Protein AF-A0A1S2QYU3-F1 (afdb_monomer_lite)

Foldseek 3Di:
DFAAALPPRDTDDQVQDDDQRRHGPVRVVVVPDDDPLNVLLSLLVSLCVVVVPQWDQDPVGIDGPVPDHSNRVSVPDDSLRSVRSSVRSVLVSLVVVPPPDPPPADPQFAEAALVVLLVVLVPPPDDDPPPDDDPPDPLLVLQDPVLCVVDVCSVPDDLVVSLVSLVVVLVVDDDPSNVSSVVSNVVSVVVVVVVVVVVVVVVVLCPDPLLSVLLSVLCSLLVSQVVLVVVCVVSVNRYAYDQPPADPPDPVLFVVLCVVCVCAAVRQRHNPQKDKDASHRSNSNGGSDSSRIHIHHPQLRVQSVVSDSSSSSVRSSVSNVVVVVVVVVPPPQDPPPVVNVVVVVVVVVVVVVVVVPDDPVVVVVVVVVVVVVVCVVVPD

Structure (mmCIF, N/CA/C/O backbone):
data_AF-A0A1S2QYU3-F1
#
_entry.id   AF-A0A1S2QYU3-F1
#
loop_
_atom_site.group_PDB
_atom_site.id
_atom_site.type_symbol
_atom_site.label_atom_id
_atom_site.label_alt_id
_atom_site.label_comp_id
_atom_site.label_asym_id
_atom_site.label_entity_id
_atom_site.label_seq_id
_atom_site.pdbx_PDB_ins_code
_atom_site.Cartn_x
_atom_site.Cartn_y
_atom_site.Cartn_z
_atom_site.occupancy
_atom_site.B_iso_or_equiv
_atom_site.auth_seq_id
_atom_site.auth_comp_id
_atom_site.auth_asym_id
_atom_site.auth_atom_id
_atom_site.pdbx_PDB_model_num
ATOM 1 N N . MET A 1 1 ? 18.606 17.761 -28.146 1.00 55.44 1 MET A N 1
ATOM 2 C CA . MET A 1 1 ? 17.366 17.215 -28.753 1.00 55.44 1 MET A CA 1
ATOM 3 C C . MET A 1 1 ? 16.312 18.326 -28.706 1.00 55.44 1 MET A C 1
ATOM 5 O O . MET A 1 1 ? 16.496 19.256 -27.933 1.00 55.44 1 MET A O 1
ATOM 9 N N . VAL A 1 2 ? 15.259 18.336 -29.535 1.00 62.97 2 VAL A N 1
ATOM 10 C CA . VAL A 1 2 ? 14.193 19.351 -29.371 1.00 62.97 2 VAL A CA 1
ATOM 11 C C . VAL A 1 2 ? 13.127 18.775 -28.448 1.00 62.97 2 VAL A C 1
ATOM 13 O O . VAL A 1 2 ? 12.365 17.906 -28.859 1.00 62.97 2 VAL A O 1
ATOM 16 N N . VAL A 1 3 ? 13.080 19.251 -27.203 1.00 70.12 3 VAL A N 1
ATOM 17 C CA . VAL A 1 3 ? 12.151 18.766 -26.170 1.00 70.12 3 VAL A CA 1
ATOM 18 C C . VAL A 1 3 ? 11.068 19.818 -25.936 1.00 70.12 3 VAL A C 1
ATOM 20 O O . VAL A 1 3 ? 11.351 21.014 -25.858 1.00 70.12 3 VAL A O 1
ATOM 23 N N . LYS A 1 4 ? 9.797 19.408 -25.851 1.00 79.00 4 LYS A N 1
ATOM 24 C CA . LYS A 1 4 ? 8.692 20.334 -25.554 1.00 79.00 4 LYS A CA 1
ATOM 25 C C . LYS A 1 4 ? 8.533 20.515 -24.046 1.00 79.00 4 LYS A C 1
ATOM 27 O O . LYS A 1 4 ? 8.417 19.546 -23.306 1.00 79.00 4 LYS A O 1
ATOM 32 N N . CYS A 1 5 ? 8.454 21.764 -23.591 1.00 79.06 5 CYS A N 1
ATOM 33 C CA . CYS A 1 5 ? 8.196 22.070 -22.180 1.00 79.06 5 CYS A CA 1
ATOM 34 C C . CYS A 1 5 ? 6.747 21.728 -21.777 1.00 79.06 5 CYS A C 1
ATOM 36 O O . CYS A 1 5 ? 5.803 22.217 -22.399 1.00 79.06 5 CYS A O 1
ATOM 38 N N . ILE A 1 6 ? 6.558 20.998 -20.673 1.00 78.81 6 ILE A N 1
ATOM 39 C CA . ILE A 1 6 ? 5.247 20.562 -20.151 1.00 78.81 6 ILE A CA 1
ATOM 40 C C . ILE A 1 6 ? 4.307 21.722 -19.769 1.00 78.81 6 ILE A C 1
ATOM 42 O O . ILE A 1 6 ? 3.087 21.565 -19.730 1.00 78.81 6 ILE A O 1
ATOM 46 N N . LEU A 1 7 ? 4.844 22.911 -19.481 1.00 76.31 7 LEU A N 1
ATOM 47 C CA . LEU A 1 7 ? 4.039 24.063 -19.057 1.00 76.31 7 LEU A CA 1
ATOM 48 C C . LEU A 1 7 ? 3.658 25.006 -20.199 1.00 76.31 7 LEU A C 1
ATOM 50 O O . LEU A 1 7 ? 2.605 25.641 -20.130 1.00 76.31 7 LEU A O 1
ATOM 54 N N . CYS A 1 8 ? 4.500 25.142 -21.227 1.00 82.19 8 CYS A N 1
ATOM 55 C CA . CYS A 1 8 ? 4.246 26.073 -22.334 1.00 82.19 8 CYS A CA 1
ATOM 56 C C . CYS A 1 8 ? 4.075 25.407 -23.702 1.00 82.19 8 CYS A C 1
ATOM 58 O O . CYS A 1 8 ? 3.741 26.110 -24.653 1.00 82.19 8 CYS A O 1
ATOM 60 N N . ASN A 1 9 ? 4.295 24.092 -23.804 1.00 82.81 9 ASN A N 1
ATOM 61 C CA . ASN A 1 9 ? 4.239 23.299 -25.035 1.00 82.81 9 ASN A CA 1
ATOM 62 C C . ASN A 1 9 ? 5.130 23.827 -26.177 1.00 82.81 9 ASN A C 1
ATOM 64 O O . ASN A 1 9 ? 4.905 23.537 -27.351 1.00 82.81 9 ASN A O 1
ATOM 68 N N . ARG A 1 10 ? 6.134 24.649 -25.856 1.00 82.94 10 ARG A N 1
ATOM 69 C CA . ARG A 1 10 ? 7.086 25.164 -26.844 1.00 82.94 10 ARG A CA 1
ATOM 70 C C . ARG A 1 10 ? 8.253 24.201 -26.963 1.00 82.94 10 ARG A C 1
ATOM 72 O O . ARG A 1 10 ? 8.735 23.705 -25.945 1.00 82.94 10 ARG A O 1
ATOM 79 N N . ALA A 1 11 ? 8.691 23.987 -28.199 1.00 81.62 11 ALA A N 1
ATOM 80 C CA . ALA A 1 11 ? 9.962 23.358 -28.522 1.00 81.62 11 ALA A CA 1
ATOM 81 C C . ALA A 1 11 ? 11.109 24.166 -27.899 1.00 81.62 11 ALA A C 1
ATOM 83 O O . ALA A 1 11 ? 11.138 25.394 -28.017 1.00 81.62 11 ALA A O 1
ATOM 84 N N . LYS A 1 12 ? 12.008 23.474 -27.207 1.00 82.25 12 LYS A N 1
ATOM 85 C CA . LYS A 1 12 ? 13.135 24.041 -26.473 1.00 82.25 12 LYS A CA 1
ATOM 86 C C . LYS A 1 12 ? 14.381 23.200 -26.726 1.00 82.25 12 LYS A C 1
ATOM 88 O O . LYS A 1 12 ? 14.278 22.003 -26.997 1.00 82.25 12 LYS A O 1
ATOM 93 N N . GLU A 1 13 ? 15.538 23.841 -26.668 1.00 81.81 13 GLU A N 1
ATOM 94 C CA . GLU A 1 13 ? 16.827 23.155 -26.732 1.00 81.81 13 GLU A CA 1
ATOM 95 C C . GLU A 1 13 ? 17.236 22.681 -25.334 1.00 81.81 13 GLU A C 1
ATOM 97 O O . GLU A 1 13 ? 16.775 23.229 -24.336 1.00 81.81 13 GLU A O 1
ATOM 102 N N . ASP A 1 14 ? 18.137 21.700 -25.241 1.00 76.06 14 ASP A N 1
ATOM 103 C CA . ASP A 1 14 ? 18.565 21.118 -23.956 1.00 76.06 14 ASP A CA 1
ATOM 104 C C . ASP A 1 14 ? 19.083 22.189 -22.968 1.00 76.06 14 ASP A C 1
ATOM 106 O O . ASP A 1 14 ? 18.826 22.115 -21.768 1.00 76.06 14 ASP A O 1
ATOM 110 N N . LYS A 1 15 ? 19.725 23.250 -23.483 1.00 80.94 15 LYS A N 1
ATOM 111 C CA . LYS A 1 15 ? 20.219 24.407 -22.708 1.00 80.94 15 LYS A CA 1
ATOM 112 C C . LYS A 1 15 ? 19.120 25.244 -22.038 1.00 80.94 15 LYS A C 1
ATOM 114 O O . LYS A 1 15 ? 19.413 26.025 -21.139 1.00 80.94 15 LYS A O 1
ATOM 119 N N . ASP A 1 16 ? 17.874 25.113 -22.491 1.00 81.69 16 ASP A N 1
ATOM 120 C CA . ASP A 1 16 ? 16.723 25.861 -21.979 1.00 81.69 16 ASP A CA 1
ATOM 121 C C . ASP A 1 16 ? 16.062 25.166 -20.772 1.00 81.69 16 ASP A C 1
ATOM 123 O O . ASP A 1 16 ? 15.019 25.628 -20.297 1.00 81.69 16 ASP A O 1
ATOM 127 N N . PHE A 1 17 ? 16.633 24.063 -20.277 1.00 76.69 17 PHE A N 1
ATOM 128 C CA . PHE A 1 17 ? 16.161 23.290 -19.125 1.00 76.69 17 PHE A CA 1
ATOM 129 C C . PHE A 1 17 ? 17.202 23.294 -17.994 1.00 76.69 17 PHE A C 1
ATOM 131 O O . PHE A 1 17 ? 18.403 23.395 -18.234 1.00 76.69 17 PHE A O 1
ATOM 138 N N . LYS A 1 18 ? 16.745 23.167 -16.743 1.00 66.50 18 LYS A N 1
ATOM 139 C CA . LYS A 1 18 ? 17.601 23.006 -15.559 1.00 66.50 18 LYS A CA 1
ATOM 140 C C . LYS A 1 18 ? 17.170 21.745 -14.806 1.00 66.50 18 LYS A C 1
ATOM 142 O O . LYS A 1 18 ? 15.984 21.556 -14.566 1.00 66.50 18 LYS A O 1
ATOM 147 N N . GLY A 1 19 ? 18.112 20.880 -14.429 1.00 61.91 19 GLY A N 1
ATOM 148 C CA . GLY A 1 19 ? 17.786 19.623 -13.741 1.00 61.91 19 GLY A CA 1
ATOM 149 C C . GLY A 1 19 ? 16.979 18.651 -14.617 1.00 61.91 19 GLY A C 1
ATOM 150 O O . GLY A 1 19 ? 17.393 18.331 -15.727 1.00 61.91 19 GLY A O 1
ATOM 151 N N . LYS A 1 20 ? 15.840 18.162 -14.111 1.00 56.16 20 LYS A N 1
ATOM 152 C CA . LYS A 1 20 ? 14.967 17.171 -14.769 1.00 56.16 20 LYS A CA 1
ATOM 153 C C . LYS A 1 20 ? 14.261 17.791 -16.005 1.00 56.16 20 LYS A C 1
ATOM 155 O O . LYS A 1 20 ? 13.440 18.699 -15.877 1.00 56.16 20 LYS A O 1
ATOM 160 N N . MET A 1 21 ? 14.627 17.335 -17.212 1.00 61.81 21 MET A N 1
ATOM 161 C CA . MET A 1 21 ? 14.422 17.979 -18.535 1.00 61.81 21 MET A CA 1
ATOM 162 C C . MET A 1 21 ? 12.975 18.028 -19.085 1.00 61.81 21 MET A C 1
ATOM 164 O O . MET A 1 21 ? 12.695 17.561 -20.186 1.00 61.81 21 MET A O 1
ATOM 168 N N . ILE A 1 22 ? 12.028 18.631 -18.369 1.00 69.69 22 ILE A N 1
ATOM 169 C CA . ILE A 1 22 ? 10.631 18.738 -18.854 1.00 69.69 22 ILE A CA 1
ATOM 170 C C . ILE A 1 22 ? 9.987 20.112 -18.640 1.00 69.69 22 ILE A C 1
ATOM 172 O O . ILE A 1 22 ? 8.997 20.444 -19.297 1.00 69.69 22 ILE A O 1
ATOM 176 N N . ILE A 1 23 ? 10.549 20.944 -17.759 1.00 76.06 23 ILE A N 1
ATOM 177 C CA . ILE A 1 23 ? 10.112 22.324 -17.524 1.00 76.06 23 ILE A CA 1
ATOM 178 C C . ILE A 1 23 ? 11.252 23.249 -17.941 1.00 76.06 23 ILE A C 1
ATOM 180 O O . ILE A 1 23 ? 12.359 23.156 -17.423 1.00 76.06 23 ILE A O 1
ATOM 184 N N . CYS A 1 24 ? 10.992 24.152 -18.887 1.00 82.56 24 CYS A N 1
ATOM 185 C CA . CYS A 1 24 ? 12.011 25.107 -19.311 1.00 82.56 24 CYS A CA 1
ATOM 186 C C . CYS A 1 24 ? 12.268 26.172 -18.235 1.00 82.56 24 CYS A C 1
ATOM 188 O O . CYS A 1 24 ? 11.335 26.596 -17.542 1.00 82.56 24 CYS A O 1
ATOM 190 N N . ILE A 1 25 ? 13.496 26.689 -18.198 1.00 82.75 25 ILE A N 1
ATOM 191 C CA . ILE A 1 25 ? 13.976 27.717 -17.263 1.00 82.75 25 ILE A CA 1
ATOM 192 C C . ILE A 1 25 ? 13.025 28.923 -17.233 1.00 82.75 25 ILE A C 1
ATOM 194 O O . ILE A 1 25 ? 12.696 29.432 -16.164 1.00 82.75 25 ILE A O 1
ATOM 198 N N . ASP A 1 26 ? 12.487 29.339 -18.385 1.00 82.62 26 ASP A N 1
ATOM 199 C CA . ASP A 1 26 ? 11.532 30.457 -18.474 1.00 82.62 26 ASP A CA 1
ATOM 200 C C . ASP A 1 26 ? 10.223 30.221 -17.703 1.00 82.62 26 ASP A C 1
ATOM 202 O O . ASP A 1 26 ? 9.577 31.167 -17.257 1.00 82.62 26 ASP A O 1
ATOM 206 N N . CYS A 1 27 ? 9.752 28.973 -17.625 1.00 79.19 27 CYS A N 1
ATOM 207 C CA . CYS A 1 27 ? 8.512 28.646 -16.920 1.00 79.19 27 CYS A CA 1
ATOM 208 C C . CYS A 1 27 ? 8.756 28.481 -15.421 1.00 79.19 27 CYS A C 1
ATOM 210 O O . CYS A 1 27 ? 7.892 28.857 -14.631 1.00 79.19 27 CYS A O 1
ATOM 212 N N . GLU A 1 28 ? 9.928 27.966 -15.055 1.00 75.12 28 GLU A N 1
ATOM 213 C CA . GLU A 1 28 ? 10.377 27.819 -13.673 1.00 75.12 28 GLU A CA 1
ATOM 214 C C . GLU A 1 28 ? 10.626 29.192 -13.022 1.00 75.12 28 GLU A C 1
ATOM 216 O O . GLU A 1 28 ? 10.050 29.509 -11.982 1.00 75.12 28 GLU A O 1
ATOM 221 N N . THR A 1 29 ? 11.375 30.073 -13.695 1.00 75.56 29 THR A N 1
ATOM 222 C CA . THR A 1 29 ? 11.691 31.442 -13.231 1.00 75.56 29 THR A CA 1
ATOM 223 C C . THR A 1 29 ? 10.467 32.347 -13.094 1.00 75.56 29 THR A C 1
ATOM 225 O O . THR A 1 29 ? 10.467 33.265 -12.279 1.00 75.56 29 THR A O 1
ATOM 228 N N . LYS A 1 30 ? 9.389 32.076 -13.841 1.00 76.88 30 LYS A N 1
ATOM 229 C CA . LYS A 1 30 ? 8.111 32.802 -13.730 1.00 76.88 30 LYS A CA 1
ATOM 230 C C . LYS A 1 30 ? 7.266 32.386 -12.520 1.00 76.88 30 LYS A C 1
ATOM 232 O O . LYS A 1 30 ? 6.146 32.875 -12.388 1.00 76.88 30 LYS A O 1
ATOM 237 N N . GLY A 1 31 ? 7.757 31.486 -11.663 1.00 57.25 31 GLY A N 1
ATOM 238 C CA . GLY A 1 31 ? 7.094 31.114 -10.411 1.00 57.25 31 GLY A CA 1
ATOM 239 C C . GLY A 1 31 ? 5.736 30.437 -10.604 1.00 57.25 31 GLY A C 1
ATOM 240 O O . GLY A 1 31 ? 4.869 30.535 -9.735 1.00 57.25 31 GLY A O 1
ATOM 241 N N . LYS A 1 32 ? 5.504 29.770 -11.745 1.00 60.72 32 LYS A N 1
ATOM 242 C CA . LYS A 1 32 ? 4.263 29.013 -11.946 1.00 60.72 32 LYS A CA 1
ATOM 243 C C . LYS A 1 32 ? 4.220 27.862 -10.943 1.00 60.72 32 LYS A C 1
ATOM 245 O O . LYS A 1 32 ? 5.034 26.948 -11.016 1.00 60.72 32 LYS A O 1
ATOM 250 N N . ARG A 1 33 ? 3.258 27.906 -10.018 1.00 58.84 33 ARG A N 1
ATOM 251 C CA . ARG A 1 33 ? 3.032 26.841 -9.034 1.00 58.84 33 ARG A CA 1
ATOM 252 C C . ARG A 1 33 ? 2.729 25.538 -9.780 1.00 58.84 33 ARG A C 1
ATOM 254 O O . ARG A 1 33 ? 1.762 25.487 -10.540 1.00 58.84 33 ARG A O 1
ATOM 261 N N . LEU A 1 34 ? 3.564 24.520 -9.584 1.00 64.38 34 LEU A N 1
ATOM 262 C CA . LEU A 1 34 ? 3.354 23.204 -10.180 1.00 64.38 34 LEU A CA 1
ATOM 263 C C . LEU A 1 34 ? 2.101 22.578 -9.573 1.00 64.38 34 LEU A C 1
ATOM 265 O O . LEU A 1 34 ? 1.943 22.511 -8.352 1.00 64.38 34 LEU A O 1
ATOM 269 N N . HIS A 1 35 ? 1.184 22.145 -10.430 1.00 72.38 35 HIS A N 1
ATOM 270 C CA . HIS A 1 35 ? 0.032 21.380 -9.990 1.00 72.38 35 HIS A CA 1
ATOM 271 C C . HIS A 1 35 ? 0.518 19.987 -9.548 1.00 72.38 35 HIS A C 1
ATOM 273 O O . HIS A 1 35 ? 1.421 19.447 -10.180 1.00 72.38 35 HIS A O 1
ATOM 279 N N . PRO A 1 36 ? -0.094 19.320 -8.549 1.00 72.56 36 PRO A N 1
ATOM 280 C CA . PRO A 1 36 ? 0.273 17.948 -8.162 1.00 72.56 36 PRO A CA 1
ATOM 281 C C . PRO A 1 36 ? 0.327 16.945 -9.328 1.00 72.56 36 PRO A C 1
ATOM 283 O O . PRO A 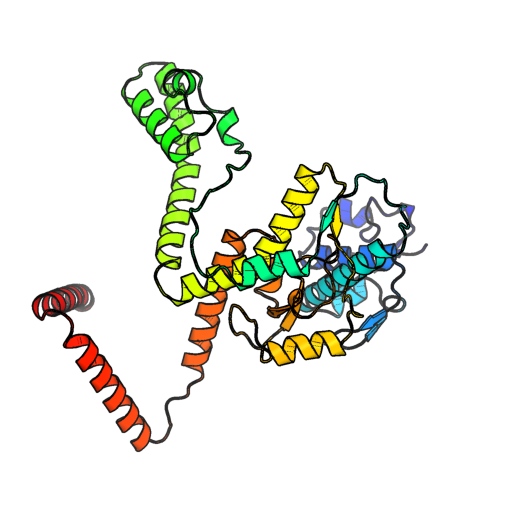1 36 ? 1.056 15.966 -9.287 1.00 72.56 36 PRO A O 1
ATOM 286 N N . LYS A 1 37 ? -0.452 17.206 -10.381 1.00 79.56 37 LYS A N 1
ATOM 287 C CA . LYS A 1 37 ? -0.459 16.432 -11.632 1.00 79.56 37 LYS A CA 1
ATOM 288 C C . LYS A 1 37 ? 0.836 16.596 -12.443 1.00 79.56 37 LYS A C 1
ATOM 290 O O . LYS A 1 37 ? 1.236 15.660 -13.117 1.00 79.56 37 LYS A O 1
ATOM 295 N N . ASP A 1 38 ? 1.484 17.758 -12.372 1.00 80.38 38 ASP A N 1
ATOM 296 C CA . ASP A 1 38 ? 2.730 18.047 -13.092 1.00 80.38 38 ASP A CA 1
ATOM 297 C C . ASP A 1 38 ? 3.889 17.203 -12.560 1.00 80.38 38 ASP A C 1
ATOM 299 O O . ASP A 1 38 ? 4.671 16.690 -13.351 1.00 80.38 38 ASP A O 1
ATOM 303 N N . TYR A 1 39 ? 3.938 16.982 -11.242 1.00 78.06 39 TYR A N 1
ATOM 304 C CA . TYR A 1 39 ? 4.926 16.105 -10.605 1.00 78.06 39 TYR A CA 1
ATOM 305 C C . TYR A 1 39 ? 4.782 14.635 -11.022 1.00 78.06 39 TYR A C 1
ATOM 307 O O . TYR A 1 39 ? 5.781 13.936 -11.145 1.00 78.06 39 TYR A O 1
ATOM 315 N N . LEU A 1 40 ? 3.559 14.163 -11.275 1.00 81.19 40 LEU A N 1
ATOM 316 C CA . LEU A 1 40 ? 3.347 12.785 -11.727 1.00 81.19 40 LEU A CA 1
ATOM 317 C C . LEU A 1 40 ? 3.739 12.599 -13.191 1.00 81.19 40 LEU A C 1
ATOM 319 O O . LEU A 1 40 ? 4.434 11.649 -13.526 1.00 81.19 40 LEU A O 1
ATOM 323 N N . VAL A 1 41 ? 3.367 13.539 -14.066 1.00 86.19 41 VAL A N 1
ATOM 324 C CA . VAL A 1 41 ? 3.823 13.507 -15.467 1.00 86.19 41 VAL A CA 1
ATOM 325 C C . VAL A 1 41 ? 5.343 13.608 -15.537 1.00 86.19 41 VAL A C 1
ATOM 327 O O . VAL A 1 41 ? 5.970 12.999 -16.400 1.00 86.19 41 VAL A O 1
ATOM 330 N N . GLN A 1 42 ? 5.933 14.363 -14.613 1.00 81.94 42 GLN A N 1
ATOM 331 C CA . GLN A 1 42 ? 7.371 14.444 -14.485 1.00 81.94 42 GLN A CA 1
ATOM 332 C C . GLN A 1 42 ? 8.009 13.096 -14.186 1.00 81.94 42 GLN A C 1
ATOM 334 O O . GLN A 1 42 ? 8.910 12.689 -14.912 1.00 81.94 42 GLN A O 1
ATOM 339 N N . LEU A 1 43 ? 7.514 12.411 -13.160 1.00 81.00 43 LEU A N 1
ATOM 340 C CA . LEU A 1 43 ? 7.982 11.084 -12.790 1.00 81.00 43 LEU A CA 1
ATOM 341 C C . LEU A 1 43 ? 7.867 10.101 -13.966 1.00 81.00 43 LEU A C 1
ATOM 343 O O . LEU A 1 43 ? 8.851 9.464 -14.320 1.00 81.00 43 LEU A O 1
ATOM 347 N N . VAL A 1 44 ? 6.710 10.067 -14.637 1.00 88.88 44 VAL A N 1
ATOM 348 C CA . VAL A 1 44 ? 6.466 9.223 -15.823 1.00 88.88 44 VAL A CA 1
ATOM 349 C C . VAL A 1 44 ? 7.542 9.427 -16.891 1.00 88.88 44 VAL A C 1
ATOM 351 O O . VAL A 1 44 ? 8.190 8.472 -17.308 1.00 88.88 44 VAL A O 1
ATOM 354 N N . TYR A 1 45 ? 7.772 10.670 -17.324 1.00 86.38 45 TYR A N 1
ATOM 355 C CA . TYR A 1 45 ? 8.724 10.937 -18.407 1.00 86.38 45 TYR A CA 1
ATOM 356 C C . TYR A 1 45 ? 10.184 10.828 -17.970 1.00 86.38 45 TYR A C 1
ATOM 358 O O . TYR A 1 45 ? 11.047 10.606 -18.814 1.00 86.38 45 TYR A O 1
ATOM 366 N N . GLU A 1 46 ? 10.495 10.975 -16.684 1.00 80.50 46 GLU A N 1
ATOM 367 C CA . GLU A 1 46 ? 11.831 10.660 -16.176 1.00 80.50 46 GLU A CA 1
ATOM 368 C C . GLU A 1 46 ? 12.134 9.173 -16.330 1.00 80.50 46 GLU A C 1
ATOM 370 O O . GLU A 1 46 ? 13.177 8.836 -16.884 1.00 80.50 46 GLU A O 1
ATOM 375 N N . ILE A 1 47 ? 11.207 8.306 -15.919 1.00 80.00 47 ILE A N 1
ATOM 376 C CA . ILE A 1 47 ? 11.353 6.851 -16.017 1.00 80.00 47 ILE A CA 1
ATOM 377 C C . ILE A 1 47 ? 11.440 6.421 -17.484 1.00 80.00 47 ILE A C 1
ATOM 379 O O . ILE A 1 47 ? 12.405 5.778 -17.893 1.00 80.00 47 ILE A O 1
ATOM 383 N N . VAL A 1 48 ? 10.476 6.853 -18.301 1.00 85.81 48 VAL A N 1
ATOM 384 C CA . VAL A 1 48 ? 10.410 6.527 -19.733 1.00 85.81 48 VAL A CA 1
ATOM 385 C C . VAL A 1 48 ? 11.698 6.913 -20.459 1.00 85.81 48 VAL A C 1
ATOM 387 O O . VAL A 1 48 ? 12.258 6.099 -21.190 1.00 85.81 48 VAL A O 1
ATOM 390 N N . ASN A 1 49 ? 12.205 8.131 -20.235 1.00 80.56 49 ASN A N 1
ATOM 391 C CA . ASN A 1 49 ? 13.434 8.589 -20.883 1.00 80.56 49 ASN A CA 1
ATOM 392 C C . ASN A 1 49 ? 14.680 7.887 -20.337 1.00 80.56 49 ASN A C 1
ATOM 394 O O . ASN A 1 49 ? 15.600 7.614 -21.104 1.00 80.56 49 ASN A O 1
ATOM 398 N N . LYS A 1 50 ? 14.727 7.613 -19.027 1.00 78.19 50 LYS A N 1
ATOM 399 C CA . LYS A 1 50 ? 15.859 6.939 -18.381 1.00 78.19 50 LYS A CA 1
ATOM 400 C C . LYS A 1 50 ? 16.049 5.522 -18.920 1.00 78.19 50 LYS A C 1
ATOM 402 O O . LYS A 1 50 ? 17.185 5.133 -19.170 1.00 78.19 50 LYS A O 1
ATOM 407 N N . TRP A 1 51 ? 14.956 4.793 -19.135 1.00 77.69 51 TRP A N 1
ATOM 408 C CA . TRP A 1 51 ? 14.983 3.386 -19.552 1.00 77.69 51 TRP A CA 1
ATOM 409 C C . TRP A 1 51 ? 14.665 3.163 -21.034 1.00 77.69 51 TRP A C 1
ATOM 411 O O . TRP A 1 51 ? 14.688 2.034 -21.510 1.00 77.69 51 TRP A O 1
ATOM 421 N N . GLY A 1 52 ? 14.383 4.228 -21.789 1.00 81.88 52 GLY A N 1
ATOM 422 C CA . GLY A 1 52 ? 14.070 4.134 -23.216 1.00 81.88 52 GLY A CA 1
ATOM 423 C C . GLY A 1 52 ? 12.773 3.373 -23.514 1.00 81.88 52 GLY A C 1
ATOM 424 O O . GLY A 1 52 ? 12.681 2.711 -24.550 1.00 81.88 52 GLY A O 1
ATOM 425 N N . ILE A 1 53 ? 11.784 3.454 -22.620 1.00 83.56 53 ILE A N 1
ATOM 426 C CA . ILE A 1 53 ? 10.486 2.778 -22.760 1.00 83.56 53 ILE A CA 1
ATOM 427 C C . ILE A 1 53 ? 9.728 3.407 -23.935 1.00 83.56 53 ILE A C 1
ATOM 429 O O . ILE A 1 53 ? 9.534 4.620 -23.980 1.00 83.56 53 ILE A O 1
ATOM 433 N N . LYS A 1 54 ? 9.312 2.591 -24.909 1.00 88.38 54 LYS A N 1
ATOM 434 C CA . LYS A 1 54 ? 8.577 3.076 -26.089 1.00 88.38 54 LYS A CA 1
ATOM 435 C C . LYS A 1 54 ? 7.078 3.087 -25.867 1.00 88.38 54 LYS A C 1
ATOM 437 O O . LYS A 1 54 ? 6.428 4.063 -26.217 1.00 88.38 54 LYS A O 1
ATOM 442 N N . ASP A 1 55 ? 6.557 2.039 -25.253 1.00 89.88 55 ASP A N 1
ATOM 443 C CA . ASP A 1 55 ? 5.143 1.884 -24.967 1.00 89.88 55 ASP A CA 1
ATOM 444 C C . ASP A 1 55 ? 4.927 1.193 -23.616 1.00 89.88 55 ASP A C 1
ATOM 446 O O . ASP A 1 55 ? 5.851 0.615 -23.040 1.00 89.88 55 ASP A O 1
ATOM 450 N N . VAL A 1 56 ? 3.717 1.329 -23.075 1.00 85.62 56 VAL A N 1
ATOM 451 C CA . VAL A 1 56 ? 3.277 0.594 -21.886 1.00 85.62 56 VAL A CA 1
ATOM 452 C C . VAL A 1 56 ? 1.819 0.170 -22.037 1.00 85.62 56 VAL A C 1
ATOM 454 O O . VAL A 1 56 ? 0.971 0.961 -22.462 1.00 85.62 56 VAL A O 1
ATOM 457 N N . GLU A 1 57 ? 1.518 -1.081 -21.696 1.00 84.12 57 GLU A N 1
ATOM 458 C CA . GLU A 1 57 ? 0.150 -1.593 -21.648 1.00 84.12 57 GLU A CA 1
ATOM 459 C C . GLU A 1 57 ? -0.515 -1.208 -20.322 1.00 84.12 57 GLU A C 1
ATOM 461 O O . GLU A 1 57 ? 0.078 -1.315 -19.248 1.00 84.12 57 GLU A O 1
ATOM 466 N N . THR A 1 58 ? -1.747 -0.707 -20.400 1.00 82.19 58 THR A N 1
ATOM 467 C CA . THR A 1 58 ? -2.514 -0.231 -19.244 1.00 82.19 58 THR A CA 1
ATOM 468 C C . THR A 1 58 ? -3.975 -0.642 -19.374 1.00 82.19 58 THR A C 1
ATOM 470 O O . THR A 1 58 ? -4.445 -0.954 -20.469 1.00 82.19 58 THR A O 1
ATOM 473 N N . ASP A 1 59 ? -4.745 -0.505 -18.295 1.00 74.25 59 ASP A N 1
ATOM 474 C CA . ASP A 1 59 ? -6.205 -0.685 -18.322 1.00 74.25 59 ASP A CA 1
ATOM 475 C C . ASP A 1 59 ? -6.929 0.298 -19.273 1.00 74.25 59 ASP A C 1
ATOM 477 O O . ASP A 1 59 ? -8.110 0.129 -19.579 1.00 74.25 59 ASP A O 1
ATOM 481 N N . LEU A 1 60 ? -6.241 1.345 -19.746 1.00 76.62 60 LEU A N 1
ATOM 482 C CA . LEU A 1 60 ? -6.746 2.322 -20.716 1.00 76.62 60 LEU A CA 1
ATOM 483 C C . LEU A 1 60 ? -6.339 1.994 -22.164 1.00 76.62 60 LEU A C 1
ATOM 485 O O . LEU A 1 60 ? -6.688 2.747 -23.075 1.00 76.62 60 LEU A O 1
ATOM 489 N N . GLY A 1 61 ? -5.615 0.891 -22.373 1.00 83.81 61 GLY A N 1
ATOM 490 C CA . GLY A 1 61 ? -4.980 0.508 -23.632 1.00 83.81 61 GLY A CA 1
ATOM 491 C C . GLY A 1 61 ? -3.470 0.768 -23.643 1.00 83.81 61 GLY A C 1
ATOM 492 O O . GLY A 1 61 ? -2.877 1.173 -22.640 1.00 83.81 61 GLY A O 1
ATOM 493 N N . VAL A 1 62 ? -2.848 0.523 -24.797 1.00 89.00 62 VAL A N 1
ATOM 494 C CA . VAL A 1 62 ? -1.412 0.746 -25.015 1.00 89.00 62 VAL A CA 1
ATOM 495 C C . VAL A 1 62 ? -1.136 2.239 -25.178 1.00 89.00 62 VAL A C 1
ATOM 497 O O . VAL A 1 62 ? -1.758 2.909 -26.005 1.00 89.00 62 VAL A O 1
ATOM 500 N N . ILE A 1 63 ? -0.196 2.759 -24.392 1.00 90.81 63 ILE A N 1
ATOM 501 C CA . ILE A 1 63 ? 0.263 4.147 -24.462 1.00 90.81 63 ILE A CA 1
ATOM 502 C C . ILE A 1 63 ? 1.635 4.170 -25.128 1.00 90.81 63 ILE A C 1
ATOM 504 O O . ILE A 1 63 ? 2.588 3.659 -24.554 1.00 90.81 63 ILE A O 1
ATOM 508 N N . ASP A 1 64 ? 1.740 4.800 -26.298 1.00 91.12 64 ASP A N 1
ATOM 509 C CA . ASP A 1 64 ? 3.004 4.986 -27.022 1.00 91.12 64 ASP A CA 1
ATOM 510 C C . ASP A 1 64 ? 3.666 6.323 -26.637 1.00 91.12 64 ASP A C 1
ATOM 512 O O . ASP A 1 64 ? 3.197 7.407 -27.000 1.00 91.12 64 ASP A O 1
ATOM 516 N N . PHE A 1 65 ? 4.770 6.250 -25.891 1.00 89.19 65 PHE A N 1
ATOM 517 C CA . PHE A 1 65 ? 5.561 7.396 -25.438 1.00 89.19 65 PHE A CA 1
ATOM 518 C C . PHE A 1 65 ? 6.460 8.003 -26.519 1.00 89.19 65 PHE A C 1
ATOM 520 O O . PHE A 1 65 ? 6.952 9.120 -26.340 1.00 89.19 65 PHE A O 1
ATOM 527 N N . SER A 1 66 ? 6.661 7.311 -27.643 1.00 85.38 66 SER A N 1
ATOM 528 C CA . SER A 1 66 ? 7.379 7.860 -28.795 1.00 85.38 66 SER A CA 1
ATOM 529 C C . SER A 1 66 ? 6.520 8.842 -29.599 1.00 85.38 66 SER A C 1
ATOM 531 O O . SER A 1 66 ? 7.056 9.774 -30.207 1.00 85.38 66 SER A O 1
ATOM 533 N N . GLU A 1 67 ? 5.194 8.692 -29.539 1.00 86.12 67 GLU A N 1
ATOM 534 C CA . GLU A 1 67 ? 4.242 9.528 -30.277 1.00 86.12 67 GLU A CA 1
ATOM 535 C C . GLU A 1 67 ? 3.562 10.613 -29.428 1.00 86.12 67 GLU A C 1
ATOM 537 O O . GLU A 1 67 ? 3.079 11.608 -29.975 1.00 86.12 67 GLU A O 1
ATOM 542 N N . ILE A 1 68 ? 3.540 10.474 -28.096 1.00 86.00 68 ILE A N 1
ATOM 543 C CA . ILE A 1 68 ? 2.882 11.432 -27.196 1.00 86.00 68 ILE A CA 1
ATOM 544 C C . ILE A 1 68 ? 3.893 12.276 -26.410 1.00 86.00 68 ILE A C 1
ATOM 546 O O . ILE A 1 68 ? 4.763 11.771 -25.700 1.00 86.00 68 ILE A O 1
ATOM 550 N N . SER A 1 69 ? 3.773 13.606 -26.480 1.00 85.50 69 SER A N 1
ATOM 551 C CA . SER A 1 69 ? 4.597 14.501 -25.655 1.00 85.50 69 SER A CA 1
ATOM 552 C C . SER A 1 69 ? 4.065 14.625 -24.222 1.00 85.50 69 SER A C 1
ATOM 554 O O . SER A 1 69 ? 2.862 14.514 -23.986 1.00 85.50 69 SER A O 1
ATOM 556 N N . ALA A 1 70 ? 4.927 14.981 -23.259 1.00 84.19 70 ALA A N 1
ATOM 557 C CA . ALA A 1 70 ? 4.529 15.174 -21.856 1.00 84.19 70 ALA A CA 1
ATOM 558 C C . ALA A 1 70 ? 3.359 16.160 -21.674 1.00 84.19 70 ALA A C 1
ATOM 560 O O . ALA A 1 70 ? 2.525 16.006 -20.781 1.00 84.19 70 ALA A O 1
ATOM 561 N N . TYR A 1 71 ? 3.261 17.170 -22.545 1.00 83.56 71 TYR A N 1
ATOM 562 C CA . TYR A 1 71 ? 2.132 18.099 -22.557 1.00 83.56 71 TYR A CA 1
ATOM 563 C C . TYR A 1 71 ? 0.825 17.434 -23.020 1.00 83.56 71 TYR A C 1
ATOM 565 O O . TYR A 1 71 ? -0.222 17.635 -22.401 1.00 83.56 71 TYR A O 1
ATOM 573 N N . GLU A 1 72 ? 0.875 16.651 -24.100 1.00 86.69 72 GLU A N 1
ATOM 574 C CA . GLU A 1 72 ? -0.283 15.923 -24.636 1.00 86.69 72 GLU A CA 1
ATOM 575 C C . GLU A 1 72 ? -0.744 14.842 -23.659 1.00 86.69 72 GLU A C 1
ATOM 577 O O . GLU A 1 72 ? -1.931 14.784 -23.341 1.00 86.69 72 GLU A O 1
ATOM 582 N N . PHE A 1 73 ? 0.193 14.095 -23.076 1.00 90.31 73 PHE A N 1
ATOM 583 C CA . PHE A 1 73 ? -0.059 13.105 -22.033 1.00 90.31 73 PHE A CA 1
ATOM 584 C C . PHE A 1 73 ? -0.745 13.729 -20.808 1.00 90.31 73 PHE A C 1
ATOM 586 O O . PHE A 1 73 ? -1.811 13.283 -20.378 1.00 90.31 73 PHE A O 1
ATOM 593 N N . LYS A 1 74 ? -0.213 14.853 -20.300 1.00 88.69 74 LYS A N 1
ATOM 594 C CA . LYS A 1 74 ? -0.835 15.620 -19.208 1.00 88.69 74 LYS A CA 1
ATOM 595 C C . LYS A 1 74 ? -2.278 16.020 -19.525 1.00 88.69 74 LYS A C 1
ATOM 597 O O . LYS A 1 74 ? -3.095 16.129 -18.607 1.00 88.69 74 LYS A O 1
ATOM 602 N N . LYS A 1 75 ? -2.591 16.336 -20.783 1.00 89.25 75 LYS A N 1
ATOM 603 C CA . LYS A 1 75 ? -3.932 16.764 -21.199 1.00 89.25 75 LYS A CA 1
ATOM 604 C C . LYS A 1 75 ? -4.879 15.575 -21.381 1.00 89.25 75 LYS A C 1
ATOM 606 O O . LYS A 1 75 ? -6.046 15.707 -21.023 1.00 89.25 75 LYS A O 1
ATOM 611 N N . ALA A 1 76 ? -4.380 14.462 -21.912 1.00 90.31 76 ALA A N 1
ATOM 612 C CA . ALA A 1 76 ? -5.161 13.274 -22.238 1.00 90.31 76 ALA A CA 1
ATOM 613 C C . ALA A 1 76 ? -5.658 12.523 -20.994 1.00 90.31 76 ALA A C 1
ATOM 615 O O . ALA A 1 76 ? -6.808 12.093 -20.963 1.00 90.31 76 ALA A O 1
ATOM 616 N N . TYR A 1 77 ? -4.832 12.426 -19.949 1.00 91.50 77 TYR A N 1
ATOM 617 C CA . TYR A 1 77 ? -5.122 11.578 -18.789 1.00 91.50 77 TYR A CA 1
ATOM 618 C C . TYR A 1 77 ? -5.462 12.382 -17.534 1.00 91.50 77 TYR A C 1
ATOM 620 O O . TYR A 1 77 ? -4.928 13.466 -17.297 1.00 91.50 77 TYR A O 1
ATOM 628 N N . THR A 1 78 ? -6.365 11.875 -16.697 1.00 90.19 78 THR A N 1
ATOM 629 C CA . THR A 1 78 ? -6.689 12.455 -15.381 1.00 90.19 78 THR A CA 1
ATOM 630 C C . THR A 1 78 ? -5.568 12.205 -14.365 1.00 90.19 78 THR A C 1
ATOM 632 O O . THR A 1 78 ? -4.671 11.406 -14.602 1.00 90.19 78 THR A O 1
ATOM 635 N N . LYS A 1 79 ? -5.574 12.901 -13.215 1.00 83.94 79 LYS A N 1
ATOM 636 C CA . LYS A 1 79 ? -4.542 12.689 -12.179 1.00 83.94 79 LYS A CA 1
ATOM 637 C C . LYS A 1 79 ? -4.498 11.228 -11.672 1.00 83.94 79 LYS A C 1
ATOM 639 O O . LYS A 1 79 ? -3.389 10.721 -11.596 1.00 83.94 79 LYS A O 1
ATOM 644 N N . PRO A 1 80 ? -5.630 10.560 -11.357 1.00 79.06 80 PRO A N 1
ATOM 645 C CA . PRO A 1 80 ? -5.612 9.151 -10.952 1.00 79.06 80 PRO A CA 1
ATOM 646 C C . PRO A 1 80 ? -5.042 8.231 -12.033 1.00 79.06 80 PRO A C 1
ATOM 648 O O . PRO A 1 80 ? -4.155 7.453 -11.741 1.00 79.06 80 PRO A O 1
ATOM 651 N N . GLN A 1 81 ? -5.438 8.417 -13.295 1.00 86.25 81 GLN A N 1
ATOM 652 C CA . GLN A 1 81 ? -4.904 7.616 -14.402 1.00 86.25 81 GLN A CA 1
ATOM 653 C C . GLN A 1 81 ? -3.390 7.791 -14.570 1.00 86.25 81 GLN A C 1
ATOM 655 O O . GLN A 1 81 ? -2.680 6.828 -14.811 1.00 86.25 81 GLN A O 1
ATOM 660 N N . ILE A 1 82 ? -2.879 9.019 -14.422 1.00 86.50 82 ILE A N 1
ATOM 661 C CA . ILE A 1 82 ? -1.432 9.269 -14.475 1.00 86.50 82 ILE A CA 1
ATOM 662 C C . ILE A 1 82 ? -0.717 8.623 -13.282 1.00 86.50 82 ILE A C 1
ATOM 664 O O . ILE A 1 82 ? 0.414 8.187 -13.450 1.00 86.50 82 ILE A O 1
ATOM 668 N N . GLN A 1 83 ? -1.356 8.565 -12.109 1.00 80.62 83 GLN A N 1
ATOM 669 C CA . GLN A 1 83 ? -0.820 7.837 -10.959 1.00 80.62 83 GLN A CA 1
ATOM 670 C C . GLN A 1 83 ? -0.733 6.336 -11.261 1.00 80.62 83 GLN A C 1
ATOM 672 O O . GLN A 1 83 ? 0.329 5.760 -11.081 1.00 80.62 83 GLN A O 1
ATOM 677 N N . ASP A 1 84 ? -1.797 5.732 -11.795 1.00 78.88 84 ASP A N 1
ATOM 678 C CA . ASP A 1 84 ? -1.787 4.310 -12.163 1.00 78.88 84 ASP A CA 1
ATOM 679 C C . ASP A 1 84 ? -0.691 4.019 -13.211 1.00 78.88 84 ASP A C 1
ATOM 681 O O . ASP A 1 84 ? 0.063 3.062 -13.080 1.00 78.88 84 ASP A O 1
ATOM 685 N N . ILE A 1 85 ? -0.526 4.894 -14.213 1.00 86.31 85 ILE A N 1
ATOM 686 C CA . ILE A 1 85 ? 0.551 4.778 -15.213 1.00 86.31 85 ILE A CA 1
ATOM 687 C C . ILE A 1 85 ? 1.936 4.941 -14.569 1.00 86.31 85 ILE A C 1
ATOM 689 O O . ILE A 1 85 ? 2.865 4.225 -14.935 1.00 86.31 85 ILE A O 1
ATOM 693 N N . SER A 1 86 ? 2.103 5.881 -13.629 1.00 85.00 86 SER A N 1
ATOM 694 C CA . SER A 1 86 ? 3.381 6.047 -12.930 1.00 85.00 86 SER A CA 1
ATOM 695 C C . SER A 1 86 ? 3.724 4.841 -12.068 1.00 85.00 86 SER A C 1
ATOM 697 O O . SER A 1 86 ? 4.891 4.478 -12.011 1.00 85.00 86 SER A O 1
ATOM 699 N N . ASP A 1 87 ? 2.726 4.216 -11.444 1.00 78.88 87 ASP A N 1
ATOM 700 C CA . ASP A 1 87 ? 2.914 3.029 -10.613 1.00 78.88 87 ASP A CA 1
ATOM 701 C C . ASP A 1 87 ? 3.374 1.843 -11.487 1.00 78.88 87 ASP A C 1
ATOM 703 O O . ASP A 1 87 ? 4.379 1.216 -11.168 1.00 78.88 87 ASP A O 1
ATOM 707 N N . ILE A 1 88 ? 2.760 1.633 -12.663 1.00 82.75 88 ILE A N 1
ATOM 708 C CA . ILE A 1 88 ? 3.208 0.620 -13.646 1.00 82.75 88 ILE A CA 1
ATOM 709 C C . ILE A 1 88 ? 4.651 0.880 -14.107 1.00 82.75 88 ILE A C 1
ATOM 711 O O . ILE A 1 88 ? 5.459 -0.039 -14.211 1.00 82.75 88 ILE A O 1
ATOM 715 N N . LEU A 1 89 ? 4.996 2.132 -14.411 1.00 82.00 89 LEU A N 1
ATOM 716 C CA . LEU A 1 89 ? 6.344 2.474 -14.870 1.00 82.00 89 LEU A CA 1
ATOM 717 C C . LEU A 1 89 ? 7.398 2.314 -13.771 1.00 82.00 89 LEU A C 1
ATOM 719 O O . LEU A 1 89 ? 8.525 1.946 -14.083 1.00 82.00 89 LEU A O 1
ATOM 723 N N . LEU A 1 90 ? 7.046 2.571 -12.511 1.00 77.88 90 LEU A N 1
ATOM 724 C CA . LEU A 1 90 ? 7.917 2.300 -11.368 1.00 77.88 90 LEU A CA 1
ATOM 725 C C . LEU A 1 90 ? 8.149 0.796 -11.186 1.00 77.88 90 LEU A C 1
ATOM 727 O O . LEU A 1 90 ? 9.280 0.397 -10.936 1.00 77.88 90 LEU A O 1
ATOM 731 N N . GLU A 1 91 ? 7.119 -0.037 -11.375 1.00 77.44 91 GLU A N 1
ATOM 732 C CA . GLU A 1 91 ? 7.277 -1.500 -11.394 1.00 77.44 91 GLU A CA 1
ATOM 733 C C . GLU A 1 91 ? 8.245 -1.945 -12.504 1.00 77.44 91 GLU A C 1
ATOM 735 O O . GLU A 1 91 ? 9.122 -2.774 -12.265 1.00 77.44 91 GLU A O 1
ATOM 740 N N . LEU A 1 92 ? 8.134 -1.362 -13.705 1.00 76.19 92 LEU A N 1
ATOM 741 C CA . LEU A 1 92 ? 9.042 -1.650 -14.822 1.00 76.19 92 LEU A CA 1
ATOM 742 C C . LEU A 1 92 ? 10.470 -1.154 -14.563 1.00 76.19 92 LEU A C 1
ATOM 744 O O . LEU A 1 92 ? 11.425 -1.871 -14.848 1.00 76.19 92 LEU A O 1
ATOM 748 N N . GLU A 1 93 ? 10.641 0.058 -14.029 1.00 72.50 93 GLU A N 1
ATOM 749 C CA . GLU A 1 93 ? 11.952 0.584 -13.620 1.00 72.50 93 GLU A CA 1
ATOM 750 C C . GLU A 1 93 ? 12.624 -0.329 -12.595 1.00 72.50 93 GLU A C 1
ATOM 752 O O . GLU A 1 93 ? 13.821 -0.603 -12.714 1.00 72.50 93 GLU A O 1
ATOM 757 N N . ASP A 1 94 ? 11.851 -0.832 -11.633 1.00 65.00 94 ASP A N 1
ATOM 758 C CA . ASP A 1 94 ? 12.333 -1.820 -10.682 1.00 65.00 94 ASP A CA 1
ATOM 759 C C . ASP A 1 94 ? 12.801 -3.085 -11.414 1.00 65.00 94 ASP A C 1
ATOM 761 O O . ASP A 1 94 ? 13.881 -3.562 -11.097 1.00 65.00 94 ASP A O 1
ATOM 765 N N . GLU A 1 95 ? 12.085 -3.600 -12.423 1.00 63.06 95 GLU A N 1
ATOM 766 C CA . GLU A 1 95 ? 12.541 -4.749 -13.229 1.00 63.06 95 GLU A CA 1
ATOM 767 C C . GLU A 1 95 ? 13.843 -4.486 -14.003 1.00 63.06 95 GLU A C 1
ATOM 769 O O . GLU A 1 95 ? 14.718 -5.356 -14.029 1.00 63.06 95 GLU A O 1
ATOM 774 N N . PHE A 1 96 ? 14.007 -3.300 -14.598 1.00 60.69 96 PHE A N 1
ATOM 775 C CA . PHE A 1 96 ? 15.209 -2.941 -15.362 1.00 60.69 96 PHE A CA 1
ATOM 776 C C . PHE A 1 96 ? 16.474 -2.841 -14.497 1.00 60.69 96 PHE A C 1
ATOM 778 O O . PHE A 1 96 ? 17.567 -3.148 -14.974 1.00 60.69 96 PHE A O 1
ATOM 785 N N . LEU A 1 97 ? 16.347 -2.461 -13.223 1.00 55.72 97 LEU A N 1
ATOM 786 C CA . LEU A 1 97 ? 17.477 -2.379 -12.289 1.00 55.72 97 LEU A CA 1
ATOM 787 C C . LEU A 1 97 ? 18.091 -3.748 -11.938 1.00 55.72 97 LEU A C 1
ATOM 789 O O . LEU A 1 97 ? 19.209 -3.785 -11.433 1.00 55.72 97 LEU A O 1
ATOM 793 N N . PHE A 1 98 ? 17.413 -4.864 -12.231 1.00 49.66 98 PHE A N 1
ATOM 794 C CA . PHE A 1 98 ? 17.901 -6.220 -11.932 1.00 49.66 98 PHE A CA 1
ATOM 795 C C . PHE A 1 98 ? 18.696 -6.887 -13.053 1.00 49.66 98 PHE A C 1
ATOM 797 O O . PHE A 1 98 ? 19.211 -7.986 -12.846 1.00 49.66 98 PHE A O 1
ATOM 804 N N . VAL A 1 99 ? 18.780 -6.279 -14.238 1.00 51.34 99 VAL A N 1
ATOM 805 C CA . VAL A 1 99 ? 19.311 -6.976 -15.422 1.00 51.34 99 VAL A CA 1
ATOM 806 C C . VAL A 1 99 ? 20.837 -6.843 -15.566 1.00 51.34 99 VAL A C 1
ATOM 808 O O . VAL A 1 99 ? 21.434 -7.663 -16.255 1.00 51.34 99 VAL A O 1
ATOM 811 N N . ASP A 1 100 ? 21.496 -5.903 -14.873 1.00 38.03 100 ASP A N 1
ATOM 812 C CA . ASP A 1 100 ? 22.880 -5.503 -15.209 1.00 38.03 100 ASP A CA 1
ATOM 813 C C . ASP A 1 100 ? 23.962 -5.669 -14.118 1.00 38.03 100 ASP A C 1
ATOM 815 O O . ASP A 1 100 ? 25.056 -5.123 -14.261 1.00 38.03 100 ASP A O 1
ATOM 819 N N . GLU A 1 101 ? 23.761 -6.473 -13.069 1.00 40.97 101 GLU A N 1
ATOM 820 C CA . GLU A 1 101 ? 24.852 -6.780 -12.122 1.00 40.97 101 GLU A CA 1
ATOM 821 C C . GLU A 1 101 ? 25.013 -8.288 -11.858 1.00 40.97 101 GLU A C 1
ATOM 823 O O . GLU A 1 101 ? 24.587 -8.836 -10.842 1.00 40.97 101 GLU A O 1
ATOM 828 N N . GLU A 1 102 ? 25.723 -8.977 -12.762 1.00 42.88 102 GLU A N 1
ATOM 829 C CA . GLU A 1 102 ? 26.446 -10.208 -12.414 1.00 42.88 102 GLU A CA 1
ATOM 830 C C . GLU A 1 102 ? 27.610 -9.862 -11.465 1.00 42.88 102 GLU A C 1
ATOM 832 O O . GLU A 1 102 ? 28.784 -9.859 -11.839 1.00 42.88 102 GLU A O 1
ATOM 837 N N . VAL A 1 103 ? 27.294 -9.549 -10.208 1.00 46.97 103 VAL A N 1
ATOM 838 C CA . VAL A 1 103 ? 28.294 -9.500 -9.140 1.00 46.97 103 VAL A CA 1
ATOM 839 C C . VAL A 1 103 ? 28.494 -10.927 -8.646 1.00 46.97 103 VAL A C 1
ATOM 841 O O . VAL A 1 103 ? 27.595 -11.557 -8.083 1.00 46.97 103 VAL A O 1
ATOM 844 N N . SER A 1 104 ? 29.684 -11.467 -8.899 1.00 43.84 104 SER A N 1
ATOM 845 C CA . SER A 1 104 ? 30.102 -12.761 -8.373 1.00 43.84 104 SER A CA 1
ATOM 846 C C . SER A 1 104 ? 30.020 -12.743 -6.837 1.00 43.84 104 SER A C 1
ATOM 848 O O . SER A 1 104 ? 30.592 -11.845 -6.215 1.00 43.84 104 SER A O 1
ATOM 850 N N . PRO A 1 105 ? 29.319 -13.699 -6.192 1.00 45.50 105 PRO A N 1
ATOM 851 C CA . PRO A 1 105 ? 29.183 -13.695 -4.740 1.00 45.50 105 PRO A CA 1
ATOM 852 C C . PRO A 1 105 ? 30.559 -13.824 -4.085 1.00 45.50 105 PRO A C 1
ATOM 854 O O . PRO A 1 105 ? 31.297 -14.776 -4.359 1.00 45.50 105 PRO A O 1
ATOM 857 N N . SER A 1 106 ? 30.902 -12.890 -3.198 1.00 52.81 106 SER A N 1
ATOM 858 C CA . SER A 1 106 ? 31.941 -13.153 -2.209 1.00 52.81 106 SER A CA 1
ATOM 859 C C . SER A 1 106 ? 31.427 -14.241 -1.259 1.00 52.81 106 SER A C 1
ATOM 861 O O . SER A 1 106 ? 30.224 -14.401 -1.055 1.00 52.81 106 SER A O 1
ATOM 863 N N . SER A 1 107 ? 32.324 -15.017 -0.657 1.00 54.31 107 SER A N 1
ATOM 864 C CA . SER A 1 107 ? 31.982 -16.130 0.244 1.00 54.31 107 SER A CA 1
ATOM 865 C C . SER A 1 107 ? 31.253 -15.723 1.542 1.00 54.31 107 SER A C 1
ATOM 867 O O . SER A 1 107 ? 31.045 -16.572 2.402 1.00 54.31 107 SER A O 1
ATOM 869 N N . GLU A 1 108 ? 30.891 -14.446 1.700 1.00 64.06 108 GLU A N 1
ATOM 870 C CA . GLU A 1 108 ? 30.279 -13.846 2.895 1.00 64.06 108 GLU A CA 1
ATOM 871 C C . GLU A 1 108 ? 28.867 -13.274 2.648 1.00 64.06 108 GLU A C 1
ATOM 873 O O . GLU A 1 108 ? 28.272 -12.716 3.566 1.00 64.06 108 GLU A O 1
ATOM 878 N N . THR A 1 109 ? 28.298 -13.388 1.440 1.00 74.81 109 THR A N 1
ATOM 879 C CA . THR A 1 109 ? 26.934 -12.896 1.170 1.00 74.81 109 THR A CA 1
ATOM 880 C C . THR A 1 109 ? 25.882 -13.766 1.866 1.00 74.81 109 THR A C 1
ATOM 882 O O . THR A 1 109 ? 25.790 -14.967 1.604 1.00 74.81 109 THR A O 1
ATOM 885 N N . LEU A 1 110 ? 25.048 -13.160 2.717 1.00 82.00 110 LEU A N 1
ATOM 886 C CA . LEU A 1 110 ? 23.914 -13.840 3.342 1.00 82.00 110 LEU A CA 1
ATOM 887 C C . LEU A 1 110 ? 22.822 -14.084 2.294 1.00 82.00 110 LEU A C 1
ATOM 889 O O . LEU A 1 110 ? 22.295 -13.135 1.715 1.00 82.00 110 LEU A O 1
ATOM 893 N N . VAL A 1 111 ? 22.467 -15.350 2.072 1.00 85.38 111 VAL A N 1
ATOM 894 C CA . VAL A 1 111 ? 21.374 -15.739 1.171 1.00 85.38 111 VAL A CA 1
ATOM 895 C C . VAL A 1 111 ? 20.109 -15.991 1.985 1.00 85.38 111 VAL A C 1
ATOM 897 O O . VAL A 1 111 ? 20.131 -16.782 2.925 1.00 85.38 111 VAL A O 1
ATOM 900 N N . LEU A 1 112 ? 19.014 -15.326 1.621 1.00 87.31 112 LEU A N 1
ATOM 901 C CA . LEU A 1 112 ? 17.712 -15.454 2.277 1.00 87.31 112 LEU A CA 1
ATOM 902 C C . LEU A 1 112 ? 16.691 -16.080 1.335 1.00 87.31 112 LEU A C 1
ATOM 904 O O . LEU A 1 112 ? 16.587 -15.643 0.192 1.00 87.31 112 LEU A O 1
ATOM 908 N N . ASP A 1 113 ? 15.897 -17.036 1.813 1.00 89.44 113 ASP A N 1
ATOM 909 C CA . ASP A 1 113 ? 14.712 -17.485 1.083 1.00 89.44 113 ASP A CA 1
ATOM 910 C C . ASP A 1 113 ? 13.558 -16.486 1.316 1.00 89.44 113 ASP A C 1
ATOM 912 O O . ASP A 1 113 ? 13.109 -16.312 2.457 1.00 89.44 113 ASP A O 1
ATOM 916 N N . PRO A 1 114 ? 13.061 -15.802 0.268 1.00 88.00 114 PRO A N 1
ATOM 917 C CA . PRO A 1 114 ? 11.961 -14.853 0.412 1.00 88.00 114 PRO A CA 1
ATOM 918 C C . PRO A 1 114 ? 10.676 -15.516 0.920 1.00 88.00 114 PRO A C 1
ATOM 920 O O . PRO A 1 114 ? 9.906 -14.882 1.642 1.00 88.00 114 PRO A O 1
ATOM 923 N N . LEU A 1 115 ? 10.426 -16.775 0.544 1.00 88.81 115 LEU A N 1
ATOM 924 C CA . LEU A 1 115 ? 9.216 -17.497 0.926 1.00 88.81 115 LEU A CA 1
ATOM 925 C C . LEU A 1 115 ? 9.242 -17.884 2.402 1.00 88.81 115 LEU A C 1
ATOM 927 O O . LEU A 1 115 ? 8.217 -17.726 3.057 1.00 88.81 115 LEU A O 1
ATOM 931 N N . GLU A 1 116 ? 10.397 -18.272 2.949 1.00 89.88 116 GLU A N 1
ATOM 932 C CA . GLU A 1 116 ? 10.537 -18.538 4.390 1.00 89.88 116 GLU A CA 1
ATOM 933 C C . GLU A 1 116 ? 10.221 -17.288 5.228 1.00 89.88 116 GLU A C 1
ATOM 935 O O . GLU A 1 116 ? 9.504 -17.366 6.230 1.00 89.88 116 GLU A O 1
ATOM 940 N N . ILE A 1 117 ? 10.699 -16.114 4.791 1.00 89.25 117 ILE A N 1
ATOM 941 C CA . ILE A 1 117 ? 10.391 -14.836 5.454 1.00 89.25 117 ILE A CA 1
ATOM 942 C C . ILE A 1 117 ? 8.886 -14.570 5.408 1.00 89.25 117 ILE A C 1
ATOM 944 O O . ILE A 1 117 ? 8.285 -14.222 6.419 1.00 89.25 117 ILE A O 1
ATOM 948 N N . ILE A 1 118 ? 8.251 -14.743 4.249 1.00 89.69 118 ILE A N 1
ATOM 949 C CA . ILE A 1 118 ? 6.812 -14.499 4.098 1.00 89.69 118 ILE A CA 1
ATOM 950 C C . ILE A 1 118 ? 5.990 -15.480 4.947 1.00 89.69 118 ILE A C 1
ATOM 952 O O . ILE A 1 118 ? 5.036 -15.065 5.608 1.00 89.69 118 ILE A O 1
ATOM 956 N N . GLU A 1 119 ? 6.348 -16.764 4.957 1.00 88.88 119 GLU A N 1
ATOM 957 C CA . GLU A 1 119 ? 5.637 -17.815 5.693 1.00 88.88 119 GLU A CA 1
ATOM 958 C C . GLU A 1 119 ? 5.649 -17.588 7.208 1.00 88.88 119 GLU A C 1
ATOM 960 O O . GLU A 1 119 ? 4.646 -17.862 7.876 1.00 88.88 119 GLU A O 1
ATOM 965 N N . LYS A 1 120 ? 6.727 -17.006 7.750 1.00 87.81 120 LYS A N 1
ATOM 966 C CA . LYS A 1 120 ? 6.799 -16.585 9.158 1.00 87.81 120 LYS A CA 1
ATOM 967 C C . LYS A 1 120 ? 5.635 -15.667 9.538 1.00 87.81 120 LYS A C 1
ATOM 969 O O . LYS A 1 120 ? 5.042 -15.836 10.600 1.00 87.81 120 LYS A O 1
ATOM 974 N N . TYR A 1 121 ? 5.278 -14.733 8.659 1.00 84.25 121 TYR A N 1
ATOM 975 C CA . TYR A 1 121 ? 4.214 -13.758 8.908 1.00 84.25 121 TYR A CA 1
ATOM 976 C C . TYR A 1 121 ? 2.827 -14.230 8.467 1.00 84.25 121 TYR A C 1
ATOM 978 O O . TYR A 1 121 ? 1.832 -13.671 8.914 1.00 84.25 121 TYR A O 1
ATOM 986 N N . GLN A 1 122 ? 2.730 -15.266 7.629 1.00 73.94 122 GLN A N 1
ATOM 987 C CA . GLN A 1 122 ? 1.447 -15.893 7.288 1.00 73.94 122 GLN A CA 1
ATOM 988 C C . GLN A 1 122 ? 0.898 -16.764 8.429 1.00 73.94 122 GLN A C 1
ATOM 990 O O . GLN A 1 122 ? -0.316 -16.876 8.574 1.00 73.94 122 GLN A O 1
ATOM 995 N N . ASN A 1 123 ? 1.781 -17.357 9.241 1.00 57.53 123 ASN A N 1
ATOM 996 C CA . ASN A 1 123 ? 1.415 -18.284 10.319 1.00 57.53 123 ASN A CA 1
ATOM 997 C C . ASN A 1 123 ? 1.379 -17.642 11.722 1.00 57.53 123 ASN A C 1
ATOM 999 O O . ASN A 1 123 ? 0.899 -18.262 12.672 1.00 57.53 123 ASN A O 1
ATOM 1003 N N . ALA A 1 124 ? 1.869 -16.408 11.873 1.00 52.66 124 ALA A N 1
ATOM 1004 C CA . ALA A 1 124 ? 1.911 -15.691 13.146 1.00 52.66 124 ALA A CA 1
ATOM 1005 C C . ALA A 1 124 ? 0.555 -15.039 13.484 1.00 52.66 124 ALA A C 1
ATOM 1007 O O . ALA A 1 124 ? 0.389 -13.827 13.385 1.00 52.66 124 ALA A O 1
ATOM 1008 N N . VAL A 1 125 ? -0.425 -15.848 13.897 1.00 46.59 125 VAL A N 1
ATOM 1009 C CA . VAL A 1 125 ? -1.664 -15.356 14.540 1.00 46.59 125 VAL A CA 1
ATOM 1010 C C . VAL A 1 125 ? -1.467 -15.103 16.046 1.00 46.59 125 VAL A C 1
ATOM 1012 O O . VAL A 1 125 ? -2.370 -14.604 16.701 1.00 46.59 125 VAL A O 1
ATOM 1015 N N . LEU A 1 126 ? -0.314 -15.407 16.648 1.00 44.41 126 LEU A N 1
ATOM 1016 C CA . LEU A 1 126 ? -0.173 -15.373 18.107 1.00 44.41 126 LEU A CA 1
ATOM 1017 C C . LEU A 1 126 ? 1.166 -14.780 18.561 1.00 44.41 126 LEU A C 1
ATOM 1019 O O . LEU A 1 126 ? 2.212 -15.105 18.009 1.00 44.41 126 LEU A O 1
ATOM 1023 N N . GLU A 1 127 ? 1.058 -13.954 19.607 1.00 38.66 127 GLU A N 1
ATOM 1024 C CA . GLU A 1 127 ? 2.107 -13.351 20.444 1.00 38.66 127 GLU A CA 1
ATOM 1025 C C . GLU A 1 127 ? 2.862 -12.163 19.837 1.00 38.66 127 GLU A C 1
ATOM 1027 O O . GLU A 1 127 ? 3.880 -12.309 19.163 1.00 38.66 127 GLU A O 1
ATOM 1032 N N . ARG A 1 128 ? 2.407 -10.943 20.153 1.00 41.62 128 ARG A N 1
ATOM 1033 C CA . ARG A 1 128 ? 3.245 -9.749 20.020 1.00 41.62 128 ARG A CA 1
ATOM 1034 C C . ARG A 1 128 ? 3.272 -8.927 21.297 1.00 41.62 128 ARG A C 1
ATOM 1036 O O . ARG A 1 128 ? 2.333 -8.202 21.606 1.00 41.62 128 ARG A O 1
ATOM 1043 N N . ASP A 1 129 ? 4.417 -9.007 21.970 1.00 29.22 129 ASP A N 1
ATOM 1044 C CA . ASP A 1 129 ? 4.987 -7.878 22.692 1.00 29.22 129 ASP A CA 1
ATOM 1045 C C . ASP A 1 129 ? 5.331 -6.796 21.664 1.00 29.22 129 ASP A C 1
ATOM 1047 O O . ASP A 1 129 ? 6.201 -6.968 20.804 1.00 29.22 129 ASP A O 1
ATOM 1051 N N . ILE A 1 130 ? 4.614 -5.678 21.727 1.00 33.09 130 ILE A N 1
ATOM 1052 C CA . ILE A 1 130 ? 4.874 -4.500 20.905 1.00 33.09 130 ILE A CA 1
ATOM 1053 C C . ILE A 1 130 ? 6.165 -3.852 21.427 1.00 33.09 130 ILE A C 1
ATOM 1055 O O . ILE A 1 130 ? 6.147 -3.041 22.349 1.00 33.09 130 ILE A O 1
ATOM 1059 N N . GLN A 1 131 ? 7.309 -4.214 20.850 1.00 27.81 131 GLN A N 1
ATOM 1060 C CA . GLN A 1 131 ? 8.543 -3.444 21.007 1.00 27.81 131 GLN A CA 1
ATOM 1061 C C . GLN A 1 131 ? 8.534 -2.326 19.957 1.00 27.81 131 GLN A C 1
ATOM 1063 O O . GLN A 1 131 ? 8.822 -2.549 18.783 1.00 27.81 131 GLN A O 1
ATOM 1068 N N . VAL A 1 132 ? 8.146 -1.120 20.377 1.00 33.50 132 VAL A N 1
ATOM 1069 C CA . VAL A 1 132 ? 8.227 0.093 19.553 1.00 33.50 132 VAL A CA 1
ATOM 1070 C C . VAL A 1 132 ? 9.694 0.518 19.464 1.00 33.50 132 VAL A C 1
ATOM 1072 O O . VAL A 1 132 ? 10.280 0.959 20.452 1.00 33.50 132 VAL A O 1
ATOM 1075 N N . GLU A 1 133 ? 10.307 0.401 18.285 1.00 34.53 133 GLU A N 1
ATOM 1076 C CA . GLU A 1 133 ? 11.615 1.009 18.035 1.00 34.53 133 GLU A CA 1
ATOM 1077 C C . GLU A 1 133 ? 11.519 2.542 18.079 1.00 34.53 133 GLU A C 1
ATOM 1079 O O . GLU A 1 133 ? 10.728 3.172 17.369 1.00 34.53 133 GLU A O 1
ATOM 1084 N N . ILE A 1 134 ? 12.364 3.145 18.916 1.00 38.72 134 ILE A N 1
ATOM 1085 C CA . ILE A 1 134 ? 12.452 4.590 19.135 1.00 38.72 134 ILE A CA 1
ATOM 1086 C C . ILE A 1 134 ? 13.036 5.252 17.878 1.00 38.72 134 ILE A C 1
ATOM 1088 O O . ILE A 1 134 ? 14.203 5.053 17.532 1.00 38.72 134 ILE A O 1
ATOM 1092 N N . LYS A 1 135 ? 12.218 6.062 17.196 1.00 46.12 135 LYS A N 1
ATOM 1093 C CA . LYS A 1 135 ? 12.635 6.892 16.054 1.00 46.12 135 LYS A CA 1
ATOM 1094 C C . LYS A 1 135 ? 13.637 7.969 16.494 1.00 46.12 135 LYS A C 1
ATOM 1096 O O . LYS A 1 135 ? 13.619 8.431 17.631 1.00 46.12 135 LYS A O 1
ATOM 1101 N N . ASP A 1 136 ? 14.496 8.408 15.571 1.00 53.97 136 ASP A N 1
ATOM 1102 C CA . ASP A 1 136 ? 15.369 9.575 15.768 1.00 53.97 136 ASP A CA 1
ATOM 1103 C C . ASP A 1 136 ? 14.511 10.842 15.917 1.00 53.97 136 ASP A C 1
ATOM 1105 O O . ASP A 1 136 ? 14.022 11.419 14.946 1.00 53.97 136 ASP A O 1
ATOM 1109 N N . GLU A 1 137 ? 14.265 11.219 17.166 1.00 68.38 137 GLU A N 1
ATOM 1110 C CA . GLU A 1 137 ? 13.321 12.255 17.562 1.00 68.38 137 GLU A CA 1
ATOM 1111 C C . GLU A 1 137 ? 14.009 13.626 17.691 1.00 68.38 137 GLU A C 1
ATOM 1113 O O . GLU A 1 137 ? 14.800 13.853 18.619 1.00 68.38 137 GLU A O 1
ATOM 1118 N N . PRO A 1 138 ? 13.698 14.601 16.811 1.00 73.25 138 PRO A N 1
ATOM 1119 C CA . PRO A 1 138 ? 14.365 15.905 16.799 1.00 73.25 138 PRO A CA 1
ATOM 1120 C C . PRO A 1 138 ? 14.221 16.693 18.112 1.00 73.25 138 PRO A C 1
ATOM 1122 O O . PRO A 1 138 ? 15.109 17.477 18.470 1.00 73.25 138 PRO A O 1
ATOM 1125 N N . TRP A 1 139 ? 13.132 16.471 18.856 1.00 78.88 139 TRP A N 1
ATOM 1126 C CA . TRP A 1 139 ? 12.851 17.136 20.130 1.00 78.88 139 TRP A CA 1
ATOM 1127 C C . TRP A 1 139 ? 13.865 16.764 21.226 1.00 78.88 139 TRP A C 1
ATOM 1129 O O . TRP A 1 139 ? 14.198 17.606 22.064 1.00 78.88 139 TRP A O 1
ATOM 1139 N N . ARG A 1 140 ? 14.493 15.575 21.167 1.00 81.25 140 ARG A N 1
ATOM 1140 C CA . ARG A 1 140 ? 15.489 15.130 22.166 1.00 81.25 140 ARG A CA 1
ATOM 1141 C C . ARG A 1 140 ? 16.718 16.038 22.253 1.00 81.25 140 ARG A C 1
ATOM 1143 O O . ARG A 1 140 ? 17.351 16.148 23.309 1.00 81.25 140 ARG A O 1
ATOM 1150 N N . LYS A 1 141 ? 17.056 16.735 21.161 1.00 82.81 141 LYS A N 1
ATOM 1151 C CA . LYS A 1 141 ? 18.180 17.691 21.108 1.00 82.81 141 LYS A CA 1
ATOM 1152 C C . LYS A 1 141 ? 17.930 18.932 21.972 1.00 82.81 141 LYS A C 1
ATOM 1154 O O . LYS A 1 141 ? 18.892 19.522 22.465 1.00 82.81 141 LYS A O 1
ATOM 1159 N N . HIS A 1 142 ? 16.666 19.267 22.219 1.00 82.88 142 HIS A N 1
ATOM 1160 C CA . HIS A 1 142 ? 16.238 20.488 22.903 1.00 82.88 142 HIS A CA 1
ATOM 1161 C C . HIS A 1 142 ? 15.989 20.291 24.408 1.00 82.88 142 HIS A C 1
ATOM 1163 O O . HIS A 1 142 ? 15.731 21.260 25.113 1.00 82.88 142 HIS A O 1
ATOM 1169 N N . ILE A 1 143 ? 16.150 19.066 24.934 1.00 85.50 143 ILE A N 1
ATOM 1170 C CA . ILE A 1 143 ? 15.942 18.764 26.359 1.00 85.50 143 ILE A CA 1
ATOM 1171 C C . ILE A 1 143 ? 16.898 19.602 27.246 1.00 85.50 143 ILE A C 1
ATOM 1173 O O . ILE A 1 143 ? 18.131 19.450 27.133 1.00 85.50 143 ILE A O 1
ATOM 1177 N N . PRO A 1 144 ? 16.371 20.436 28.171 1.00 86.81 144 PRO A N 1
ATOM 1178 C CA . PRO A 1 144 ? 17.166 21.270 29.065 1.00 86.81 144 PRO A CA 1
ATOM 1179 C C . PRO A 1 144 ? 18.078 20.456 29.985 1.00 86.81 144 PRO A C 1
ATOM 1181 O O . PRO A 1 144 ? 17.747 19.355 30.428 1.00 86.81 144 PRO A O 1
ATOM 1184 N N . LYS A 1 145 ? 19.227 21.035 30.360 1.00 87.56 145 LYS A N 1
ATOM 1185 C CA . LYS A 1 145 ? 20.196 20.393 31.273 1.00 87.56 145 LYS A CA 1
ATOM 1186 C C . LYS A 1 145 ? 19.565 19.974 32.607 1.00 87.56 145 LYS A C 1
ATOM 1188 O O . LYS A 1 145 ? 19.897 18.913 33.120 1.00 87.56 145 LYS A O 1
ATOM 1193 N N . HIS A 1 146 ? 18.644 20.780 33.139 1.00 84.06 146 HIS A N 1
ATOM 1194 C CA . HIS A 1 146 ? 17.951 20.495 34.398 1.00 84.06 146 HIS A CA 1
ATOM 1195 C C . HIS A 1 146 ? 17.083 19.229 34.320 1.00 84.06 146 HIS A C 1
ATOM 1197 O O . HIS A 1 146 ? 17.056 18.469 35.283 1.00 84.06 146 HIS A O 1
ATOM 1203 N N . VAL A 1 147 ? 16.461 18.947 33.171 1.00 84.12 147 VAL A N 1
ATOM 1204 C CA . VAL A 1 147 ? 15.702 17.704 32.945 1.00 84.12 147 VAL A CA 1
ATOM 1205 C C . VAL A 1 147 ? 16.659 16.511 32.856 1.00 84.12 147 VAL A C 1
ATOM 1207 O O . VAL A 1 147 ? 16.484 15.526 33.565 1.00 84.12 147 VAL A O 1
ATOM 1210 N N . LYS A 1 148 ? 17.762 16.638 32.100 1.00 88.69 148 LYS A N 1
ATOM 1211 C CA . LYS A 1 148 ? 18.793 15.582 31.959 1.00 88.69 148 LYS A CA 1
ATOM 1212 C C . LYS A 1 148 ? 19.438 15.167 33.284 1.00 88.69 148 LYS A C 1
ATOM 1214 O O . LYS A 1 148 ? 19.852 14.021 33.432 1.00 88.69 148 LYS A O 1
ATOM 1219 N N . LEU A 1 149 ? 19.569 16.104 34.223 1.00 86.62 149 LEU A N 1
ATOM 1220 C CA . LEU A 1 149 ? 20.138 15.851 35.549 1.00 86.62 149 LEU A CA 1
ATOM 1221 C C . LEU A 1 149 ? 19.163 15.121 36.482 1.00 86.62 149 LEU A C 1
ATOM 1223 O O . LEU A 1 149 ? 19.611 14.353 37.329 1.00 86.62 149 LEU A O 1
ATOM 1227 N N . ASN A 1 150 ? 17.858 15.351 36.325 1.00 86.25 150 ASN A N 1
ATOM 1228 C CA . ASN A 1 150 ? 16.822 14.765 37.179 1.00 86.25 150 ASN A CA 1
ATOM 1229 C C . ASN A 1 150 ? 16.207 13.483 36.592 1.00 86.25 150 ASN A C 1
ATOM 1231 O O . ASN A 1 150 ? 15.594 12.720 37.328 1.00 86.25 150 ASN A O 1
ATOM 1235 N N . MET A 1 151 ? 16.432 13.198 35.307 1.00 85.25 151 MET A N 1
ATOM 1236 C CA . MET A 1 151 ? 15.905 12.021 34.616 1.00 85.25 151 MET A CA 1
ATOM 1237 C C . MET A 1 151 ? 17.040 11.200 34.000 1.00 85.25 151 MET A C 1
ATOM 1239 O O . MET A 1 151 ? 17.508 11.496 32.908 1.00 85.25 151 MET A O 1
ATOM 1243 N N . LYS A 1 152 ? 17.518 10.154 34.681 1.00 81.38 152 LYS A N 1
ATOM 1244 C CA . LYS A 1 152 ? 18.697 9.378 34.232 1.00 81.38 152 LYS A CA 1
ATOM 1245 C C . LYS A 1 152 ? 18.477 8.628 32.909 1.00 81.38 152 LYS A C 1
ATOM 1247 O O . LYS A 1 152 ? 19.435 8.424 32.167 1.00 81.38 152 LYS A O 1
ATOM 1252 N N . ASN A 1 153 ? 17.236 8.250 32.609 1.00 80.06 153 ASN A N 1
ATOM 1253 C CA . ASN A 1 153 ? 16.815 7.544 31.396 1.00 80.06 153 ASN A CA 1
ATOM 1254 C C . ASN A 1 153 ? 16.377 8.480 30.254 1.00 80.06 153 ASN A C 1
ATOM 1256 O O . ASN A 1 153 ? 15.879 7.985 29.251 1.00 80.06 153 ASN A O 1
ATOM 1260 N N . TRP A 1 154 ? 16.601 9.800 30.340 1.00 81.25 154 TRP A N 1
ATOM 1261 C CA . TRP A 1 154 ? 16.098 10.789 29.364 1.00 81.25 154 TRP A CA 1
ATOM 1262 C C . TRP A 1 154 ? 16.420 10.485 27.887 1.00 81.25 154 TRP A C 1
ATOM 1264 O O . TRP A 1 154 ? 15.729 10.959 26.989 1.00 81.25 154 TRP A O 1
ATOM 1274 N N . LYS A 1 155 ? 17.487 9.720 27.614 1.00 77.44 155 LYS A N 1
ATOM 1275 C CA . LYS A 1 155 ? 17.869 9.310 26.252 1.00 77.44 155 LYS A CA 1
ATOM 1276 C C . LYS A 1 155 ? 16.892 8.317 25.620 1.00 77.44 155 LYS A C 1
ATOM 1278 O O . LYS A 1 155 ? 16.767 8.332 24.404 1.00 77.44 155 LYS A O 1
ATOM 1283 N N . ASN A 1 156 ? 16.236 7.502 26.444 1.00 73.38 156 ASN A N 1
ATOM 1284 C CA . ASN A 1 156 ? 15.347 6.417 26.024 1.00 73.38 156 ASN A CA 1
ATOM 1285 C C . ASN A 1 156 ? 13.906 6.616 26.525 1.00 73.38 156 ASN A C 1
ATOM 1287 O O . ASN A 1 156 ? 13.042 5.819 26.195 1.00 73.38 156 ASN A O 1
ATOM 1291 N N . ALA A 1 157 ? 13.664 7.639 27.347 1.00 74.75 157 ALA A N 1
ATOM 1292 C CA . ALA A 1 157 ? 12.350 7.957 27.892 1.00 74.75 157 ALA A CA 1
ATOM 1293 C C . ALA A 1 157 ? 11.365 8.414 26.809 1.00 74.75 157 ALA A C 1
ATOM 1295 O O . ALA A 1 157 ? 11.805 9.019 25.824 1.00 74.75 157 ALA A O 1
ATOM 1296 N N . THR A 1 158 ? 10.071 8.158 26.996 1.00 78.44 158 THR A N 1
ATOM 1297 C CA . THR A 1 158 ? 9.013 8.556 26.047 1.00 78.44 158 THR A CA 1
ATOM 1298 C C . THR A 1 158 ? 8.828 10.079 26.014 1.00 78.44 158 THR A C 1
ATOM 1300 O O . THR A 1 158 ? 9.313 10.795 26.899 1.00 78.44 158 THR A O 1
ATOM 1303 N N . LEU A 1 159 ? 8.155 10.600 24.977 1.00 78.88 159 LEU A N 1
ATOM 1304 C CA . LEU A 1 159 ? 7.824 12.029 24.881 1.00 78.88 159 LEU A CA 1
ATOM 1305 C C . LEU A 1 159 ? 7.043 12.494 26.124 1.00 78.88 159 LEU A C 1
ATOM 1307 O O . LEU A 1 159 ? 7.388 13.516 26.724 1.00 78.88 159 LEU A O 1
ATOM 1311 N N . GLU A 1 160 ? 6.051 11.705 26.541 1.00 77.62 160 GLU A N 1
ATOM 1312 C CA . GLU A 1 160 ? 5.192 11.975 27.696 1.00 77.62 160 GLU A CA 1
ATOM 1313 C C . GLU A 1 160 ? 5.973 11.984 29.021 1.00 77.62 160 GLU A C 1
ATOM 1315 O O . GLU A 1 160 ? 5.896 12.954 29.775 1.00 77.62 160 GLU A O 1
ATOM 1320 N N . GLU A 1 161 ? 6.838 10.990 29.265 1.00 81.75 161 GLU A N 1
ATOM 1321 C CA . GLU A 1 161 ? 7.672 10.938 30.476 1.00 81.75 161 GLU A CA 1
ATOM 1322 C C . GLU A 1 161 ? 8.588 12.171 30.601 1.00 81.75 161 GLU A C 1
ATOM 1324 O O . GLU A 1 161 ? 8.816 12.701 31.698 1.00 81.75 161 GLU A O 1
ATOM 1329 N N . VAL A 1 162 ? 9.138 12.643 29.476 1.00 86.25 162 VAL A N 1
ATOM 1330 C CA . VAL A 1 162 ? 10.007 13.827 29.437 1.00 86.25 162 VAL A CA 1
ATOM 1331 C C . VAL A 1 162 ? 9.202 15.112 29.659 1.00 86.25 162 VAL A C 1
ATOM 1333 O O . VAL A 1 162 ? 9.674 16.019 30.358 1.00 86.25 162 VAL A O 1
ATOM 1336 N N . TYR A 1 163 ? 7.995 15.192 29.101 1.00 85.56 163 TYR A N 1
ATOM 1337 C CA . TYR A 1 163 ? 7.076 16.314 29.275 1.00 85.56 163 TYR A CA 1
ATOM 1338 C C . TYR A 1 163 ? 6.591 16.453 30.721 1.00 85.56 163 TYR A C 1
ATOM 1340 O O . TYR A 1 163 ? 6.697 17.540 31.302 1.00 85.56 163 TYR A O 1
ATOM 1348 N N . ASP A 1 164 ? 6.158 15.357 31.342 1.00 84.06 164 ASP A N 1
ATOM 1349 C CA . ASP A 1 164 ? 5.695 15.346 32.730 1.00 84.06 164 ASP A CA 1
ATOM 1350 C C . ASP A 1 164 ? 6.817 15.680 33.708 1.00 84.06 164 ASP A C 1
ATOM 1352 O O . ASP A 1 164 ? 6.644 16.506 34.611 1.00 84.06 164 ASP A O 1
ATOM 1356 N N . THR A 1 165 ? 8.019 15.151 33.465 1.00 88.81 165 THR A N 1
ATOM 1357 C CA . THR A 1 165 ? 9.210 15.533 34.234 1.00 88.81 165 THR A CA 1
ATOM 1358 C C . THR A 1 165 ? 9.494 17.036 34.103 1.00 88.81 165 THR A C 1
ATOM 1360 O O . THR A 1 165 ? 9.827 17.710 35.083 1.00 88.81 165 THR A O 1
ATOM 1363 N N . GLY A 1 166 ? 9.348 17.598 32.898 1.00 87.88 166 GLY A N 1
ATOM 1364 C CA . GLY A 1 166 ? 9.481 19.033 32.646 1.00 87.88 166 GLY A CA 1
ATOM 1365 C C . GLY A 1 166 ? 8.473 19.865 33.444 1.00 87.88 166 GLY A C 1
ATOM 1366 O O . GLY A 1 166 ? 8.869 20.830 34.107 1.00 87.88 166 GLY A O 1
ATOM 1367 N N . LYS A 1 167 ? 7.192 19.467 33.447 1.00 86.12 167 LYS A N 1
ATOM 1368 C CA . LYS A 1 167 ? 6.125 20.105 34.239 1.00 86.12 167 LYS A CA 1
ATOM 1369 C C . LYS A 1 167 ? 6.406 20.051 35.732 1.00 86.12 167 LYS A C 1
ATOM 1371 O O . LYS A 1 167 ? 6.270 21.064 36.427 1.00 86.12 167 LYS A O 1
ATOM 1376 N N . GLU A 1 168 ? 6.813 18.888 36.230 1.00 89.94 168 GLU A N 1
ATOM 1377 C CA . GLU A 1 168 ? 7.090 18.696 37.646 1.00 89.94 168 GLU A CA 1
ATOM 1378 C C . GLU A 1 168 ? 8.242 19.608 38.092 1.00 89.94 168 GLU A C 1
ATOM 1380 O O . GLU A 1 168 ? 8.109 20.359 39.065 1.00 89.94 168 GLU A O 1
ATOM 1385 N N . LEU A 1 169 ? 9.342 19.636 37.332 1.00 88.06 169 LEU A N 1
ATOM 1386 C CA . LEU A 1 169 ? 10.484 20.508 37.610 1.00 88.06 169 LEU A CA 1
ATOM 1387 C C . LEU A 1 169 ? 10.122 21.989 37.483 1.00 88.06 169 LEU A C 1
ATOM 1389 O O . LEU A 1 169 ? 10.582 22.796 38.293 1.00 88.06 169 LEU A O 1
ATOM 1393 N N . MET A 1 170 ? 9.287 22.361 36.510 1.00 85.75 170 MET A N 1
ATOM 1394 C CA . MET A 1 170 ? 8.800 23.730 36.344 1.00 85.75 170 MET A CA 1
ATOM 1395 C C . MET A 1 170 ? 8.014 24.190 37.576 1.00 85.75 170 MET A C 1
ATOM 1397 O O . MET A 1 170 ? 8.232 25.305 38.057 1.00 85.75 170 MET A O 1
ATOM 1401 N N . SER A 1 171 ? 7.138 23.337 38.121 1.00 84.06 171 SER A N 1
ATOM 1402 C CA . SER A 1 171 ? 6.354 23.671 39.317 1.00 84.06 171 SER A CA 1
ATOM 1403 C C . SER A 1 171 ? 7.232 23.901 40.555 1.00 84.06 171 SER A C 1
ATOM 1405 O O . SER A 1 171 ? 6.916 24.762 41.375 1.00 84.06 171 SER A O 1
ATOM 1407 N N . LYS A 1 172 ? 8.377 23.207 40.636 1.00 86.56 172 LYS A N 1
ATOM 1408 C CA . LYS A 1 172 ? 9.351 23.274 41.739 1.00 86.56 172 LYS A CA 1
ATOM 1409 C C . LYS A 1 172 ? 10.465 24.317 41.548 1.00 86.56 172 LYS A C 1
ATOM 1411 O O . LYS A 1 172 ? 11.240 24.548 42.474 1.00 86.56 172 LYS A O 1
ATOM 1416 N N . SER A 1 173 ? 10.562 24.949 40.376 1.00 85.25 173 SER A N 1
ATOM 1417 C CA . SER A 1 173 ? 11.643 25.884 40.024 1.00 85.25 173 SER A CA 1
ATOM 1418 C C . SER A 1 173 ? 11.198 27.350 40.050 1.00 85.25 173 SER A C 1
ATOM 1420 O O . SER A 1 173 ? 10.027 27.673 39.841 1.00 85.25 173 SER A O 1
ATOM 1422 N N . THR A 1 174 ? 12.156 28.265 40.235 1.00 86.06 174 THR A N 1
ATOM 1423 C CA . THR A 1 174 ? 11.945 29.724 40.209 1.00 86.06 174 THR A CA 1
ATOM 1424 C C . THR A 1 174 ? 12.961 30.432 39.300 1.00 86.06 174 THR A C 1
ATOM 1426 O O . THR A 1 174 ? 13.990 29.868 38.921 1.00 86.06 174 THR A O 1
ATOM 1429 N N . GLY A 1 175 ? 12.661 31.674 38.904 1.00 84.69 175 GLY A N 1
ATOM 1430 C CA . GLY A 1 175 ? 13.573 32.519 38.123 1.00 84.69 175 GLY A CA 1
ATOM 1431 C C . GLY A 1 175 ? 13.896 31.978 36.724 1.00 84.69 175 GLY A C 1
ATOM 1432 O O . GLY A 1 175 ? 13.041 31.411 36.048 1.00 84.69 175 GLY A O 1
ATOM 1433 N N . ALA A 1 176 ? 15.145 32.151 36.282 1.00 80.25 176 ALA A N 1
ATOM 1434 C CA . ALA A 1 176 ? 15.581 31.796 34.926 1.00 80.25 176 ALA A CA 1
ATOM 1435 C C . ALA A 1 176 ? 15.426 30.298 34.596 1.00 80.25 176 ALA A C 1
ATOM 1437 O O . ALA A 1 176 ? 15.133 29.948 33.456 1.00 80.25 176 ALA A O 1
ATOM 1438 N N . ILE A 1 177 ? 15.567 29.418 35.595 1.00 77.69 177 ILE A N 1
ATOM 1439 C CA . ILE A 1 177 ? 15.385 27.967 35.430 1.00 77.69 177 ILE A CA 1
ATOM 1440 C C . ILE A 1 177 ? 13.916 27.650 35.134 1.00 77.69 177 ILE A C 1
ATOM 1442 O O . ILE A 1 177 ? 13.626 26.856 34.243 1.00 77.69 177 ILE A O 1
ATOM 1446 N N . ARG A 1 178 ? 12.987 28.313 35.837 1.00 86.06 178 ARG A N 1
ATOM 1447 C CA . ARG A 1 178 ? 11.549 28.165 35.589 1.00 86.06 178 ARG A CA 1
ATOM 1448 C C . ARG A 1 178 ? 11.178 28.603 34.175 1.00 86.06 178 ARG A C 1
ATOM 1450 O O . ARG A 1 178 ? 10.423 27.891 33.532 1.00 86.06 178 ARG A O 1
ATOM 1457 N N . ASN A 1 179 ? 11.725 29.718 33.688 1.00 78.31 179 ASN A N 1
ATOM 1458 C CA . ASN A 1 179 ? 11.436 30.211 32.336 1.00 78.31 179 ASN A CA 1
ATOM 1459 C C . ASN A 1 179 ? 11.939 29.244 31.256 1.00 78.31 179 ASN A C 1
ATOM 1461 O O . ASN A 1 179 ? 11.203 28.938 30.328 1.00 78.31 179 ASN A O 1
ATOM 1465 N N . GLN A 1 180 ? 13.147 28.696 31.422 1.00 84.25 180 GLN A N 1
ATOM 1466 C CA . GLN A 1 180 ? 13.687 27.699 30.494 1.00 84.25 180 GLN A CA 1
ATOM 1467 C C . GLN A 1 180 ? 12.854 26.406 30.473 1.00 84.25 180 GLN A C 1
ATOM 1469 O O . GLN A 1 180 ? 12.682 25.797 29.421 1.00 84.25 180 GLN A O 1
ATOM 1474 N N . LEU A 1 181 ? 12.356 25.966 31.633 1.00 84.88 181 LEU A N 1
ATOM 1475 C CA . LEU A 1 181 ? 11.469 24.805 31.720 1.00 84.88 181 LEU A CA 1
ATOM 1476 C C . LEU A 1 181 ? 10.079 25.110 31.151 1.00 84.88 181 LEU A C 1
ATOM 1478 O O . LEU A 1 181 ? 9.492 24.236 30.532 1.00 84.88 181 LEU A O 1
ATOM 1482 N N . PHE A 1 182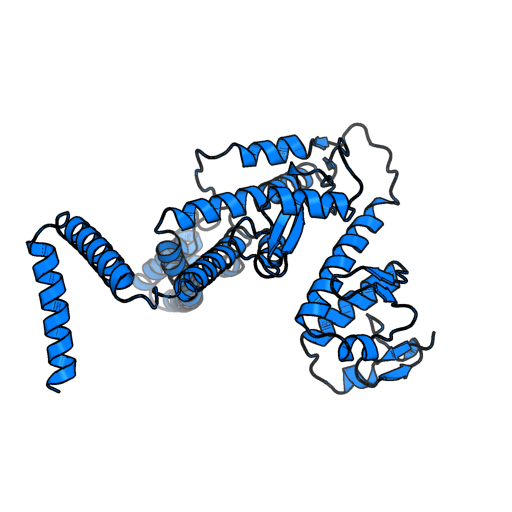 ? 9.580 26.333 31.329 1.00 77.19 182 PHE A N 1
ATOM 1483 C CA . PHE A 1 182 ? 8.297 26.774 30.787 1.00 77.19 182 PHE A CA 1
ATOM 1484 C C . PHE A 1 182 ? 8.293 26.766 29.257 1.00 77.19 182 PHE A C 1
ATOM 1486 O O . PHE A 1 182 ? 7.415 26.141 28.677 1.00 77.19 182 PHE A O 1
ATOM 1493 N N . GLU A 1 183 ? 9.294 27.374 28.611 1.00 79.25 183 GLU A N 1
ATOM 1494 C CA . GLU A 1 183 ? 9.429 27.348 27.143 1.00 79.25 183 GLU A CA 1
ATOM 1495 C C . GLU A 1 183 ? 9.498 25.907 26.619 1.00 79.25 183 GLU A C 1
ATOM 1497 O O . GLU A 1 183 ? 8.727 25.523 25.747 1.00 79.25 183 GLU A O 1
ATOM 1502 N N . PHE A 1 184 ? 10.335 25.070 27.238 1.00 85.31 184 PHE A N 1
ATOM 1503 C CA . PHE A 1 184 ? 10.470 23.662 26.867 1.00 85.31 184 PHE A CA 1
ATOM 1504 C C . PHE A 1 184 ? 9.174 22.851 27.026 1.00 85.31 184 PHE A C 1
ATOM 1506 O O . PHE A 1 184 ? 8.842 22.045 26.160 1.00 85.31 184 PHE A O 1
ATOM 1513 N N . VAL A 1 185 ? 8.445 23.040 28.131 1.00 84.38 185 VAL A N 1
ATOM 1514 C CA . VAL A 1 185 ? 7.164 22.360 28.374 1.00 84.38 185 VAL A CA 1
ATOM 1515 C C . VAL A 1 185 ? 6.109 22.837 27.381 1.00 84.38 185 VAL A C 1
ATOM 1517 O O . VAL A 1 185 ? 5.345 22.010 26.904 1.00 84.38 185 VAL A O 1
ATOM 1520 N N . CYS A 1 186 ? 6.069 24.127 27.040 1.00 73.81 186 CYS A N 1
ATOM 1521 C CA . CYS A 1 186 ? 5.162 24.649 26.018 1.00 73.81 186 CYS A CA 1
ATOM 1522 C C . CYS A 1 186 ? 5.437 24.032 24.641 1.00 73.81 186 CYS A C 1
ATOM 1524 O O . CYS A 1 186 ? 4.500 23.531 24.024 1.00 73.81 186 CYS A O 1
ATOM 1526 N N . ASP A 1 187 ? 6.701 23.987 24.212 1.00 78.31 187 ASP A N 1
ATOM 1527 C CA . ASP A 1 187 ? 7.099 23.390 22.930 1.00 78.31 187 ASP A CA 1
ATOM 1528 C C . ASP A 1 187 ? 6.745 21.895 22.858 1.00 78.31 187 ASP A C 1
ATOM 1530 O O . ASP A 1 187 ? 6.262 21.402 21.840 1.00 78.31 187 ASP A O 1
ATOM 1534 N N . LEU A 1 188 ? 6.956 21.157 23.954 1.00 80.19 188 LEU A N 1
ATOM 1535 C CA . LEU A 1 188 ? 6.572 19.747 24.044 1.00 80.19 188 LEU A CA 1
ATOM 1536 C C . LEU A 1 188 ? 5.062 19.545 24.134 1.00 80.19 188 LEU A C 1
ATOM 1538 O O . LEU A 1 188 ? 4.572 18.508 23.706 1.00 80.19 188 LEU A O 1
ATOM 1542 N N . SER A 1 189 ? 4.325 20.511 24.680 1.00 75.25 189 SER A N 1
ATOM 1543 C CA . SER A 1 189 ? 2.885 20.392 24.873 1.00 75.25 189 SER A CA 1
ATOM 1544 C C . SER A 1 189 ? 2.158 20.210 23.549 1.00 75.25 189 SER A C 1
ATOM 1546 O O . SER A 1 189 ? 1.251 19.394 23.479 1.00 75.25 189 SER A O 1
ATOM 1548 N N . GLU A 1 190 ? 2.560 20.935 22.503 1.00 69.88 190 GLU A N 1
ATOM 1549 C CA . GLU A 1 190 ? 1.975 20.779 21.168 1.00 69.88 190 GLU A CA 1
ATOM 1550 C C . GLU A 1 190 ? 2.223 19.375 20.603 1.00 69.88 190 GLU A C 1
ATOM 1552 O O . GLU A 1 190 ? 1.334 18.800 19.988 1.00 69.88 190 GLU A O 1
ATOM 1557 N N . LEU A 1 191 ? 3.400 18.798 20.856 1.00 70.19 191 LEU A N 1
ATOM 1558 C CA . LEU A 1 191 ? 3.746 17.451 20.401 1.00 70.19 191 LEU A CA 1
ATOM 1559 C C . LEU A 1 191 ? 3.005 16.369 21.198 1.00 70.19 191 LEU A C 1
ATOM 1561 O O . LEU A 1 191 ? 2.449 15.461 20.595 1.00 70.19 191 LEU A O 1
ATOM 1565 N N . VAL A 1 192 ? 2.938 16.499 22.527 1.00 64.31 192 VAL A N 1
ATOM 1566 C CA . VAL A 1 192 ? 2.222 15.558 23.405 1.00 64.31 192 VAL A CA 1
ATOM 1567 C C . VAL A 1 192 ? 0.724 15.597 23.143 1.00 64.31 192 VAL A C 1
ATOM 1569 O O . VAL A 1 192 ? 0.101 14.550 23.083 1.00 64.31 192 VAL A O 1
ATOM 1572 N N . PHE A 1 193 ? 0.131 16.774 22.927 1.00 58.34 193 PHE A N 1
ATOM 1573 C CA . PHE A 1 193 ? -1.297 16.863 22.610 1.00 58.34 193 PHE A CA 1
ATOM 1574 C C . PHE A 1 193 ? -1.635 16.317 21.217 1.00 58.34 193 PHE A C 1
ATOM 1576 O O . PHE A 1 193 ? -2.732 15.799 21.030 1.00 58.34 193 PHE A O 1
ATOM 1583 N N . VAL A 1 194 ? -0.711 16.405 20.253 1.00 55.91 194 VAL A N 1
ATOM 1584 C CA . VAL A 1 194 ? -0.866 15.743 18.949 1.00 55.91 194 VAL A CA 1
ATOM 1585 C C . VAL A 1 194 ? -0.739 14.226 19.094 1.00 55.91 194 VAL A C 1
ATOM 1587 O O . VAL A 1 194 ? -1.571 13.516 18.539 1.00 55.91 194 VAL A O 1
ATOM 1590 N N . GLU A 1 195 ? 0.232 13.726 19.867 1.00 50.84 195 GLU A N 1
ATOM 1591 C CA . GLU A 1 195 ? 0.367 12.288 20.146 1.00 50.84 195 GLU A CA 1
ATOM 1592 C C . GLU A 1 195 ? -0.834 11.739 20.924 1.00 50.84 195 GLU A C 1
ATOM 1594 O O . GLU A 1 195 ? -1.367 10.715 20.526 1.00 50.84 195 GLU A O 1
ATOM 1599 N N . GLN A 1 196 ? -1.345 12.452 21.931 1.00 49.78 196 GLN A N 1
ATOM 1600 C CA . GLN A 1 196 ? -2.538 12.052 22.688 1.00 49.78 196 GLN A CA 1
ATOM 1601 C C . GLN A 1 196 ? -3.815 12.073 21.832 1.00 49.78 196 GLN A C 1
ATOM 1603 O O . GLN A 1 196 ? -4.658 11.199 21.989 1.00 49.78 196 GLN A O 1
ATOM 1608 N N . GLN A 1 197 ? -3.955 13.012 20.884 1.00 44.78 197 GLN A N 1
ATOM 1609 C CA . GLN A 1 197 ? -5.040 12.965 19.890 1.00 44.78 197 GLN A CA 1
ATOM 1610 C C . GLN A 1 197 ? -4.885 11.793 18.917 1.00 44.78 197 GLN A C 1
ATOM 1612 O O . GLN A 1 197 ? -5.876 11.165 18.550 1.00 44.78 197 GLN A O 1
ATOM 1617 N N . ASP A 1 198 ? -3.657 11.494 18.491 1.00 42.72 198 ASP A N 1
ATOM 1618 C CA . ASP A 1 198 ? -3.360 10.335 17.653 1.00 42.72 198 ASP A CA 1
ATOM 1619 C C . ASP A 1 198 ? -3.562 9.007 18.411 1.00 42.72 198 ASP A C 1
ATOM 1621 O O . ASP A 1 198 ? -3.936 8.020 17.772 1.00 42.72 198 ASP A O 1
ATOM 1625 N N . GLU A 1 199 ? -3.337 8.980 19.730 1.00 43.09 199 GLU A N 1
ATOM 1626 C CA . GLU A 1 199 ? -3.552 7.859 20.659 1.00 43.09 199 GLU A CA 1
ATOM 1627 C C . GLU A 1 199 ? -5.037 7.642 20.969 1.00 43.09 199 GLU A C 1
ATOM 1629 O O . GLU A 1 199 ? -5.522 6.540 20.743 1.00 43.09 199 GLU A O 1
ATOM 1634 N N . GLU A 1 200 ? -5.802 8.676 21.338 1.00 40.00 200 GLU A N 1
ATOM 1635 C CA . GLU A 1 200 ? -7.265 8.574 21.499 1.00 40.00 200 GLU A CA 1
ATOM 1636 C C . GLU A 1 200 ? -7.946 8.169 20.180 1.00 40.00 200 GLU A C 1
ATOM 1638 O O . GLU A 1 200 ? -8.793 7.276 20.174 1.00 40.00 200 GLU A O 1
ATOM 1643 N N . GLU A 1 201 ? -7.547 8.742 19.032 1.00 40.66 201 GLU A N 1
ATOM 1644 C CA . GLU A 1 201 ? -8.062 8.295 17.729 1.00 40.66 201 GLU A CA 1
ATOM 1645 C C . GLU A 1 201 ? -7.638 6.857 17.403 1.00 40.66 201 GLU A C 1
ATOM 1647 O O . GLU A 1 201 ? -8.397 6.142 16.746 1.00 40.66 201 GLU A O 1
ATOM 1652 N N . THR A 1 202 ? -6.446 6.404 17.813 1.00 40.28 202 THR A N 1
ATOM 1653 C CA . THR A 1 202 ? -6.034 5.007 17.591 1.00 40.28 202 THR A CA 1
ATOM 1654 C C . THR A 1 202 ? -6.743 4.036 18.519 1.00 40.28 202 THR A C 1
ATOM 1656 O O . THR A 1 202 ? -7.146 2.980 18.043 1.00 40.28 202 THR A O 1
ATOM 1659 N N . GLU A 1 203 ? -6.979 4.386 19.777 1.00 41.28 203 GLU A N 1
ATOM 1660 C CA . GLU A 1 203 ? -7.711 3.567 20.742 1.00 41.28 203 GLU A CA 1
ATOM 1661 C C . GLU A 1 203 ? -9.178 3.380 20.300 1.00 41.28 203 GLU A C 1
ATOM 1663 O O . GLU A 1 203 ? -9.662 2.249 20.225 1.00 41.28 203 GLU A O 1
ATOM 1668 N N . ASP A 1 204 ? -9.838 4.437 19.811 1.00 43.28 204 ASP A N 1
ATOM 1669 C CA . ASP A 1 204 ? -11.180 4.364 19.198 1.00 43.28 204 ASP A CA 1
ATOM 1670 C C . ASP A 1 204 ? -11.194 3.643 17.825 1.00 43.28 204 ASP A C 1
ATOM 1672 O O . ASP A 1 204 ? -12.217 3.123 17.356 1.00 43.28 204 ASP A O 1
ATOM 1676 N N . LEU A 1 205 ? -10.056 3.589 17.122 1.00 47.88 205 LEU A N 1
ATOM 1677 C CA . LEU A 1 205 ? -9.903 2.816 15.882 1.00 47.88 205 LEU A CA 1
ATOM 1678 C C . LEU A 1 205 ? -9.678 1.317 16.151 1.00 47.88 205 LEU A C 1
ATOM 1680 O O . LEU A 1 205 ? -10.109 0.502 15.330 1.00 47.88 205 LEU A O 1
ATOM 1684 N N . LEU A 1 206 ? -9.033 0.964 17.266 1.00 48.53 206 LEU A N 1
ATOM 1685 C CA . LEU A 1 206 ? -8.610 -0.393 17.634 1.00 48.53 206 LEU A CA 1
ATOM 1686 C C . LEU A 1 206 ? -9.703 -1.226 18.323 1.00 48.53 206 LEU A C 1
ATOM 1688 O O . LEU A 1 206 ? -9.558 -2.441 18.448 1.00 48.53 206 LEU A O 1
ATOM 1692 N N . THR A 1 207 ? -10.821 -0.621 18.721 1.00 47.09 207 THR A N 1
ATOM 1693 C CA . THR A 1 207 ? -11.933 -1.329 19.364 1.00 47.09 207 THR A CA 1
ATOM 1694 C C . THR A 1 207 ? -12.777 -2.118 18.344 1.00 47.09 207 THR A C 1
ATOM 1696 O O . THR A 1 207 ? -13.715 -1.615 17.722 1.00 47.09 207 THR A O 1
ATOM 1699 N N . GLY A 1 208 ? -12.438 -3.398 18.148 1.00 60.47 208 GLY A N 1
ATOM 1700 C CA . GLY A 1 208 ? -13.306 -4.406 17.520 1.00 60.47 208 GLY A CA 1
ATOM 1701 C C . GLY A 1 208 ? -12.592 -5.393 16.590 1.00 60.47 208 GLY A C 1
ATOM 1702 O O . GLY A 1 208 ? -11.601 -5.048 15.953 1.00 60.47 208 GLY A O 1
ATOM 1703 N N . ASP A 1 209 ? -13.156 -6.597 16.436 1.00 63.53 209 ASP A N 1
ATOM 1704 C CA . ASP A 1 209 ? -12.594 -7.733 15.672 1.00 63.53 209 ASP A CA 1
ATOM 1705 C C . ASP A 1 209 ? -12.114 -7.369 14.251 1.00 63.53 209 ASP A C 1
ATOM 1707 O O . ASP A 1 209 ? -11.158 -7.933 13.721 1.00 63.53 209 ASP A O 1
ATOM 1711 N N . ALA A 1 210 ? -12.765 -6.391 13.610 1.00 70.94 210 ALA A N 1
ATOM 1712 C CA . ALA A 1 210 ? -12.385 -5.920 12.279 1.00 70.94 210 ALA A CA 1
ATOM 1713 C C . ALA A 1 210 ? -11.080 -5.104 12.270 1.00 70.94 210 ALA A C 1
ATOM 1715 O O . ALA A 1 210 ? -10.354 -5.130 11.279 1.00 70.94 210 ALA A O 1
ATOM 1716 N N . ALA A 1 211 ? -10.788 -4.356 13.336 1.00 75.75 211 ALA A N 1
ATOM 1717 C CA . ALA A 1 211 ? -9.552 -3.593 13.456 1.00 75.75 211 ALA A CA 1
ATOM 1718 C C . ALA A 1 211 ? -8.356 -4.535 13.632 1.00 75.75 211 ALA A C 1
ATOM 1720 O O . ALA A 1 211 ? -7.379 -4.415 12.896 1.00 75.75 211 ALA A O 1
ATOM 1721 N N . GLU A 1 212 ? -8.476 -5.529 14.511 1.00 77.44 212 GLU A N 1
ATOM 1722 C CA . GLU A 1 212 ? -7.451 -6.556 14.714 1.00 77.44 212 GLU A CA 1
ATOM 1723 C C . GLU A 1 212 ? -7.170 -7.338 13.421 1.00 77.44 212 GLU A C 1
ATOM 1725 O O . GLU A 1 212 ? -6.020 -7.451 12.993 1.00 77.44 212 GLU A O 1
ATOM 1730 N N . ALA A 1 213 ? -8.218 -7.790 12.724 1.00 77.75 213 ALA A N 1
ATOM 1731 C CA . ALA A 1 213 ? -8.070 -8.477 11.442 1.00 77.75 213 ALA A CA 1
ATOM 1732 C C . ALA A 1 213 ? -7.348 -7.614 10.389 1.00 77.75 213 ALA A C 1
ATOM 1734 O O . ALA A 1 213 ? -6.484 -8.105 9.663 1.00 77.75 213 ALA A O 1
ATOM 1735 N N . ILE A 1 214 ? -7.664 -6.316 10.314 1.00 85.50 214 ILE A N 1
ATOM 1736 C CA . ILE A 1 214 ? -7.020 -5.394 9.368 1.00 85.50 214 ILE A CA 1
ATOM 1737 C C . ILE A 1 214 ? -5.568 -5.128 9.746 1.00 85.50 214 ILE A C 1
ATOM 1739 O O . ILE A 1 214 ? -4.723 -5.077 8.853 1.00 85.50 214 ILE A O 1
ATOM 1743 N N . MET A 1 215 ? -5.265 -4.968 11.035 1.00 86.50 215 MET A N 1
ATOM 1744 C CA . MET A 1 215 ? -3.891 -4.810 11.507 1.00 86.50 215 MET A CA 1
ATOM 1745 C C . MET A 1 215 ? -3.055 -6.032 11.125 1.00 86.50 215 MET A C 1
ATOM 1747 O O . MET A 1 215 ? -2.038 -5.878 10.449 1.00 86.50 215 MET A O 1
ATOM 1751 N N . ASN A 1 216 ? -3.567 -7.233 11.401 1.00 82.94 216 ASN A N 1
ATOM 1752 C CA . ASN A 1 216 ? -2.922 -8.485 11.017 1.00 82.94 216 ASN A CA 1
ATOM 1753 C C . ASN A 1 216 ? -2.671 -8.566 9.505 1.00 82.94 216 ASN A C 1
ATOM 1755 O O . ASN A 1 216 ? -1.565 -8.898 9.086 1.00 82.94 216 ASN A O 1
ATOM 1759 N N . LEU A 1 217 ? -3.649 -8.212 8.664 1.00 89.69 217 LEU A N 1
ATOM 1760 C CA . LEU A 1 217 ? -3.464 -8.202 7.207 1.00 89.69 217 LEU A CA 1
ATOM 1761 C C . LEU A 1 217 ? -2.402 -7.190 6.756 1.00 89.69 217 LEU A C 1
ATOM 1763 O O . LEU A 1 217 ? -1.578 -7.514 5.904 1.00 89.69 217 LEU A O 1
ATOM 1767 N N . VAL A 1 218 ? -2.408 -5.979 7.318 1.00 90.69 218 VAL A N 1
ATOM 1768 C CA . VAL A 1 218 ? -1.421 -4.932 7.007 1.00 90.69 218 VAL A CA 1
ATOM 1769 C C . VAL A 1 218 ? -0.012 -5.404 7.350 1.00 90.69 218 VAL A C 1
ATOM 1771 O O . VAL A 1 218 ? 0.913 -5.239 6.559 1.00 90.69 218 VAL A O 1
ATOM 1774 N N . GLU A 1 219 ? 0.154 -6.031 8.504 1.00 90.19 219 GLU A N 1
ATOM 1775 C CA . GLU A 1 219 ? 1.445 -6.499 8.994 1.00 90.19 219 GLU A CA 1
ATOM 1776 C C . GLU A 1 219 ? 1.934 -7.725 8.232 1.00 90.19 219 GLU A C 1
ATOM 1778 O O . GLU A 1 219 ? 3.087 -7.771 7.816 1.00 90.19 219 GLU A O 1
ATOM 1783 N N . MET A 1 220 ? 1.040 -8.663 7.929 1.00 88.56 220 MET A N 1
ATOM 1784 C CA . MET A 1 220 ? 1.326 -9.808 7.066 1.00 88.56 220 MET A CA 1
ATOM 1785 C C . MET A 1 220 ? 1.849 -9.370 5.681 1.00 88.56 220 MET A C 1
ATOM 1787 O O . MET A 1 220 ? 2.565 -10.125 5.017 1.00 88.56 220 MET A O 1
ATOM 1791 N N . ILE A 1 221 ? 1.487 -8.165 5.225 1.00 92.75 221 ILE A N 1
ATOM 1792 C CA . ILE A 1 221 ? 1.955 -7.587 3.961 1.00 92.75 221 ILE A CA 1
ATOM 1793 C C . ILE A 1 221 ? 3.248 -6.777 4.143 1.00 92.75 221 ILE A C 1
ATOM 1795 O O . ILE A 1 221 ? 4.153 -6.932 3.332 1.00 92.75 221 ILE A O 1
ATOM 1799 N N . ILE A 1 222 ? 3.359 -5.946 5.187 1.00 89.81 222 ILE A N 1
ATOM 1800 C CA . ILE A 1 222 ? 4.485 -5.009 5.376 1.00 89.81 222 ILE A CA 1
ATOM 1801 C C . ILE A 1 222 ? 5.693 -5.641 6.082 1.00 89.81 222 ILE A C 1
ATOM 1803 O O . ILE A 1 222 ? 6.833 -5.335 5.738 1.00 89.81 222 ILE A O 1
ATOM 1807 N N . LEU A 1 223 ? 5.484 -6.491 7.088 1.00 89.44 223 LEU A N 1
ATOM 1808 C CA . LEU A 1 223 ? 6.578 -6.999 7.921 1.00 89.44 223 LEU A CA 1
ATOM 1809 C C . LEU A 1 223 ? 7.625 -7.825 7.154 1.00 89.44 223 LEU A C 1
ATOM 1811 O O . LEU A 1 223 ? 8.802 -7.651 7.464 1.00 89.44 223 LEU A O 1
ATOM 1815 N N . PRO A 1 224 ? 7.283 -8.635 6.127 1.00 91.56 224 PRO A N 1
ATOM 1816 C CA . PRO A 1 224 ? 8.297 -9.289 5.299 1.00 91.56 224 PRO A CA 1
ATOM 1817 C C . PRO A 1 224 ? 9.287 -8.298 4.668 1.00 91.56 224 PRO A C 1
ATOM 1819 O O . PRO A 1 224 ? 10.491 -8.543 4.661 1.00 91.56 224 PRO A O 1
ATOM 1822 N N . HIS A 1 225 ? 8.795 -7.157 4.174 1.00 88.75 225 HIS A N 1
ATOM 1823 C CA . HIS A 1 225 ? 9.637 -6.091 3.636 1.00 88.75 225 HIS A CA 1
ATOM 1824 C C . HIS A 1 225 ? 10.544 -5.471 4.705 1.00 88.75 225 HIS A C 1
ATOM 1826 O O . HIS A 1 225 ? 11.732 -5.274 4.446 1.00 88.75 225 HIS A O 1
ATOM 1832 N N . LEU A 1 226 ? 10.006 -5.187 5.896 1.00 84.25 226 LEU A N 1
ATOM 1833 C CA . LEU A 1 226 ? 10.789 -4.618 6.997 1.00 84.25 226 LEU A CA 1
ATOM 1834 C C . LEU A 1 226 ? 11.877 -5.586 7.484 1.00 84.25 226 LEU A C 1
ATOM 1836 O O . LEU A 1 226 ? 13.021 -5.170 7.623 1.00 84.25 226 LEU A O 1
ATOM 1840 N N . GLU A 1 227 ? 11.571 -6.882 7.619 1.00 89.31 227 GLU A N 1
ATOM 1841 C CA . GLU A 1 227 ? 12.571 -7.892 7.998 1.00 89.31 227 GLU A CA 1
ATOM 1842 C C . GLU A 1 227 ? 13.726 -7.960 6.985 1.00 89.31 227 GLU A C 1
ATOM 1844 O O . GLU A 1 227 ? 14.889 -8.097 7.369 1.00 89.31 227 GLU A O 1
ATOM 1849 N N . VAL A 1 228 ? 13.438 -7.839 5.684 1.00 85.88 228 VAL A N 1
ATOM 1850 C CA . VAL A 1 228 ? 14.489 -7.791 4.655 1.00 85.88 228 VAL A CA 1
ATOM 1851 C C . VAL A 1 228 ? 15.357 -6.541 4.812 1.00 85.88 228 VAL A C 1
ATOM 1853 O O . VAL A 1 228 ? 16.582 -6.646 4.734 1.00 85.88 228 VAL A O 1
ATOM 1856 N N . LEU A 1 229 ? 14.759 -5.372 5.065 1.00 82.69 229 LEU A N 1
ATOM 1857 C CA . LEU A 1 229 ? 15.511 -4.135 5.301 1.00 82.69 229 LEU A CA 1
ATOM 1858 C C . LEU A 1 229 ? 16.420 -4.231 6.533 1.00 82.69 229 LEU A C 1
ATOM 1860 O O . LEU A 1 229 ? 17.576 -3.803 6.467 1.00 82.69 229 LEU A O 1
ATOM 1864 N N . ASP A 1 230 ? 15.934 -4.826 7.620 1.00 84.00 230 ASP A N 1
ATOM 1865 C CA . ASP A 1 230 ? 16.720 -5.027 8.837 1.00 84.00 230 ASP A CA 1
ATOM 1866 C C . ASP A 1 230 ? 17.902 -5.961 8.581 1.00 84.00 230 ASP A C 1
ATOM 1868 O O . ASP A 1 230 ? 19.040 -5.613 8.896 1.00 84.00 230 ASP A O 1
ATOM 1872 N N . LYS A 1 231 ? 17.686 -7.082 7.883 1.00 84.44 231 LYS A N 1
ATOM 1873 C CA . LYS A 1 231 ? 18.778 -7.995 7.512 1.00 84.44 231 LYS A CA 1
ATOM 1874 C C . LYS A 1 231 ? 19.806 -7.333 6.602 1.00 84.44 231 LYS A C 1
ATOM 1876 O O . LYS A 1 231 ? 21.006 -7.536 6.798 1.00 84.44 231 LYS A O 1
ATOM 1881 N N . ILE A 1 232 ? 19.372 -6.526 5.629 1.00 78.38 232 ILE A N 1
ATOM 1882 C CA . ILE A 1 232 ? 20.277 -5.738 4.775 1.00 78.38 232 ILE A CA 1
ATOM 1883 C C . ILE A 1 232 ? 21.151 -4.829 5.644 1.00 78.38 232 ILE A C 1
ATOM 1885 O O . ILE A 1 232 ? 22.368 -4.784 5.462 1.00 78.38 232 ILE A O 1
ATOM 1889 N N . LYS A 1 233 ? 20.552 -4.139 6.617 1.00 78.69 233 LYS A N 1
ATOM 1890 C CA . LYS A 1 233 ? 21.257 -3.238 7.534 1.00 78.69 233 LYS A CA 1
ATOM 1891 C C . LYS A 1 233 ? 22.237 -3.985 8.445 1.00 78.69 233 LYS A C 1
ATOM 1893 O O . LYS A 1 233 ? 23.383 -3.559 8.570 1.00 78.69 233 LYS A O 1
ATOM 1898 N N . GLU A 1 234 ? 21.817 -5.096 9.044 1.00 84.44 234 GLU A N 1
ATOM 1899 C CA . GLU A 1 234 ? 22.630 -5.924 9.947 1.00 84.44 234 GLU A CA 1
ATOM 1900 C C . GLU A 1 234 ? 23.855 -6.536 9.259 1.00 84.44 234 GLU A C 1
ATOM 1902 O O . GLU A 1 234 ? 24.909 -6.674 9.875 1.00 84.44 234 GLU A O 1
ATOM 1907 N N . ASN A 1 235 ? 23.741 -6.851 7.967 1.00 81.50 235 ASN A N 1
ATOM 1908 C CA . ASN A 1 235 ? 24.806 -7.478 7.184 1.00 81.50 235 ASN A CA 1
ATOM 1909 C C . ASN A 1 235 ? 25.561 -6.472 6.297 1.00 81.50 235 ASN A C 1
ATOM 1911 O O . ASN A 1 235 ? 26.233 -6.861 5.341 1.00 81.50 235 ASN A O 1
ATOM 1915 N N . GLY A 1 236 ? 25.445 -5.169 6.583 1.00 78.88 236 GLY A N 1
ATOM 1916 C CA . GLY A 1 236 ? 26.195 -4.123 5.883 1.00 78.88 236 GLY A CA 1
ATOM 1917 C C . GLY A 1 236 ? 25.925 -4.054 4.376 1.00 78.88 236 GLY A C 1
ATOM 1918 O O . GLY A 1 236 ? 26.815 -3.683 3.618 1.00 78.88 236 GLY A O 1
ATOM 1919 N N . GLY A 1 237 ? 24.722 -4.434 3.938 1.00 76.81 237 GLY A N 1
ATOM 1920 C CA . GLY A 1 237 ? 24.323 -4.482 2.530 1.00 76.81 237 GLY A CA 1
ATOM 1921 C C . GLY A 1 237 ? 24.590 -5.815 1.824 1.00 76.81 237 GLY A C 1
ATOM 1922 O O . GLY A 1 237 ? 24.102 -6.008 0.716 1.00 76.81 237 GLY A O 1
ATOM 1923 N N . ASN A 1 238 ? 25.297 -6.759 2.453 1.00 79.88 238 ASN A N 1
ATOM 1924 C CA . ASN A 1 238 ? 25.687 -8.034 1.837 1.00 79.88 238 ASN A CA 1
ATOM 1925 C C . ASN A 1 238 ? 24.600 -9.111 1.975 1.00 79.88 238 ASN A C 1
ATOM 1927 O O . ASN A 1 238 ? 24.857 -10.216 2.459 1.00 79.88 238 ASN A O 1
ATOM 1931 N N . VAL A 1 239 ? 23.379 -8.787 1.554 1.00 80.94 239 VAL A N 1
ATOM 1932 C CA . VAL A 1 239 ? 22.239 -9.710 1.553 1.00 80.94 239 VAL A CA 1
ATOM 1933 C C . VAL A 1 239 ? 21.761 -9.926 0.132 1.00 80.94 239 VAL A C 1
ATOM 1935 O O . VAL A 1 239 ? 21.564 -8.973 -0.618 1.00 80.94 239 VAL A O 1
ATOM 1938 N N . ARG A 1 240 ? 21.520 -11.186 -0.220 1.00 82.69 240 ARG A N 1
ATOM 1939 C CA . ARG A 1 240 ? 20.891 -11.576 -1.475 1.00 82.69 240 ARG A CA 1
ATOM 1940 C C . ARG A 1 240 ? 19.657 -12.418 -1.182 1.00 82.69 240 ARG A C 1
ATOM 1942 O O . ARG A 1 240 ? 19.724 -13.387 -0.431 1.00 82.69 240 ARG A O 1
ATOM 1949 N N . LEU A 1 241 ? 18.537 -12.078 -1.805 1.00 81.19 241 LEU A N 1
ATOM 1950 C CA . LEU A 1 241 ? 17.360 -12.937 -1.792 1.00 81.19 241 LEU A CA 1
ATOM 1951 C C . LEU A 1 241 ? 17.511 -14.030 -2.853 1.00 81.19 241 LEU A C 1
ATOM 1953 O O . LEU A 1 241 ? 18.034 -13.800 -3.943 1.00 81.19 241 LEU A O 1
ATOM 1957 N N . ALA A 1 242 ? 17.110 -15.246 -2.505 1.00 79.62 242 ALA A N 1
ATOM 1958 C CA . ALA A 1 242 ? 17.162 -16.380 -3.401 1.00 79.62 242 ALA A CA 1
ATOM 1959 C C . ALA A 1 242 ? 16.078 -16.230 -4.481 1.00 79.62 242 ALA A C 1
ATOM 1961 O O . ALA A 1 242 ? 14.896 -16.108 -4.173 1.00 79.62 242 ALA A O 1
ATOM 1962 N N . ASP A 1 243 ? 16.469 -16.303 -5.755 1.00 74.12 243 ASP A N 1
ATOM 1963 C CA . ASP A 1 243 ? 15.559 -16.147 -6.905 1.00 74.12 243 ASP A CA 1
ATOM 1964 C 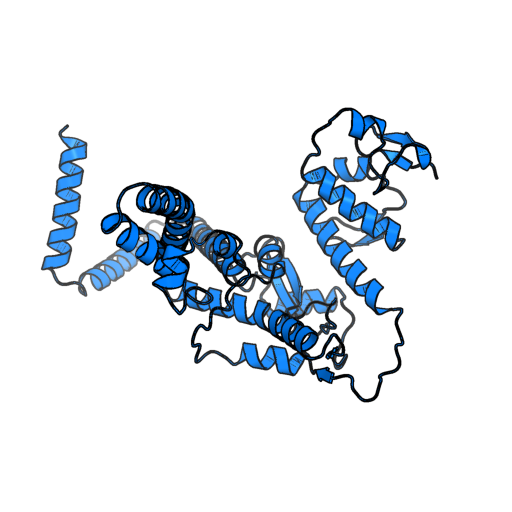C . ASP A 1 243 ? 14.754 -17.426 -7.221 1.00 74.12 243 ASP A C 1
ATOM 1966 O O . ASP A 1 243 ? 14.268 -17.637 -8.337 1.00 74.12 243 ASP A O 1
ATOM 1970 N N . ILE A 1 244 ? 14.642 -18.326 -6.243 1.00 69.31 244 ILE A N 1
ATOM 1971 C CA . ILE A 1 244 ? 13.981 -19.618 -6.398 1.00 69.31 244 ILE A CA 1
ATOM 1972 C C . ILE A 1 244 ? 12.483 -19.357 -6.597 1.00 69.31 244 ILE A C 1
ATOM 1974 O O . ILE A 1 244 ? 11.888 -18.519 -5.923 1.00 69.31 244 ILE A O 1
ATOM 1978 N N . TRP A 1 245 ? 11.865 -20.072 -7.540 1.00 71.50 245 TRP A N 1
ATOM 1979 C CA . TRP A 1 245 ? 10.431 -19.962 -7.854 1.00 71.50 245 TRP A CA 1
ATOM 1980 C C . TRP A 1 245 ? 9.989 -18.625 -8.467 1.00 71.50 245 TRP A C 1
ATOM 1982 O O . TRP A 1 245 ? 8.786 -18.383 -8.585 1.00 71.50 245 TRP A O 1
ATOM 1992 N N . ASN A 1 246 ? 10.927 -17.771 -8.893 1.00 77.94 246 ASN A N 1
ATOM 1993 C CA . ASN A 1 246 ? 10.598 -16.535 -9.591 1.00 77.94 246 ASN A CA 1
ATOM 1994 C C . ASN A 1 246 ? 9.931 -16.834 -10.946 1.00 77.94 246 ASN A C 1
ATOM 1996 O O . ASN A 1 246 ? 10.471 -17.577 -11.767 1.00 77.94 246 ASN A O 1
ATOM 2000 N N . GLN A 1 247 ? 8.760 -16.246 -11.186 1.00 77.69 247 GLN A N 1
ATOM 2001 C CA . GLN A 1 247 ? 8.032 -16.362 -12.451 1.00 77.69 247 GLN A CA 1
ATOM 2002 C C . GLN A 1 247 ? 8.063 -15.032 -13.227 1.00 77.69 247 GLN A C 1
ATOM 2004 O O . GLN A 1 247 ? 8.365 -13.982 -12.657 1.00 77.69 247 GLN A O 1
ATOM 2009 N N . PRO A 1 248 ? 7.761 -15.020 -14.535 1.00 77.94 248 PRO A N 1
ATOM 2010 C CA . PRO A 1 248 ? 7.539 -13.766 -15.249 1.00 77.94 248 PRO A CA 1
ATOM 2011 C C . PRO A 1 248 ? 6.359 -12.997 -14.636 1.00 77.94 248 PRO A C 1
ATOM 2013 O O . PRO A 1 248 ? 5.293 -13.580 -14.423 1.00 77.94 248 PRO A O 1
ATOM 2016 N N . PHE A 1 249 ? 6.519 -11.695 -14.384 1.00 82.31 249 PHE A N 1
ATOM 2017 C CA . PHE A 1 249 ? 5.440 -10.843 -13.874 1.00 82.31 249 PHE A CA 1
ATOM 2018 C C . PHE A 1 249 ? 4.494 -10.413 -15.002 1.00 82.31 249 PHE A C 1
ATOM 2020 O O . PHE A 1 249 ? 4.448 -9.263 -15.422 1.00 82.31 249 PHE A O 1
ATOM 2027 N N . ASN A 1 250 ? 3.753 -11.378 -15.538 1.00 81.81 250 ASN A N 1
ATOM 2028 C CA . ASN A 1 250 ? 2.844 -11.174 -16.662 1.00 81.81 250 ASN A CA 1
ATOM 2029 C C . ASN A 1 250 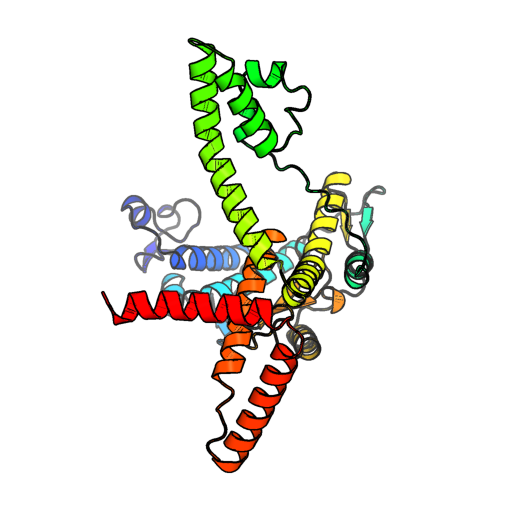? 1.375 -11.105 -16.217 1.00 81.81 250 ASN A C 1
ATOM 2031 O O . ASN A 1 250 ? 1.028 -11.384 -15.065 1.00 81.81 250 ASN A O 1
ATOM 2035 N N . ASP A 1 251 ? 0.488 -10.787 -17.159 1.00 80.75 251 ASP A N 1
ATOM 2036 C CA . ASP A 1 251 ? -0.949 -10.693 -16.890 1.00 80.75 251 ASP A CA 1
ATOM 2037 C C . ASP A 1 251 ? -1.570 -12.008 -16.422 1.00 80.75 251 ASP A C 1
ATOM 2039 O O . ASP A 1 251 ? -2.535 -11.983 -15.660 1.00 80.75 251 ASP A O 1
ATOM 2043 N N . SER A 1 252 ? -1.005 -13.159 -16.811 1.00 87.12 252 SER A N 1
ATOM 2044 C CA . SER A 1 252 ? -1.454 -14.461 -16.301 1.00 87.12 252 SER A CA 1
ATOM 2045 C C . SER A 1 252 ? -1.231 -14.548 -14.796 1.00 87.12 252 SER A C 1
ATOM 2047 O O . SER A 1 252 ? -2.168 -14.833 -14.056 1.00 87.12 252 SER A O 1
ATOM 2049 N N . LEU A 1 253 ? -0.024 -14.223 -14.322 1.00 85.25 253 LEU A N 1
ATOM 2050 C CA . LEU A 1 253 ? 0.290 -14.224 -12.898 1.00 85.25 253 LEU A CA 1
ATOM 2051 C C . LEU A 1 253 ? -0.542 -13.180 -12.145 1.00 85.25 253 LEU A C 1
ATOM 2053 O O . LEU A 1 253 ? -1.125 -13.497 -11.108 1.00 85.25 253 LEU A O 1
ATOM 2057 N N . LYS A 1 254 ? -0.665 -11.959 -12.686 1.00 87.44 254 LYS A N 1
ATOM 2058 C CA . LYS A 1 254 ? -1.503 -10.905 -12.089 1.00 87.44 254 LYS A CA 1
ATOM 2059 C C . LYS A 1 254 ? -2.958 -11.362 -11.957 1.00 87.44 254 LYS A C 1
ATOM 2061 O O . LYS A 1 254 ? -3.573 -11.173 -10.908 1.00 87.44 254 LYS A O 1
ATOM 2066 N N . LYS A 1 255 ? -3.501 -12.003 -12.995 1.00 87.06 255 LYS A N 1
ATOM 2067 C CA . LYS A 1 255 ? -4.852 -12.569 -12.994 1.00 87.06 255 LYS A CA 1
ATOM 2068 C C . LYS A 1 255 ? -4.991 -13.701 -11.982 1.00 87.06 255 LYS A C 1
ATOM 2070 O O . LYS A 1 255 ? -5.967 -13.717 -11.249 1.00 87.06 255 LYS A O 1
ATOM 2075 N N . GLU A 1 256 ? -4.026 -14.611 -11.898 1.00 90.06 256 GLU A N 1
ATOM 2076 C CA . GLU A 1 256 ? -4.049 -15.717 -10.935 1.00 90.06 256 GLU A CA 1
ATOM 2077 C C . GLU A 1 256 ? -4.042 -15.228 -9.480 1.00 90.06 256 GLU A C 1
ATOM 2079 O O . GLU A 1 256 ? -4.721 -15.809 -8.632 1.00 90.06 256 GLU A O 1
ATOM 2084 N N . VAL A 1 257 ? -3.302 -14.154 -9.187 1.00 88.25 257 VAL A N 1
ATOM 2085 C CA . VAL A 1 257 ? -3.304 -13.508 -7.866 1.00 88.25 257 VAL A CA 1
ATOM 2086 C C . VAL A 1 257 ? -4.659 -12.847 -7.589 1.00 88.25 257 VAL A C 1
ATOM 2088 O O . VAL A 1 257 ? -5.233 -13.071 -6.525 1.00 88.25 257 VAL A O 1
ATOM 2091 N N . LYS A 1 258 ? -5.220 -12.115 -8.560 1.00 88.06 258 LYS A N 1
ATOM 2092 C CA . LYS A 1 258 ? -6.559 -11.508 -8.443 1.00 88.06 258 LYS A CA 1
ATOM 2093 C C . LYS A 1 258 ? -7.668 -12.557 -8.290 1.00 88.06 258 LYS A C 1
ATOM 2095 O O . LYS A 1 258 ? -8.569 -12.363 -7.481 1.00 88.06 258 LYS A O 1
ATOM 2100 N N . ASP A 1 259 ? -7.590 -13.677 -9.011 1.00 84.88 259 ASP A N 1
ATOM 2101 C CA . ASP A 1 259 ? -8.527 -14.804 -8.909 1.00 84.88 259 ASP A CA 1
ATOM 2102 C C . ASP A 1 259 ? -8.486 -15.430 -7.502 1.00 84.88 259 ASP A C 1
ATOM 2104 O O . ASP A 1 259 ? -9.540 -15.659 -6.903 1.00 84.88 259 ASP A O 1
ATOM 2108 N N . ARG A 1 260 ? -7.281 -15.656 -6.949 1.00 91.81 260 ARG A N 1
ATOM 2109 C CA . ARG A 1 260 ? -7.086 -16.132 -5.566 1.00 91.81 260 ARG A CA 1
ATOM 2110 C C . ARG A 1 260 ? -7.705 -15.171 -4.551 1.00 91.81 260 ARG A C 1
ATOM 2112 O O . ARG A 1 260 ? -8.362 -15.619 -3.619 1.00 91.81 260 ARG A O 1
ATOM 2119 N N . ASP A 1 261 ? -7.520 -13.872 -4.756 1.00 88.19 261 ASP A N 1
ATOM 2120 C CA . ASP A 1 261 ? -7.996 -12.815 -3.857 1.00 88.19 261 ASP A CA 1
ATOM 2121 C C . ASP A 1 261 ? -9.448 -12.385 -4.159 1.00 88.19 261 ASP A C 1
ATOM 2123 O O . ASP A 1 261 ? -9.908 -11.330 -3.720 1.00 88.19 261 ASP A O 1
ATOM 2127 N N . HIS A 1 262 ? -10.187 -13.199 -4.921 1.00 88.12 262 HIS A N 1
ATOM 2128 C CA . HIS A 1 262 ? -11.599 -12.999 -5.259 1.00 88.12 262 HIS A CA 1
ATOM 2129 C C . HIS A 1 262 ? -11.919 -11.657 -5.930 1.00 88.12 262 HIS A C 1
ATOM 2131 O O . HIS A 1 262 ? -13.026 -11.138 -5.770 1.00 88.12 262 HIS A O 1
ATOM 2137 N N . TRP A 1 263 ? -10.969 -11.103 -6.688 1.00 89.12 263 TRP A N 1
ATOM 2138 C CA . TRP A 1 263 ? -11.086 -9.794 -7.334 1.00 89.12 263 TRP A CA 1
ATOM 2139 C C . TRP A 1 263 ? -11.510 -8.698 -6.356 1.00 89.12 263 TRP A C 1
ATOM 2141 O O . TRP A 1 263 ? -12.365 -7.864 -6.655 1.00 89.12 263 TRP A O 1
ATOM 2151 N N . LYS A 1 264 ? -10.914 -8.711 -5.164 1.00 86.69 264 LYS A N 1
ATOM 2152 C CA . LYS A 1 264 ? -11.107 -7.689 -4.142 1.00 86.69 264 LYS A CA 1
ATOM 2153 C C . LYS A 1 264 ? -9.780 -7.328 -3.501 1.00 86.69 264 LYS A C 1
ATOM 2155 O O . LYS A 1 264 ? -8.847 -8.125 -3.447 1.00 86.69 264 LYS A O 1
ATOM 2160 N N . CYS A 1 265 ? -9.708 -6.113 -2.975 1.00 91.00 265 CYS A N 1
ATOM 2161 C CA . CYS A 1 265 ? -8.649 -5.743 -2.052 1.00 91.00 265 CYS A CA 1
ATOM 2162 C C . CYS A 1 265 ? -8.720 -6.658 -0.828 1.00 91.00 265 CYS A C 1
ATOM 2164 O O . CYS A 1 265 ? -9.743 -6.662 -0.141 1.00 91.00 265 CYS A O 1
ATOM 2166 N N . VAL A 1 266 ? -7.636 -7.367 -0.510 1.00 91.12 266 VAL A N 1
ATOM 2167 C CA . VAL A 1 266 ? -7.641 -8.304 0.627 1.00 91.12 266 VAL A CA 1
ATOM 2168 C C . VAL A 1 266 ? -7.847 -7.613 1.977 1.00 91.12 266 VAL A C 1
ATOM 2170 O O . VAL A 1 266 ? -8.220 -8.272 2.936 1.00 91.12 266 VAL A O 1
ATOM 2173 N N . ILE A 1 267 ? -7.603 -6.296 2.062 1.00 90.81 267 ILE A N 1
ATOM 2174 C CA . ILE A 1 267 ? -7.699 -5.532 3.316 1.00 90.81 267 ILE A CA 1
ATOM 2175 C C . ILE A 1 267 ? -9.054 -4.835 3.469 1.00 90.81 267 ILE A C 1
ATOM 2177 O O . ILE A 1 267 ? -9.670 -4.897 4.527 1.00 90.81 267 ILE A O 1
ATOM 2181 N N . CYS A 1 268 ? -9.511 -4.111 2.442 1.00 86.94 268 CYS A N 1
ATOM 2182 C CA . CYS A 1 268 ? -10.722 -3.283 2.536 1.00 86.94 268 CYS A CA 1
ATOM 2183 C C . CYS A 1 268 ? -11.922 -3.813 1.741 1.00 86.94 268 CYS A C 1
ATOM 2185 O O . CYS A 1 268 ? -12.982 -3.184 1.758 1.00 86.94 268 CYS A O 1
ATOM 2187 N N . GLU A 1 269 ? -11.749 -4.932 1.037 1.00 87.81 269 GLU A N 1
ATOM 2188 C CA . GLU A 1 269 ? -12.760 -5.608 0.215 1.00 87.81 269 GLU A CA 1
ATOM 2189 C C . GLU A 1 269 ? -13.310 -4.789 -0.970 1.00 87.81 269 GLU A C 1
ATOM 2191 O O . GLU A 1 269 ? -14.332 -5.155 -1.550 1.00 87.81 269 GLU A O 1
ATOM 2196 N N . ASP A 1 270 ? -12.682 -3.662 -1.325 1.00 86.06 270 ASP A N 1
ATOM 2197 C CA . ASP A 1 270 ? -13.071 -2.874 -2.504 1.00 86.06 270 ASP A CA 1
ATOM 2198 C C . ASP A 1 270 ? -12.782 -3.684 -3.777 1.00 86.06 270 ASP A C 1
ATOM 2200 O O . ASP A 1 270 ? -11.742 -4.337 -3.865 1.00 86.06 270 ASP A O 1
ATOM 2204 N N . ASP A 1 271 ? -13.696 -3.649 -4.744 1.00 87.25 271 ASP A N 1
ATOM 2205 C CA . ASP A 1 271 ? -13.625 -4.389 -6.009 1.00 87.25 271 ASP A CA 1
ATOM 2206 C C . ASP A 1 271 ? -13.117 -3.524 -7.178 1.00 87.25 271 ASP A C 1
ATOM 2208 O O . ASP A 1 271 ? -13.040 -3.983 -8.319 1.00 87.25 271 ASP A O 1
ATOM 2212 N N . LYS A 1 272 ? -12.744 -2.263 -6.910 1.00 81.44 272 LYS A N 1
ATOM 2213 C CA . LYS A 1 272 ? -12.309 -1.295 -7.931 1.00 81.44 272 LYS A CA 1
ATOM 2214 C C . LYS A 1 272 ? -10.835 -0.933 -7.820 1.00 81.44 272 LYS A C 1
ATOM 2216 O O . LYS A 1 272 ? -10.298 -0.783 -6.724 1.00 81.44 272 LYS A O 1
ATOM 2221 N N . GLY A 1 273 ? -10.222 -0.694 -8.984 1.00 81.94 273 GLY A N 1
ATOM 2222 C CA . GLY A 1 273 ? -8.841 -0.214 -9.095 1.00 81.94 273 GLY A CA 1
ATOM 2223 C C . GLY A 1 273 ? -7.856 -1.186 -8.454 1.00 81.94 273 GLY A C 1
ATOM 2224 O O . GLY A 1 273 ? -7.149 -0.824 -7.522 1.00 81.94 273 GLY A O 1
ATOM 2225 N N . LEU A 1 274 ? -7.906 -2.452 -8.867 1.00 87.88 274 LEU A N 1
ATOM 2226 C CA . LEU A 1 274 ? -7.162 -3.532 -8.227 1.00 87.88 274 LEU A CA 1
ATOM 2227 C C . LEU A 1 274 ? -5.771 -3.696 -8.836 1.00 87.88 274 LEU A C 1
ATOM 2229 O O . LEU A 1 274 ? -5.636 -4.008 -10.022 1.00 87.88 274 LEU A O 1
ATOM 2233 N N . HIS A 1 275 ? -4.770 -3.611 -7.972 1.00 86.12 275 HIS A N 1
ATOM 2234 C CA . HIS A 1 275 ? -3.347 -3.701 -8.273 1.00 86.12 275 HIS A CA 1
ATOM 2235 C C . HIS A 1 275 ? -2.729 -4.889 -7.531 1.00 86.12 275 HIS A C 1
ATOM 2237 O O . HIS A 1 275 ? -3.191 -5.258 -6.449 1.00 86.12 275 HIS A O 1
ATOM 2243 N N . VAL A 1 276 ? -1.715 -5.518 -8.126 1.00 90.44 276 VAL A N 1
ATOM 2244 C CA . VAL A 1 276 ? -0.986 -6.640 -7.516 1.00 90.44 276 VAL A CA 1
ATOM 2245 C C . VAL A 1 276 ? 0.295 -6.098 -6.899 1.00 90.44 276 VAL A C 1
ATOM 2247 O O . VAL A 1 276 ? 1.120 -5.542 -7.605 1.00 90.44 276 VAL A O 1
ATOM 2250 N N . HIS A 1 277 ? 0.448 -6.282 -5.593 1.00 91.31 277 HIS A N 1
ATOM 2251 C CA . HIS A 1 277 ? 1.537 -5.748 -4.785 1.00 91.31 277 HIS A CA 1
ATOM 2252 C C . HIS A 1 277 ? 2.465 -6.857 -4.292 1.00 91.31 277 HIS A C 1
ATOM 2254 O O . HIS A 1 277 ? 1.985 -7.921 -3.889 1.00 91.31 277 HIS A O 1
ATOM 2260 N N . HIS A 1 278 ? 3.771 -6.596 -4.248 1.00 93.38 278 HIS A N 1
ATOM 2261 C CA . HIS A 1 278 ? 4.755 -7.498 -3.651 1.00 93.38 278 HIS A CA 1
ATOM 2262 C C . HIS A 1 278 ? 4.973 -7.198 -2.162 1.00 93.38 278 HIS A C 1
ATOM 2264 O O . HIS A 1 278 ? 5.389 -6.100 -1.812 1.00 93.38 278 HIS A O 1
ATOM 2270 N N . ARG A 1 279 ? 4.798 -8.195 -1.287 1.00 93.69 279 ARG A N 1
ATOM 2271 C CA . ARG A 1 279 ? 5.076 -8.098 0.163 1.00 93.69 279 ARG A CA 1
ATOM 2272 C C . ARG A 1 279 ? 6.547 -7.823 0.451 1.00 93.69 279 ARG A C 1
ATOM 2274 O O . ARG A 1 279 ? 6.871 -7.085 1.367 1.00 93.69 279 ARG A O 1
ATOM 2281 N N . ILE A 1 280 ? 7.434 -8.433 -0.329 1.00 91.38 280 ILE A N 1
ATOM 2282 C CA . ILE A 1 280 ? 8.846 -8.086 -0.439 1.00 91.38 280 ILE A CA 1
ATOM 2283 C C . ILE A 1 280 ? 9.024 -7.452 -1.823 1.00 91.38 280 ILE A C 1
ATOM 2285 O O . ILE A 1 280 ? 8.890 -8.169 -2.820 1.00 91.38 280 ILE A O 1
ATOM 2289 N N . PRO A 1 281 ? 9.310 -6.141 -1.913 1.00 87.19 281 PRO A N 1
ATOM 2290 C CA . PRO A 1 281 ? 9.450 -5.426 -3.176 1.00 87.19 281 PRO A CA 1
ATOM 2291 C C . PRO A 1 281 ? 10.500 -6.024 -4.107 1.00 87.19 281 PRO A C 1
ATOM 2293 O O . PRO A 1 281 ? 11.540 -6.516 -3.654 1.00 87.19 281 PRO A O 1
ATOM 2296 N N . ARG A 1 282 ? 10.274 -5.883 -5.420 1.00 84.75 282 ARG A N 1
ATOM 2297 C CA . ARG A 1 282 ? 11.235 -6.296 -6.452 1.00 84.75 282 ARG A CA 1
ATOM 2298 C C . ARG A 1 282 ? 12.600 -5.680 -6.208 1.00 84.75 282 ARG A C 1
ATOM 2300 O O . ARG A 1 282 ? 13.539 -6.452 -6.106 1.00 84.75 282 ARG A O 1
ATOM 2307 N N . LYS A 1 283 ? 12.685 -4.360 -5.967 1.00 75.19 283 LYS A N 1
ATOM 2308 C CA . LYS A 1 283 ? 13.928 -3.621 -5.646 1.00 75.19 283 LYS A CA 1
ATOM 2309 C C . LYS A 1 283 ? 14.775 -4.199 -4.496 1.00 75.19 283 LYS A C 1
ATOM 2311 O O . LYS A 1 283 ? 15.946 -3.860 -4.386 1.00 75.19 283 LYS A O 1
ATOM 2316 N N . LEU A 1 284 ? 14.205 -5.059 -3.647 1.00 77.12 284 LEU A N 1
ATOM 2317 C CA . LEU A 1 284 ? 14.915 -5.759 -2.569 1.00 77.12 284 LEU A CA 1
ATOM 2318 C C . LEU A 1 284 ? 15.155 -7.251 -2.862 1.00 77.12 284 LEU A C 1
ATOM 2320 O O . LEU A 1 284 ? 15.494 -7.998 -1.952 1.00 77.12 284 LEU A O 1
ATOM 2324 N N . GLY A 1 285 ? 14.961 -7.705 -4.100 1.00 78.19 285 GLY A N 1
ATOM 2325 C CA . GLY A 1 285 ? 15.095 -9.108 -4.502 1.00 78.19 285 GLY A CA 1
ATOM 2326 C C . GLY A 1 285 ? 13.851 -9.965 -4.247 1.00 78.19 285 GLY A C 1
ATOM 2327 O O . GLY A 1 285 ? 13.938 -11.189 -4.210 1.00 78.19 285 GLY A O 1
ATOM 2328 N N . GLY A 1 286 ? 12.676 -9.359 -4.055 1.00 85.25 286 GLY A N 1
ATOM 2329 C CA . GLY A 1 286 ? 11.431 -10.111 -3.904 1.00 85.25 286 GLY A CA 1
ATOM 2330 C C . GLY A 1 286 ? 11.061 -10.903 -5.162 1.00 85.25 286 GLY A C 1
ATOM 2331 O O . GLY A 1 286 ? 11.107 -10.384 -6.276 1.00 85.25 286 GLY A O 1
ATOM 2332 N N . VAL A 1 287 ? 10.647 -12.161 -5.012 1.00 87.31 287 VAL A N 1
ATOM 2333 C CA . VAL A 1 287 ? 10.280 -13.033 -6.145 1.00 87.31 287 VAL A CA 1
ATOM 2334 C C . VAL A 1 287 ? 8.844 -12.798 -6.621 1.00 87.31 287 VAL A C 1
ATOM 2336 O O . VAL A 1 287 ? 7.949 -12.511 -5.827 1.00 87.31 287 VAL A O 1
ATOM 2339 N N . ASN A 1 288 ? 8.586 -12.993 -7.913 1.00 88.94 288 ASN A N 1
ATOM 2340 C CA . ASN A 1 288 ? 7.252 -13.018 -8.521 1.00 88.94 288 ASN A CA 1
ATOM 2341 C C . ASN A 1 288 ? 6.553 -14.357 -8.243 1.00 88.94 288 ASN A C 1
ATOM 2343 O O . ASN A 1 288 ? 6.181 -15.097 -9.152 1.00 88.94 288 ASN A O 1
ATOM 2347 N N . HIS A 1 289 ? 6.422 -14.699 -6.969 1.00 89.94 289 HIS A N 1
ATOM 2348 C CA . HIS A 1 289 ? 5.722 -15.891 -6.519 1.00 89.94 289 HIS A CA 1
ATOM 2349 C C . HIS A 1 289 ? 4.392 -15.487 -5.887 1.00 89.94 289 HIS A C 1
ATOM 2351 O O . HIS A 1 289 ? 4.329 -14.486 -5.176 1.00 89.94 289 HIS A O 1
ATOM 2357 N N . LYS A 1 290 ? 3.332 -16.285 -6.069 1.00 90.56 290 LYS A N 1
ATOM 2358 C CA . LYS A 1 290 ? 1.986 -15.955 -5.564 1.00 90.56 290 LYS A CA 1
ATOM 2359 C C . LYS A 1 290 ? 1.974 -15.586 -4.081 1.00 90.56 290 LYS A C 1
ATOM 2361 O O . LYS A 1 290 ? 1.277 -14.652 -3.711 1.00 90.56 290 LYS A O 1
ATOM 2366 N N . ASN A 1 291 ? 2.752 -16.264 -3.237 1.00 90.31 291 ASN A N 1
ATOM 2367 C CA . ASN A 1 291 ? 2.798 -15.966 -1.796 1.00 90.31 291 ASN A CA 1
ATOM 2368 C C . ASN A 1 291 ? 3.408 -14.591 -1.487 1.00 90.31 291 ASN A C 1
ATOM 2370 O O . ASN A 1 291 ? 3.023 -13.971 -0.499 1.00 90.31 291 ASN A O 1
ATOM 2374 N N . ASN A 1 292 ? 4.298 -14.096 -2.350 1.00 94.25 292 ASN A N 1
ATOM 2375 C CA . ASN A 1 292 ? 4.832 -12.741 -2.265 1.00 94.25 292 ASN A CA 1
ATOM 2376 C C . ASN A 1 292 ? 3.875 -11.697 -2.852 1.00 94.25 292 ASN A C 1
ATOM 2378 O O . ASN A 1 292 ? 4.074 -10.514 -2.634 1.00 94.25 292 ASN A O 1
ATOM 2382 N N . LEU A 1 293 ? 2.833 -12.103 -3.575 1.00 93.94 293 LEU A N 1
ATOM 2383 C CA . LEU A 1 293 ? 1.913 -11.196 -4.252 1.00 93.94 293 LEU A CA 1
ATOM 2384 C C . LEU A 1 293 ? 0.574 -11.092 -3.517 1.00 93.94 293 LEU A C 1
ATOM 2386 O O . LEU A 1 293 ? 0.070 -12.071 -2.957 1.00 93.94 293 LEU A O 1
ATOM 2390 N N . VAL A 1 294 ? -0.036 -9.911 -3.540 1.00 94.94 294 VAL A N 1
ATOM 2391 C CA . VAL A 1 294 ? -1.338 -9.645 -2.919 1.00 94.94 294 VAL A CA 1
ATOM 2392 C C . VAL A 1 294 ? -2.132 -8.594 -3.691 1.00 94.94 294 VAL A C 1
ATOM 2394 O O . VAL A 1 294 ? -1.567 -7.633 -4.199 1.00 94.94 294 VAL A O 1
ATOM 2397 N N . THR A 1 295 ? -3.449 -8.759 -3.779 1.00 92.06 295 THR A N 1
ATOM 2398 C CA . THR A 1 295 ? -4.337 -7.812 -4.462 1.00 92.06 295 THR A CA 1
ATOM 2399 C C . THR A 1 295 ? -4.766 -6.682 -3.524 1.00 92.06 295 THR A C 1
ATOM 2401 O O . THR A 1 295 ? -5.372 -6.919 -2.476 1.00 92.06 295 THR A O 1
ATOM 2404 N N . LEU A 1 296 ? -4.499 -5.433 -3.913 1.00 91.06 296 LEU A N 1
ATOM 2405 C CA . LEU A 1 296 ? -4.853 -4.217 -3.174 1.00 91.06 296 LEU A CA 1
ATOM 2406 C C . LEU A 1 296 ? -5.577 -3.218 -4.081 1.00 91.06 296 LEU A C 1
ATOM 2408 O O . LEU A 1 296 ? -5.285 -3.127 -5.266 1.00 91.06 296 LEU A O 1
ATOM 2412 N N . CYS A 1 297 ? -6.501 -2.421 -3.537 1.00 88.75 297 CYS A N 1
ATOM 2413 C CA . CYS A 1 297 ? -7.105 -1.328 -4.307 1.00 88.75 297 CYS A CA 1
ATOM 2414 C C . CYS A 1 297 ? -6.170 -0.111 -4.402 1.00 88.75 297 CYS A C 1
ATOM 2416 O O . CYS A 1 297 ? -5.324 0.092 -3.524 1.00 88.75 297 CYS A O 1
ATOM 2418 N N . SER A 1 298 ? -6.411 0.783 -5.366 1.00 81.94 298 SER A N 1
ATOM 2419 C CA . SER A 1 298 ? -5.640 2.019 -5.594 1.00 81.94 298 SER A CA 1
ATOM 2420 C C . SER A 1 298 ? -5.554 2.942 -4.374 1.00 81.94 298 SER A C 1
ATOM 2422 O O . SER A 1 298 ? -4.718 3.839 -4.333 1.00 81.94 298 SER A O 1
ATOM 2424 N N . SER A 1 299 ? -6.414 2.764 -3.362 1.00 82.50 299 SER A N 1
ATOM 2425 C CA . SER A 1 299 ? -6.309 3.527 -2.117 1.00 82.50 299 SER A CA 1
ATOM 2426 C C . SER A 1 299 ? -5.506 2.838 -1.011 1.00 82.50 299 SER A C 1
ATOM 2428 O O . SER A 1 299 ? -4.963 3.564 -0.176 1.00 82.50 299 SER A O 1
ATOM 2430 N N . CYS A 1 300 ? -5.494 1.505 -0.936 1.00 86.25 300 CYS A N 1
ATOM 2431 C CA . CYS A 1 300 ? -4.720 0.761 0.065 1.00 86.25 300 CYS A CA 1
ATOM 2432 C C . CYS A 1 300 ? -3.283 0.533 -0.413 1.00 86.25 300 CYS A C 1
ATOM 2434 O O . CYS A 1 300 ? -2.362 0.678 0.383 1.00 86.25 300 CYS A O 1
ATOM 2436 N N . HIS A 1 301 ? -3.100 0.283 -1.712 1.00 89.75 301 HIS A N 1
ATOM 2437 C CA . HIS A 1 301 ? -1.807 0.070 -2.359 1.00 89.75 301 HIS A CA 1
ATOM 2438 C C . HIS A 1 301 ? -0.738 1.111 -1.967 1.00 89.75 301 HIS A C 1
ATOM 2440 O O . HIS A 1 301 ? 0.241 0.736 -1.322 1.00 89.75 301 HIS A O 1
ATOM 2446 N N . PRO A 1 302 ? -0.939 2.428 -2.190 1.00 74.31 302 PRO A N 1
ATOM 2447 C CA . PRO A 1 302 ? 0.073 3.429 -1.848 1.00 74.31 302 PRO A CA 1
ATOM 2448 C C . PRO A 1 302 ? 0.288 3.593 -0.340 1.00 74.31 302 PRO A C 1
ATOM 2450 O O . PRO A 1 302 ? 1.291 4.163 0.071 1.00 74.31 302 PRO A O 1
ATOM 2453 N N . ALA A 1 303 ? -0.660 3.165 0.500 1.00 75.88 303 ALA A N 1
ATOM 2454 C CA . ALA A 1 303 ? -0.498 3.221 1.949 1.00 75.88 303 ALA A CA 1
ATOM 2455 C C . ALA A 1 303 ? 0.439 2.107 2.428 1.00 75.88 303 ALA A C 1
ATOM 2457 O O . ALA A 1 303 ? 1.330 2.371 3.234 1.00 75.88 303 ALA A O 1
ATOM 2458 N N . ILE A 1 304 ? 0.263 0.902 1.885 1.00 83.44 304 ILE A N 1
ATOM 2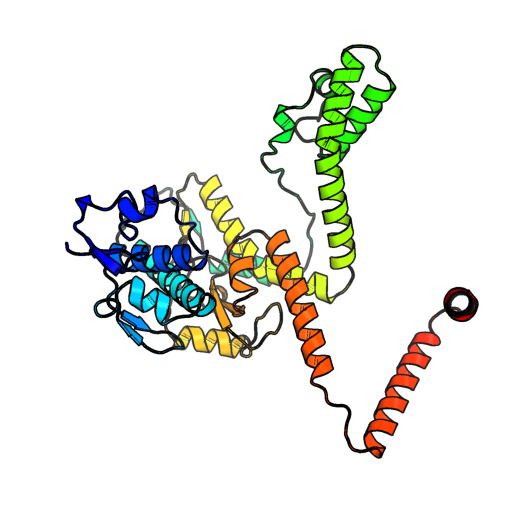459 C CA . ILE A 1 304 ? 1.122 -0.254 2.139 1.00 83.44 304 ILE A CA 1
ATOM 2460 C C . ILE A 1 304 ? 2.544 -0.005 1.622 1.00 83.44 304 ILE A C 1
ATOM 2462 O O . ILE A 1 304 ? 3.494 -0.226 2.366 1.00 83.44 304 ILE A O 1
ATOM 2466 N N . GLU A 1 305 ? 2.688 0.572 0.424 1.00 77.81 305 GLU A N 1
ATOM 2467 C CA . GLU A 1 305 ? 3.992 0.892 -0.185 1.00 77.81 305 GLU A CA 1
ATOM 2468 C C . GLU A 1 305 ? 4.878 1.790 0.703 1.00 77.81 305 GLU A C 1
ATOM 2470 O O . GLU A 1 305 ? 6.100 1.787 0.588 1.00 77.81 305 GLU A O 1
ATOM 2475 N N . THR A 1 306 ? 4.291 2.554 1.637 1.00 76.12 306 THR A N 1
ATOM 2476 C CA . THR A 1 306 ? 5.076 3.383 2.571 1.00 76.12 306 THR A CA 1
ATOM 2477 C C . THR A 1 306 ? 5.863 2.592 3.613 1.00 76.12 306 THR A C 1
ATOM 2479 O O . THR A 1 306 ? 6.637 3.210 4.344 1.00 76.12 306 THR A O 1
ATOM 2482 N N . ALA A 1 307 ? 5.620 1.282 3.740 1.00 76.88 307 ALA A N 1
ATOM 2483 C CA . ALA A 1 307 ? 6.206 0.413 4.761 1.00 76.88 307 ALA A CA 1
ATOM 2484 C C . ALA A 1 307 ? 5.991 0.891 6.212 1.00 76.88 307 ALA A C 1
ATOM 2486 O O . ALA A 1 307 ? 6.673 0.466 7.140 1.00 76.88 307 ALA A O 1
ATOM 2487 N N . ASN A 1 308 ? 5.027 1.787 6.435 1.00 80.31 308 ASN A N 1
ATOM 2488 C CA . ASN A 1 308 ? 4.678 2.294 7.753 1.00 80.31 308 ASN A CA 1
ATOM 2489 C C . ASN A 1 308 ? 3.386 1.620 8.214 1.00 80.31 308 ASN A C 1
ATOM 2491 O O . ASN A 1 308 ? 2.297 2.011 7.789 1.00 80.31 308 ASN A O 1
ATOM 2495 N N . VAL A 1 309 ? 3.526 0.626 9.096 1.00 80.31 309 VAL A N 1
ATOM 2496 C CA . VAL A 1 309 ? 2.421 -0.205 9.601 1.00 80.31 309 VAL A CA 1
ATOM 2497 C C . VAL A 1 309 ? 1.271 0.647 10.133 1.00 80.31 309 VAL A C 1
ATOM 2499 O O . VAL A 1 309 ? 0.140 0.486 9.688 1.00 80.31 309 VAL A O 1
ATOM 2502 N N . GLN A 1 310 ? 1.552 1.616 11.007 1.00 79.31 310 GLN A N 1
ATOM 2503 C CA . GLN A 1 310 ? 0.511 2.434 11.637 1.00 79.31 310 GLN A CA 1
ATOM 2504 C C . GLN A 1 310 ? -0.229 3.318 10.630 1.00 79.31 310 GLN A C 1
ATOM 2506 O O . GLN A 1 310 ? -1.460 3.381 10.606 1.00 79.31 310 GLN A O 1
ATOM 2511 N N . LYS A 1 311 ? 0.514 3.971 9.731 1.00 76.31 311 LYS A N 1
ATOM 2512 C CA . LYS A 1 311 ? -0.075 4.804 8.676 1.00 76.31 311 LYS A CA 1
ATOM 2513 C C . LYS A 1 311 ? -0.926 3.969 7.717 1.00 76.31 311 LYS A C 1
ATOM 2515 O O . LYS A 1 311 ? -2.021 4.394 7.335 1.00 76.31 311 LYS A O 1
ATOM 2520 N N . ALA A 1 312 ? -0.429 2.796 7.327 1.00 78.19 312 ALA A N 1
ATOM 2521 C CA . ALA A 1 312 ? -1.140 1.873 6.459 1.00 78.19 312 ALA A CA 1
ATOM 2522 C C . ALA A 1 312 ? -2.406 1.338 7.134 1.00 78.19 312 ALA A C 1
ATOM 2524 O O . ALA A 1 312 ? -3.472 1.368 6.519 1.00 78.19 312 ALA A O 1
ATOM 2525 N N . PHE A 1 313 ? -2.315 0.950 8.406 1.00 86.56 313 PHE A N 1
ATOM 2526 C CA . PHE A 1 313 ? -3.431 0.502 9.229 1.00 86.56 313 PHE A CA 1
ATOM 2527 C C . PHE A 1 313 ? -4.548 1.546 9.300 1.00 86.56 313 PHE A C 1
ATOM 2529 O O . PHE A 1 313 ? -5.658 1.269 8.837 1.00 86.56 313 PHE A O 1
ATOM 2536 N N . LYS A 1 314 ? -4.248 2.774 9.757 1.00 78.81 314 LYS A N 1
ATOM 2537 C CA . LYS A 1 314 ? -5.228 3.878 9.840 1.00 78.81 314 LYS A CA 1
ATOM 2538 C C . LYS A 1 314 ? -5.963 4.067 8.506 1.00 78.81 314 LYS A C 1
ATOM 2540 O O . LYS A 1 314 ? -7.194 4.155 8.446 1.00 78.81 314 LYS A O 1
ATOM 2545 N N . LYS A 1 315 ? -5.213 4.091 7.398 1.00 80.12 315 LYS A N 1
ATOM 2546 C CA . LYS A 1 315 ? -5.772 4.285 6.054 1.00 80.12 315 LYS A CA 1
ATOM 2547 C C . LYS A 1 315 ? -6.638 3.106 5.600 1.00 80.12 315 LYS A C 1
ATOM 2549 O O . LYS A 1 315 ? -7.725 3.331 5.060 1.00 80.12 315 LYS A O 1
ATOM 2554 N N . CYS A 1 316 ? -6.170 1.878 5.800 1.00 88.12 316 CYS A N 1
ATOM 2555 C CA . CYS A 1 316 ? -6.864 0.668 5.373 1.00 88.12 316 CYS A CA 1
ATOM 2556 C C . CYS A 1 316 ? -8.143 0.427 6.175 1.00 88.12 316 CYS A C 1
ATOM 2558 O O . CYS A 1 316 ? -9.183 0.156 5.576 1.00 88.12 316 CYS A O 1
ATOM 2560 N N . LEU A 1 317 ? -8.105 0.636 7.491 1.00 86.12 317 LEU A N 1
ATOM 2561 C CA . LEU A 1 317 ? -9.274 0.554 8.361 1.00 86.12 317 LEU A CA 1
ATOM 2562 C C . LEU A 1 317 ? -10.347 1.572 7.956 1.00 86.12 317 LEU A C 1
ATOM 2564 O O . LEU A 1 317 ? -11.520 1.224 7.796 1.00 86.12 317 LEU A O 1
ATOM 2568 N N . ALA A 1 318 ? -9.952 2.820 7.693 1.00 80.62 318 ALA A N 1
ATOM 2569 C CA . ALA A 1 318 ? -10.876 3.836 7.201 1.00 80.62 318 ALA A CA 1
ATOM 2570 C C . ALA A 1 318 ? -11.498 3.449 5.845 1.00 80.62 318 ALA A C 1
ATOM 2572 O O . ALA A 1 318 ? -12.674 3.722 5.595 1.00 80.62 318 ALA A O 1
ATOM 2573 N N . ASN A 1 319 ? -10.732 2.812 4.956 1.00 83.88 319 ASN A N 1
ATOM 2574 C CA . ASN A 1 319 ? -11.239 2.327 3.674 1.00 83.88 319 ASN A CA 1
ATOM 2575 C C . ASN A 1 319 ? -12.214 1.157 3.839 1.00 83.88 319 ASN A C 1
ATOM 2577 O O . ASN A 1 319 ? -13.278 1.185 3.224 1.00 83.88 319 ASN A O 1
ATOM 2581 N N . PHE A 1 320 ? -11.900 0.190 4.701 1.00 86.62 320 PHE A N 1
ATOM 2582 C CA . PHE A 1 320 ? -12.783 -0.934 5.012 1.00 86.62 320 PHE A CA 1
ATOM 2583 C C . PHE A 1 320 ? -14.126 -0.451 5.569 1.00 86.62 320 PHE A C 1
ATOM 2585 O O . PHE A 1 320 ? -15.181 -0.787 5.031 1.00 86.62 320 PHE A O 1
ATOM 2592 N N . ARG A 1 321 ? -14.103 0.437 6.576 1.00 83.12 321 ARG A N 1
ATOM 2593 C CA . ARG A 1 321 ? -15.319 1.035 7.159 1.00 83.12 321 ARG A CA 1
ATOM 2594 C C . ARG A 1 321 ? -16.164 1.745 6.092 1.00 83.12 321 ARG A C 1
ATOM 2596 O O . ARG A 1 321 ? -17.382 1.568 6.035 1.00 83.12 321 ARG A O 1
ATOM 2603 N N . ARG A 1 322 ? -15.529 2.511 5.192 1.00 78.12 322 ARG A N 1
ATOM 2604 C CA . ARG A 1 322 ? -16.223 3.162 4.064 1.00 78.12 322 ARG A CA 1
ATOM 2605 C C . ARG A 1 322 ? -16.847 2.151 3.105 1.00 78.12 322 ARG A C 1
ATOM 2607 O O . ARG A 1 322 ? -17.967 2.383 2.656 1.00 78.12 322 ARG A O 1
ATOM 2614 N N . ASN A 1 323 ? -16.141 1.073 2.774 1.00 78.50 323 ASN A N 1
ATOM 2615 C CA . ASN A 1 323 ? -16.628 0.067 1.837 1.00 78.50 323 ASN A CA 1
ATOM 2616 C C . ASN A 1 323 ? -17.804 -0.733 2.419 1.00 78.50 323 ASN A C 1
ATOM 2618 O O . ASN A 1 323 ? -18.852 -0.838 1.782 1.00 78.50 323 ASN A O 1
ATOM 2622 N N . LYS A 1 324 ? -17.705 -1.159 3.684 1.00 76.25 324 LYS A N 1
ATOM 2623 C CA . LYS A 1 324 ? -18.797 -1.822 4.414 1.00 76.25 324 LYS A CA 1
ATOM 2624 C C . LYS A 1 324 ? -20.073 -0.971 4.433 1.00 76.25 324 LYS A C 1
ATOM 2626 O O . LYS A 1 324 ? -21.157 -1.455 4.114 1.00 76.25 324 LYS A O 1
ATOM 2631 N N . ASN A 1 325 ? -19.937 0.331 4.690 1.00 66.00 325 ASN A N 1
ATOM 2632 C CA . ASN A 1 325 ? -21.065 1.267 4.674 1.00 66.00 325 ASN A CA 1
ATOM 2633 C C . ASN A 1 325 ? -21.671 1.478 3.274 1.00 66.00 325 ASN A C 1
ATOM 2635 O O . ASN A 1 325 ? -22.865 1.760 3.167 1.00 66.00 325 ASN A O 1
ATOM 2639 N N . LYS A 1 326 ? -20.892 1.340 2.190 1.00 65.38 326 LYS A N 1
ATOM 2640 C CA . LYS A 1 326 ? -21.435 1.333 0.817 1.00 65.38 326 LYS A CA 1
ATOM 2641 C C . LYS A 1 326 ? -22.240 0.063 0.542 1.00 65.38 326 LYS A C 1
ATOM 2643 O O . LYS A 1 326 ? -23.303 0.161 -0.064 1.00 65.38 326 LYS A O 1
ATOM 2648 N N . GLY A 1 327 ? -21.773 -1.093 1.018 1.00 54.62 327 GLY A N 1
ATOM 2649 C CA . GLY A 1 327 ? -22.500 -2.363 0.921 1.00 54.62 327 GLY A CA 1
ATOM 2650 C C . GLY A 1 327 ? -23.884 -2.297 1.573 1.00 54.62 327 GLY A C 1
ATOM 2651 O O . GLY A 1 327 ? -24.870 -2.679 0.951 1.00 54.62 327 GLY A O 1
ATOM 2652 N N . ILE A 1 328 ? -23.975 -1.693 2.764 1.00 52.91 328 ILE A N 1
ATOM 2653 C CA . ILE A 1 328 ? -25.240 -1.493 3.498 1.00 52.91 328 ILE A CA 1
ATOM 2654 C C . ILE A 1 328 ? -26.180 -0.510 2.776 1.00 52.91 328 ILE A C 1
ATOM 2656 O O . ILE A 1 328 ? -27.392 -0.687 2.768 1.00 52.91 328 ILE A O 1
ATOM 2660 N N . LYS A 1 329 ? -25.650 0.534 2.128 1.00 47.72 329 LYS A N 1
ATOM 2661 C CA . LYS A 1 329 ? -26.479 1.479 1.354 1.00 47.72 329 LYS A CA 1
ATOM 2662 C C . LYS A 1 329 ? -26.999 0.886 0.037 1.00 47.72 329 LYS A C 1
ATOM 2664 O O . LYS A 1 329 ? -28.018 1.353 -0.464 1.00 47.72 329 LYS A O 1
ATOM 2669 N N . ASN A 1 330 ? -26.317 -0.124 -0.505 1.00 45.06 330 ASN A N 1
ATOM 2670 C CA . ASN A 1 330 ? -26.689 -0.801 -1.749 1.00 45.06 330 ASN A CA 1
ATOM 2671 C C . ASN A 1 330 ? -27.559 -2.054 -1.538 1.00 45.06 330 ASN A C 1
ATOM 2673 O O . ASN A 1 330 ? -28.107 -2.566 -2.516 1.00 45.06 330 ASN A O 1
ATOM 2677 N N . SER A 1 331 ? -27.750 -2.528 -0.299 1.00 41.47 331 SER A N 1
ATOM 2678 C CA . SER A 1 331 ? -28.833 -3.462 0.019 1.00 41.47 331 SER A CA 1
ATOM 2679 C C . SER A 1 331 ? -30.152 -2.690 -0.002 1.00 41.47 331 SER A C 1
ATOM 2681 O O . SER A 1 331 ? -30.595 -2.140 1.005 1.00 41.47 331 SER A O 1
ATOM 2683 N N . HIS A 1 332 ? -30.754 -2.571 -1.185 1.00 41.28 332 HIS A N 1
ATOM 2684 C CA . HIS A 1 332 ? -32.119 -2.081 -1.314 1.00 41.28 332 HIS A CA 1
ATOM 2685 C C . HIS A 1 332 ? -33.031 -2.900 -0.392 1.00 41.28 332 HIS A C 1
ATOM 2687 O O . HIS A 1 332 ? -33.180 -4.102 -0.600 1.00 41.28 332 HIS A O 1
ATOM 2693 N N . ALA A 1 333 ? -33.666 -2.242 0.581 1.00 42.66 333 ALA A N 1
ATOM 2694 C CA . ALA A 1 333 ? -34.818 -2.803 1.273 1.00 42.66 333 ALA A CA 1
ATOM 2695 C C . ALA A 1 333 ? -35.818 -3.299 0.215 1.00 42.66 333 ALA A C 1
ATOM 2697 O O . ALA A 1 333 ? -36.104 -2.580 -0.754 1.00 42.66 333 ALA A O 1
ATOM 2698 N N . SER A 1 334 ? -36.284 -4.541 0.356 1.00 41.34 334 SER A N 1
ATOM 2699 C CA . SER A 1 334 ? -37.180 -5.162 -0.619 1.00 41.34 334 SER A CA 1
ATOM 2700 C C . SER A 1 334 ? -38.386 -4.255 -0.892 1.00 41.34 334 SER A C 1
ATOM 2702 O O . SER A 1 334 ? -39.100 -3.861 0.021 1.00 41.34 334 SER A O 1
ATOM 2704 N N . LYS A 1 335 ? -38.672 -3.905 -2.154 1.00 48.00 335 LYS A N 1
ATOM 2705 C CA . LYS A 1 335 ? -39.895 -3.132 -2.478 1.00 48.00 335 LYS A CA 1
ATOM 2706 C C . LYS A 1 335 ? -41.183 -3.933 -2.230 1.00 48.00 335 LYS A C 1
ATOM 2708 O O . LYS A 1 335 ? -42.278 -3.382 -2.352 1.00 48.00 335 LYS A O 1
ATOM 2713 N N . ASP A 1 336 ? -41.054 -5.216 -1.903 1.00 46.59 336 ASP A N 1
ATOM 2714 C CA . ASP A 1 336 ? -42.142 -6.086 -1.494 1.00 46.59 336 ASP A CA 1
ATOM 2715 C C . ASP A 1 336 ? -42.452 -5.883 -0.002 1.00 46.59 336 ASP A C 1
ATOM 2717 O O . ASP A 1 336 ? -41.666 -6.238 0.878 1.00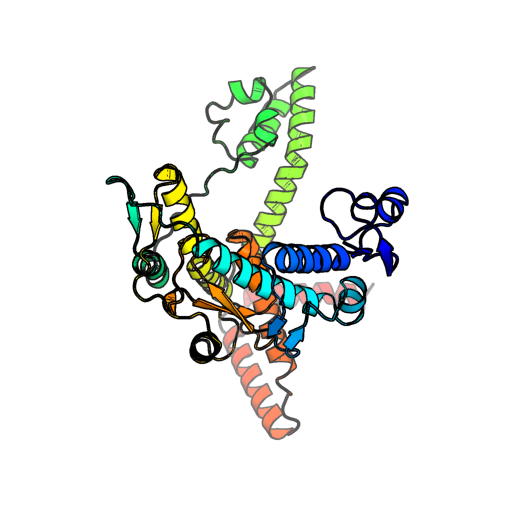 46.59 336 ASP A O 1
ATOM 2721 N N . LYS A 1 337 ? -43.624 -5.301 0.278 1.00 50.09 337 LYS A N 1
ATOM 2722 C CA . LYS A 1 337 ? -44.088 -4.955 1.633 1.00 50.09 337 LYS A CA 1
ATOM 2723 C C . LYS A 1 337 ? -44.165 -6.157 2.575 1.00 50.09 337 LYS A C 1
ATOM 2725 O O . LYS A 1 337 ? -44.117 -5.966 3.785 1.00 50.09 337 LYS A O 1
ATOM 2730 N N . THR A 1 338 ? -44.316 -7.361 2.034 1.00 51.41 338 THR A N 1
ATOM 2731 C CA . THR A 1 338 ? -44.436 -8.602 2.807 1.00 51.41 338 THR A CA 1
ATOM 2732 C C . THR A 1 338 ? -43.067 -9.062 3.307 1.00 51.41 338 THR A C 1
ATOM 2734 O O . THR A 1 338 ? -42.894 -9.263 4.501 1.00 51.41 338 THR A O 1
ATOM 2737 N N . LEU A 1 339 ? -42.063 -9.083 2.425 1.00 49.41 339 LEU A N 1
ATOM 2738 C CA . LEU A 1 339 ? -40.672 -9.398 2.784 1.00 49.41 339 LEU A CA 1
ATOM 2739 C C . LEU A 1 339 ? -40.051 -8.335 3.696 1.00 49.41 339 LEU A C 1
ATOM 2741 O O . LEU A 1 339 ? -39.306 -8.658 4.613 1.00 49.41 339 LEU A O 1
ATOM 2745 N N . LEU A 1 340 ? -40.402 -7.067 3.476 1.00 46.78 340 LEU A N 1
ATOM 2746 C CA . LEU A 1 340 ? -39.925 -5.961 4.300 1.00 46.78 340 LEU A CA 1
ATOM 2747 C C . LEU A 1 340 ? -40.512 -6.010 5.720 1.00 46.78 340 LEU A C 1
ATOM 2749 O O . LEU A 1 340 ? -39.857 -5.590 6.668 1.00 46.78 340 LEU A O 1
ATOM 2753 N N . LYS A 1 341 ? -41.725 -6.555 5.884 1.00 57.06 341 LYS A N 1
ATOM 2754 C CA . LYS A 1 341 ? -42.316 -6.801 7.202 1.00 57.06 341 LYS A CA 1
ATOM 2755 C C . LYS A 1 341 ? -41.554 -7.903 7.945 1.00 57.06 341 LYS A C 1
ATOM 2757 O O . LYS A 1 341 ? -41.175 -7.683 9.089 1.00 57.06 341 LYS A O 1
ATOM 2762 N N . ASP A 1 342 ? -41.261 -9.018 7.281 1.00 56.00 342 ASP A N 1
ATOM 2763 C CA . ASP A 1 342 ? -40.529 -10.140 7.884 1.00 56.00 342 ASP A CA 1
ATOM 2764 C C . ASP A 1 342 ? -39.069 -9.771 8.223 1.00 56.00 342 ASP A C 1
ATOM 2766 O O . ASP A 1 342 ? -38.526 -10.205 9.241 1.00 56.00 342 ASP A O 1
ATOM 2770 N N . GLU A 1 343 ? -38.421 -8.936 7.400 1.00 51.62 343 GLU A N 1
ATOM 2771 C CA . GLU A 1 343 ? -37.089 -8.381 7.686 1.00 51.62 343 GLU A CA 1
ATOM 2772 C C . GLU A 1 343 ? -37.112 -7.442 8.897 1.00 51.62 343 GLU A C 1
ATOM 2774 O O . GLU A 1 343 ? -36.238 -7.530 9.761 1.00 51.62 343 GLU A O 1
ATOM 2779 N N . VAL A 1 344 ? -38.120 -6.568 8.989 1.00 60.69 344 VAL A N 1
ATOM 2780 C CA . VAL A 1 344 ? -38.291 -5.658 10.130 1.00 60.69 344 VAL A CA 1
ATOM 2781 C C . VAL A 1 344 ? -38.587 -6.435 11.409 1.00 60.69 344 VAL A C 1
ATOM 2783 O O . VAL A 1 344 ? -37.982 -6.132 12.432 1.00 60.69 344 VAL A O 1
ATOM 2786 N N . GLU A 1 345 ? -39.453 -7.449 11.361 1.00 66.56 345 GLU A N 1
ATOM 2787 C CA . GLU A 1 345 ? -39.765 -8.300 12.515 1.00 66.56 345 GLU A CA 1
ATOM 2788 C C . GLU A 1 345 ? -38.519 -9.058 13.001 1.00 66.56 345 GLU A C 1
ATOM 2790 O O . GLU A 1 345 ? -38.222 -9.026 14.193 1.00 66.56 345 GLU A O 1
ATOM 2795 N N . ASN A 1 346 ? -37.708 -9.610 12.093 1.00 57.59 346 ASN A N 1
ATOM 2796 C CA . ASN A 1 346 ? -36.442 -10.265 12.449 1.00 57.59 346 ASN A CA 1
ATOM 2797 C C . ASN A 1 346 ? -35.397 -9.304 13.035 1.00 57.59 346 ASN A C 1
ATOM 2799 O O . ASN A 1 346 ? -34.639 -9.675 13.934 1.00 57.59 346 ASN A O 1
ATOM 2803 N N . ILE A 1 347 ? -35.303 -8.077 12.515 1.00 61.66 347 ILE A N 1
ATOM 2804 C CA . ILE A 1 347 ? -34.393 -7.061 13.060 1.00 61.66 347 ILE A CA 1
ATOM 2805 C C . ILE A 1 347 ? -34.871 -6.629 14.448 1.00 61.66 347 ILE A C 1
ATOM 2807 O O . ILE A 1 347 ? -34.051 -6.537 15.359 1.00 61.66 347 ILE A O 1
ATOM 2811 N N . LEU A 1 348 ? -36.177 -6.419 14.634 1.00 62.84 348 LEU A N 1
ATOM 2812 C CA . LEU A 1 348 ? -36.755 -6.102 15.938 1.00 62.84 348 LEU A CA 1
ATOM 2813 C C . LEU A 1 348 ? -36.514 -7.222 16.945 1.00 62.84 348 LEU A C 1
ATOM 2815 O O . LEU A 1 348 ? -36.130 -6.936 18.071 1.00 62.84 348 LEU A O 1
ATOM 2819 N N . GLU A 1 349 ? -36.674 -8.480 16.548 1.00 64.81 349 GLU A N 1
ATOM 2820 C CA . GLU A 1 349 ? -36.439 -9.628 17.422 1.00 64.81 349 GLU A CA 1
ATOM 2821 C C . GLU A 1 349 ? -34.960 -9.729 17.827 1.00 64.81 349 GLU A C 1
ATOM 2823 O O . GLU A 1 349 ? -34.650 -9.916 19.001 1.00 64.81 349 GLU A O 1
ATOM 2828 N N . LYS A 1 350 ? -34.026 -9.475 16.902 1.00 56.97 350 LYS A N 1
ATOM 2829 C CA . LYS A 1 350 ? -32.586 -9.390 17.213 1.00 56.97 350 LYS A CA 1
ATOM 2830 C C . LYS A 1 350 ? -32.238 -8.220 18.130 1.00 56.97 350 LYS A C 1
ATOM 2832 O O . LYS A 1 350 ? -31.403 -8.374 19.018 1.00 56.97 350 LYS A O 1
ATOM 2837 N N . VAL A 1 351 ? -32.864 -7.061 17.931 1.00 58.22 351 VAL A N 1
ATOM 2838 C CA . VAL A 1 351 ? -32.684 -5.894 18.805 1.00 58.22 351 VAL A CA 1
ATOM 2839 C C . VAL A 1 351 ? -33.259 -6.180 20.191 1.00 58.22 351 VAL A C 1
ATOM 2841 O O . VAL A 1 351 ? -32.593 -5.902 21.179 1.00 58.22 351 VAL A O 1
ATOM 2844 N N . LEU A 1 352 ? -34.427 -6.817 20.286 1.00 59.56 352 LEU A N 1
ATOM 2845 C CA . LEU A 1 352 ? -35.031 -7.242 21.550 1.00 59.56 352 LEU A CA 1
ATOM 2846 C C . LEU A 1 352 ? -34.170 -8.282 22.278 1.00 59.56 352 LEU A C 1
ATOM 2848 O O . LEU A 1 352 ? -33.995 -8.180 23.487 1.00 59.56 352 LEU A O 1
ATOM 2852 N N . LEU A 1 353 ? -33.563 -9.227 21.557 1.00 54.97 353 LEU A N 1
ATOM 2853 C CA . LEU A 1 353 ? -32.604 -10.185 22.119 1.00 54.97 353 LEU A CA 1
ATOM 2854 C C . LEU A 1 353 ? -31.313 -9.501 22.596 1.00 54.97 353 LEU A C 1
ATOM 2856 O O . LEU A 1 353 ? -30.755 -9.881 23.622 1.00 54.97 353 LEU A O 1
ATOM 2860 N N . SER A 1 354 ? -30.851 -8.468 21.886 1.00 51.72 354 SER A N 1
ATOM 2861 C CA . SER A 1 354 ? -29.704 -7.654 22.303 1.00 51.72 354 SER A CA 1
ATOM 2862 C C . SER A 1 354 ? -30.020 -6.744 23.495 1.00 51.72 354 SER A C 1
ATOM 2864 O O . SER A 1 354 ? -29.115 -6.432 24.266 1.00 51.72 354 SER A O 1
ATOM 2866 N N . LEU A 1 355 ? -31.274 -6.311 23.641 1.00 51.69 355 LEU A N 1
ATOM 2867 C CA . LEU A 1 355 ? -31.759 -5.514 24.770 1.00 51.69 355 LEU A CA 1
ATOM 2868 C C . LEU A 1 355 ? -32.049 -6.386 25.999 1.00 51.69 355 LEU A C 1
ATOM 2870 O O . LEU A 1 355 ? -31.830 -5.934 27.114 1.00 51.69 355 LEU A O 1
ATOM 2874 N N . GLY A 1 356 ? -32.447 -7.647 25.813 1.00 51.22 356 GLY A N 1
ATOM 2875 C CA . GLY A 1 356 ? -32.660 -8.609 26.901 1.00 51.22 356 GLY A CA 1
ATOM 2876 C C . GLY A 1 356 ? -31.382 -9.063 27.620 1.00 51.22 356 GLY A C 1
ATOM 2877 O O . GLY A 1 356 ? -31.473 -9.699 28.665 1.00 51.22 356 GLY A O 1
ATOM 2878 N N . ASN A 1 357 ? -30.202 -8.729 27.081 1.00 55.78 357 ASN A N 1
ATOM 2879 C CA . ASN A 1 357 ? -28.891 -9.053 27.656 1.00 55.78 357 ASN A CA 1
ATOM 2880 C C . ASN A 1 357 ? -28.209 -7.865 28.365 1.00 55.78 357 ASN A C 1
ATOM 2882 O O . ASN A 1 357 ? -27.056 -7.991 28.776 1.00 55.78 357 ASN A O 1
ATOM 2886 N N . LYS A 1 358 ? -28.885 -6.719 28.509 1.00 54.91 358 LYS A N 1
ATOM 2887 C CA . LYS A 1 358 ? -28.414 -5.584 29.318 1.00 54.91 358 LYS A CA 1
ATOM 2888 C C . LYS A 1 358 ? -29.337 -5.405 30.526 1.00 54.91 358 LYS A C 1
ATOM 2890 O O . LYS A 1 358 ? -30.546 -5.560 30.388 1.00 54.91 358 LYS A O 1
ATOM 2895 N N . ASP A 1 359 ? -28.764 -5.117 31.697 1.00 59.09 359 ASP A N 1
ATOM 2896 C CA . ASP A 1 359 ? -29.524 -4.889 32.935 1.00 59.09 359 ASP A CA 1
ATOM 2897 C C . ASP A 1 359 ? -30.546 -3.756 32.719 1.00 59.09 359 ASP A C 1
ATOM 2899 O O . ASP A 1 359 ? -30.209 -2.704 32.166 1.00 59.09 359 ASP A O 1
ATOM 2903 N N . GLU A 1 360 ? -31.800 -3.971 33.134 1.00 56.56 360 GLU A N 1
ATOM 2904 C CA . GLU A 1 360 ? -32.927 -3.047 32.917 1.00 56.56 360 GLU A CA 1
ATOM 2905 C C . GLU A 1 360 ? -32.627 -1.638 33.454 1.00 56.56 360 GLU A C 1
ATOM 2907 O O . GLU A 1 360 ? -33.116 -0.640 32.917 1.00 56.56 360 GLU A O 1
ATOM 2912 N N . ASN A 1 361 ? -31.775 -1.547 34.480 1.00 53.72 361 ASN A N 1
ATOM 2913 C CA . ASN A 1 361 ? -31.362 -0.284 35.082 1.00 53.72 361 ASN A CA 1
ATOM 2914 C C . ASN A 1 361 ? -30.461 0.565 34.175 1.00 53.72 361 ASN A C 1
ATOM 2916 O O . ASN A 1 361 ? -30.591 1.789 34.186 1.00 53.72 361 ASN A O 1
ATOM 2920 N N . ASP A 1 362 ? -29.586 -0.049 33.377 1.00 54.16 362 ASP A N 1
ATOM 2921 C CA . ASP A 1 362 ? -28.672 0.688 32.495 1.00 54.16 362 ASP A CA 1
ATOM 2922 C C . ASP A 1 362 ? -29.413 1.220 31.265 1.00 54.16 362 ASP A C 1
ATOM 2924 O O . ASP A 1 362 ? -29.220 2.368 30.859 1.00 54.16 362 ASP A O 1
ATOM 2928 N N . LEU A 1 363 ? -30.358 0.434 30.737 1.00 57.34 363 LEU A N 1
ATOM 2929 C CA . LEU A 1 363 ? -31.212 0.858 29.629 1.00 57.34 363 LEU A CA 1
ATOM 2930 C C . LEU A 1 363 ? -32.145 2.007 30.037 1.00 57.34 363 LEU A C 1
ATOM 2932 O O . LEU A 1 363 ? -32.315 2.967 29.285 1.00 57.34 363 LEU A O 1
ATOM 2936 N N . ALA A 1 364 ? -32.725 1.944 31.239 1.00 55.50 364 ALA A N 1
ATOM 2937 C CA . ALA A 1 364 ? -33.558 3.023 31.763 1.00 55.50 364 ALA A CA 1
ATOM 2938 C C . ALA A 1 364 ? -32.763 4.329 31.930 1.00 55.50 364 ALA A C 1
ATOM 2940 O O . ALA A 1 364 ? -33.294 5.410 31.670 1.00 55.50 364 ALA A O 1
ATOM 2941 N N . LYS A 1 365 ? -31.484 4.240 32.310 1.00 56.69 365 LYS A N 1
ATOM 2942 C CA . LYS A 1 365 ? -30.602 5.398 32.497 1.00 56.69 365 LYS A CA 1
ATOM 2943 C C . LYS A 1 365 ? -30.273 6.091 31.177 1.00 56.69 365 LYS A C 1
ATOM 2945 O O . LYS A 1 365 ? -30.424 7.304 31.079 1.00 56.69 365 LYS A O 1
ATOM 2950 N N . GLU A 1 366 ? -29.911 5.319 30.154 1.00 54.94 366 GLU A N 1
ATOM 2951 C CA . GLU A 1 366 ? -29.610 5.855 28.822 1.00 54.94 366 GLU A CA 1
ATOM 2952 C C . GLU A 1 366 ? -30.863 6.421 28.138 1.00 54.94 366 GLU A C 1
ATOM 2954 O O . GLU A 1 366 ? -30.804 7.485 27.525 1.00 54.94 366 GLU A O 1
ATOM 2959 N N . ILE A 1 367 ? -32.023 5.767 28.287 1.00 61.00 367 ILE A N 1
ATOM 2960 C CA . ILE A 1 367 ? -33.290 6.290 27.754 1.00 61.00 367 ILE A CA 1
ATOM 2961 C C . ILE A 1 367 ? -33.678 7.594 28.456 1.00 61.00 367 ILE A C 1
ATOM 2963 O O . ILE A 1 367 ? -34.108 8.530 27.785 1.00 61.00 367 ILE A O 1
ATOM 2967 N N . THR A 1 368 ? -33.485 7.688 29.774 1.00 59.31 368 THR A N 1
ATOM 2968 C CA . THR A 1 368 ? -33.744 8.928 30.523 1.00 59.31 368 THR A CA 1
ATOM 2969 C C . THR A 1 368 ? -32.820 10.050 30.050 1.00 59.31 368 THR A C 1
ATOM 2971 O O . THR A 1 368 ? -33.283 11.155 29.802 1.00 59.31 368 THR A O 1
ATOM 2974 N N . GLU A 1 369 ? -31.542 9.760 29.800 1.00 53.62 369 GLU A N 1
ATOM 2975 C CA . GLU A 1 369 ? -30.586 10.759 29.311 1.00 53.62 369 GLU A CA 1
ATOM 2976 C C . GLU A 1 369 ? -30.889 11.223 27.873 1.00 53.62 369 GLU A C 1
ATOM 2978 O O . GLU A 1 369 ? -30.708 12.394 27.530 1.00 53.62 369 GLU A O 1
ATOM 2983 N N . VAL A 1 370 ? -31.405 10.331 27.023 1.00 59.72 370 VAL A N 1
ATOM 2984 C CA . VAL A 1 370 ? -31.916 10.698 25.694 1.00 59.72 370 VAL A CA 1
ATOM 2985 C C . VAL A 1 370 ? -33.188 11.541 25.813 1.00 59.72 370 VAL A C 1
ATOM 2987 O O . VAL A 1 370 ? -33.334 12.511 25.071 1.00 59.72 370 VAL A O 1
ATOM 2990 N N . MET A 1 371 ? -34.089 11.216 26.743 1.00 57.16 371 MET A N 1
ATOM 2991 C CA . MET A 1 371 ? -35.305 11.998 26.990 1.00 57.16 371 MET A CA 1
ATOM 2992 C C . MET A 1 371 ? -34.988 13.406 27.512 1.00 57.16 371 MET A C 1
ATOM 2994 O O . MET A 1 371 ? -35.540 14.365 26.976 1.00 57.16 371 MET A O 1
ATOM 2998 N N . ASP A 1 372 ? -34.040 13.546 28.441 1.00 55.41 372 ASP A N 1
ATOM 2999 C CA . ASP A 1 372 ? -33.580 14.842 28.959 1.00 55.41 372 ASP A CA 1
ATOM 3000 C C . ASP A 1 372 ? -32.984 15.713 27.839 1.00 55.41 372 ASP A C 1
ATOM 3002 O O . ASP A 1 372 ? -33.257 16.909 27.733 1.00 55.41 372 ASP A O 1
ATOM 3006 N N . ARG A 1 373 ? -32.206 15.111 26.929 1.00 54.00 373 ARG A N 1
ATOM 3007 C CA . ARG A 1 373 ? -31.634 15.825 25.773 1.00 54.00 373 ARG A CA 1
ATOM 3008 C C . ARG A 1 373 ? -32.683 16.198 24.727 1.00 54.00 373 ARG A C 1
ATOM 3010 O O . ARG A 1 373 ? -32.525 17.208 24.045 1.00 54.00 373 ARG A O 1
ATOM 3017 N N . LEU A 1 374 ? -33.745 15.408 24.587 1.00 49.19 374 LEU A N 1
ATOM 3018 C CA . LEU A 1 374 ? -34.868 15.731 23.710 1.00 49.19 374 LEU A CA 1
ATOM 3019 C C . LEU A 1 374 ? -35.734 16.854 24.293 1.00 49.19 374 LEU A C 1
ATOM 3021 O O . LEU A 1 374 ? -36.181 17.708 23.532 1.00 49.19 374 LEU A O 1
ATOM 3025 N N . GLU A 1 375 ? -35.923 16.919 25.612 1.00 47.94 375 GLU A N 1
ATOM 3026 C CA . GLU A 1 375 ? -36.611 18.048 26.254 1.00 47.94 375 GLU A CA 1
ATOM 3027 C C . GLU A 1 375 ? -35.892 19.379 26.000 1.00 47.94 375 GLU A C 1
ATOM 3029 O O . GLU A 1 375 ? -36.551 20.358 25.656 1.00 47.94 375 GLU A O 1
ATOM 3034 N N . ILE A 1 376 ? -34.555 19.395 26.034 1.00 49.94 376 ILE A N 1
ATOM 3035 C CA . ILE A 1 376 ? -33.743 20.578 25.685 1.00 49.94 376 ILE A CA 1
ATOM 3036 C C . ILE A 1 376 ? -33.960 21.005 24.222 1.00 49.94 376 ILE A C 1
ATOM 3038 O O . ILE A 1 376 ? -33.976 22.191 23.915 1.00 49.94 376 ILE A O 1
ATOM 3042 N N . ILE A 1 377 ? -34.153 20.052 23.305 1.00 43.62 377 ILE A N 1
ATOM 3043 C CA . ILE A 1 377 ? -34.357 20.338 21.874 1.00 43.62 377 ILE A CA 1
ATOM 3044 C C . ILE A 1 377 ? -35.770 20.863 21.586 1.00 43.62 377 ILE A C 1
ATOM 3046 O O . ILE A 1 377 ? -35.964 21.605 20.623 1.00 43.62 377 ILE A O 1
ATOM 3050 N N . PHE A 1 378 ? -36.764 20.453 22.375 1.00 41.81 378 PHE A N 1
ATOM 3051 C CA . PHE A 1 378 ? -38.170 20.752 22.102 1.00 41.81 378 PHE A CA 1
ATOM 3052 C C . PHE A 1 378 ? -38.770 21.862 22.977 1.00 41.81 378 PHE A C 1
ATOM 3054 O O . PHE A 1 378 ? -39.862 22.328 22.643 1.00 41.81 378 PHE A O 1
ATOM 3061 N N . TYR A 1 379 ? -38.092 22.305 24.043 1.00 49.47 379 TYR A N 1
ATOM 3062 C CA . TYR A 1 379 ? -38.631 23.294 24.988 1.00 49.47 379 TYR A CA 1
ATOM 3063 C C . TYR A 1 379 ? -37.717 24.489 25.339 1.00 49.47 379 TYR A C 1
ATOM 3065 O O . TYR A 1 379 ? -38.082 25.256 26.232 1.00 49.47 379 TYR A O 1
ATOM 3073 N N . GLU A 1 380 ? -36.628 24.736 24.596 1.00 43.78 380 GLU A N 1
ATOM 3074 C CA . GLU A 1 380 ? -35.960 26.059 24.532 1.00 43.78 380 GLU A CA 1
ATOM 3075 C C . GLU A 1 380 ? -36.021 26.697 23.137 1.00 43.78 380 GLU A C 1
ATOM 3077 O O . GLU A 1 380 ? -35.672 26.024 22.139 1.00 43.78 380 GLU A O 1
#

Secondary structure (DSSP, 8-state):
--EE-TTT--EE-GGGB-SSTTSBHHHHHTT-PPPHHHHHHHHHHHHHHHHT--EEEETTEEEETTT--HHHHHHHS-HHHHHHHHHHHHHHHHHHTTSS---PPPTTPEEE-HHHHHHHHHH--S-----------GGGGG--HHHHHH-TTTTT--HHHHHHHHHHHHHH--HHHHHHHHHHHHHHHHHHHHHHHHHHHHHHHH-SHHHHHHHHHHHHHHHHHHHHHHHHHHTTT-EEE--TT-----HHHHHHHHHHTTTS-TTT---SSEEEEESS-GGGT----GGGEEEEETTTHHHHTTT-HHHHHHHHHHHHHHHHHHHHHHSPPPS-HHHHHHHHHHHHHHHHHHHTTS-HHHHHHHHHHHHHHHHHHHH-

Radius of gyration: 28.16 Å; chains: 1; bounding box: 76×53×72 Å

pLDDT: mean 73.79, std 15.83, range [27.81, 94.94]

Sequence (380 aa):
MVVKCILCNRAKEDKDFKGKMIICIDCETKGKRLHPKDYLVQLVYEIVNKWGIKDVETDLGVIDFSEISAYEFKKAYTKPQIQDISDILLELEDEFLFVDEEVSPSSETLVLDPLEIIEKYQNAVLERDIQVEIKDEPWRKHIPKHVKLNMKNWKNATLEEVYDTGKELMSKSTGAIRNQLFEFVCDLSELVFVEQQDEEETEDLLTGDAAEAIMNLVEMIILPHLEVLDKIKENGGNVRLADIWNQPFNDSLKKEVKDRDHWKCVICEDDKGLHVHHRIPRKLGGVNHKNNLVTLCSSCHPAIETANVQKAFKKCLANFRRNKNKGIKNSHASKDKTLLKDEVENILEKVLLSLGNKDENDLAKEITEVMDRLEIIFYE